Protein 1Q5X (pdb70)

Nearest PDB structures (foldseek):
  2yjv-assembly1_A  TM=1.003E+00  e=2.746E-31  Escherichia coli K-12
  3c8o-assembly1_B  TM=9.910E-01  e=4.563E-24  Pseudomonas aeruginosa
  1j3l-assembly1_A  TM=9.646E-01  e=7.387E-21  Thermus thermophilus
  1vi4-assembly1_A  TM=9.629E-01  e=2.631E-20  Vibrio cholerae
  2pcn-assembly1_A  TM=9.795E-01  e=4.202E-19  Geobacillus kaustophilus HTA426

Secondary structure (DSSP, 8-state):
---HHHHHHHHGGGSEE--S--EE-SS-SSEEEEEEEEE-SSB-HHHHHHHTS--TTEEEEEE-TT-SSSEEE-HHHHHHHHHTT--EEEEEEEE--HHHHTTSSSEEEEEEE-SSBPB-S--SEES--EEETTEEE-TT-EEEE-SS-EEEESS-SS--/---HHHHHHHHGGGSEE--S--EE-SS-S-EEEEEEEEE-SSB-HHHHHHHTS--TTEEEEEE-TT-SSSEEE-HHHHHHHHHTT--EEEEEEEE--HHHHTTSSSEEEEEEE-SSBPB-S--SEES--EEETTEEE-TT-EEEE-SS-EEEESS---/---HHHHHHHHGGGSEE--S--EE-SS-S-EEEEEEEEE-SSB-HHHHHHHTS--TTEEEEEEEEEEEEEEEE-HHHHHHHHHTT--EEEEEEEE--HHHHTTSSSEEEEEEE-SSBPB-S--SEES--EEETTEEE-TT-EEEE-SS-EEEE--

Radius of gyration: 23.24 Å; Cα contacts (8 Å, |Δi|>4): 1425; chains: 3; bounding box: 42×63×58 Å

Structure (mmCIF, N/CA/C/O backbone):
data_1Q5X
#
_entry.id   1Q5X
#
_cell.length_a   94.454
_cell.length_b   93.945
_cell.length_c   67.949
_cell.angle_alpha   90.00
_cell.angle_beta   132.72
_cell.angle_gamma   90.00
#
_symmetry.space_group_name_H-M   'C 1 2 1'
#
loop_
_entity.id
_entity.type
_entity.pdbx_description
1 polymer 'REGULATOR OF RNASE E ACTIVITY A'
2 water water
#
loop_
_atom_site.group_PDB
_atom_site.id
_atom_site.type_symbol
_atom_site.label_atom_id
_atom_site.label_alt_id
_atom_site.label_comp_id
_atom_site.label_asym_id
_atom_site.label_entity_id
_atom_site.label_seq_id
_atom_site.pdbx_PDB_ins_code
_atom_site.Cartn_x
_atom_site.Cartn_y
_atom_site.Cartn_z
_atom_site.occupancy
_atom_site.B_iso_or_equiv
_atom_site.auth_seq_id
_atom_site.auth_comp_id
_atom_site.auth_asym_id
_atom_site.auth_atom_id
_atom_site.pdbx_PDB_model_num
ATOM 1 N N . LYS A 1 2 ? 24.280 42.073 -10.750 1.00 35.81 2 LYS A N 1
ATOM 2 C CA . LYS A 1 2 ? 24.034 43.530 -10.588 1.00 32.94 2 LYS A CA 1
ATOM 3 C C . LYS A 1 2 ? 23.134 43.849 -9.402 1.00 30.71 2 LYS A C 1
ATOM 4 O O . LYS A 1 2 ? 23.456 44.737 -8.612 1.00 32.28 2 LYS A O 1
ATOM 10 N N . TYR A 1 3 ? 22.014 43.136 -9.268 1.00 26.55 3 TYR A N 1
ATOM 11 C CA . TYR A 1 3 ? 21.087 43.393 -8.165 1.00 23.78 3 TYR A CA 1
ATOM 12 C C . TYR A 1 3 ? 21.103 42.351 -7.048 1.00 23.65 3 TYR A C 1
ATOM 13 O O . TYR A 1 3 ? 21.087 41.138 -7.292 1.00 22.24 3 TYR A O 1
ATOM 22 N N . ASP A 1 4 ? 21.127 42.849 -5.816 1.00 21.35 4 ASP A N 1
ATOM 23 C CA . ASP A 1 4 ? 21.116 42.008 -4.622 1.00 18.24 4 ASP A CA 1
ATOM 24 C C . ASP A 1 4 ? 19.907 42.490 -3.838 1.00 18.39 4 ASP A C 1
ATOM 25 O O . ASP A 1 4 ? 19.991 43.487 -3.113 1.00 18.72 4 ASP A O 1
ATOM 30 N N . THR A 1 5 ? 18.782 41.799 -3.988 1.00 16.69 5 THR A N 1
ATOM 31 C CA . THR A 1 5 ? 17.560 42.207 -3.304 1.00 17.48 5 THR A CA 1
ATOM 32 C C . THR A 1 5 ? 17.688 42.250 -1.784 1.00 17.31 5 THR A C 1
ATOM 33 O O . THR A 1 5 ? 16.969 43.003 -1.125 1.00 18.28 5 THR A O 1
ATOM 37 N N . SER A 1 6 ? 18.582 41.438 -1.228 1.00 15.58 6 SER A N 1
ATOM 38 C CA . SER A 1 6 ? 18.768 41.418 0.221 1.00 17.03 6 SER A CA 1
ATOM 39 C C . SER A 1 6 ? 19.332 42.767 0.654 1.00 18.53 6 SER A C 1
ATOM 40 O O . SER A 1 6 ? 18.830 43.400 1.587 1.00 20.69 6 SER A O 1
ATOM 43 N N . GLU A 1 7 ? 20.376 43.203 -0.043 1.00 19.16 7 GLU A N 1
ATOM 44 C CA . GLU A 1 7 ? 21.015 44.473 0.246 1.00 20.83 7 GLU A CA 1
ATOM 45 C C . GLU A 1 7 ? 19.994 45.591 0.050 1.00 21.01 7 GLU A C 1
ATOM 46 O O . GLU A 1 7 ? 19.838 46.457 0.906 1.00 20.54 7 GLU A O 1
ATOM 52 N N . LEU A 1 8 ? 19.289 45.567 -1.078 1.00 18.55 8 LEU A N 1
ATOM 53 C CA . LEU A 1 8 ? 18.291 46.591 -1.335 1.00 18.46 8 LEU A CA 1
ATOM 54 C C . LEU A 1 8 ? 17.291 46.644 -0.186 1.00 18.68 8 LEU A C 1
ATOM 55 O O . LEU A 1 8 ? 16.864 47.729 0.227 1.00 17.96 8 LEU A O 1
ATOM 60 N N . CYS A 1 9 ? 16.933 45.474 0.340 1.00 16.78 9 CYS A N 1
ATOM 61 C CA . CYS A 1 9 ? 15.996 45.399 1.457 1.00 15.32 9 CYS A CA 1
ATOM 62 C C . CYS A 1 9 ? 16.609 46.009 2.720 1.00 14.96 9 CYS A C 1
ATOM 63 O O . CYS A 1 9 ? 15.918 46.652 3.505 1.00 14.92 9 CYS A O 1
ATOM 66 N N . ASP A 1 10 ? 17.904 45.793 2.914 1.00 14.43 10 ASP A N 1
ATOM 67 C CA . ASP A 1 10 ? 18.591 46.337 4.079 1.00 15.54 10 ASP A CA 1
ATOM 68 C C . ASP A 1 10 ? 18.623 47.857 3.989 1.00 17.75 10 ASP A C 1
ATOM 69 O O . ASP A 1 10 ? 18.382 48.560 4.968 1.00 17.02 10 ASP A O 1
ATOM 74 N N . ILE A 1 11 ? 18.904 48.364 2.797 1.00 18.71 11 ILE A N 1
ATOM 75 C CA . ILE A 1 11 ? 18.966 49.800 2.608 1.00 18.38 11 ILE A CA 1
ATOM 76 C C . ILE A 1 11 ? 17.607 50.486 2.648 1.00 19.36 11 ILE A C 1
ATOM 77 O O . ILE A 1 11 ? 17.426 51.448 3.393 1.00 21.83 11 ILE A O 1
ATOM 82 N N . TYR A 1 12 ? 16.644 49.975 1.885 1.00 19.87 12 TYR A N 1
ATOM 83 C CA . TYR A 1 12 ? 15.334 50.614 1.799 1.00 19.82 12 TYR A CA 1
ATOM 84 C C . TYR A 1 12 ? 14.244 50.230 2.778 1.00 20.88 12 TYR A C 1
ATOM 85 O O . TYR A 1 12 ? 13.254 50.954 2.912 1.00 19.35 12 TYR A O 1
ATOM 94 N N . GLN A 1 13 ? 14.411 49.104 3.461 1.00 22.25 13 GLN A N 1
ATOM 95 C CA . GLN A 1 13 ? 13.439 48.691 4.463 1.00 23.72 13 GLN A CA 1
ATOM 96 C C . GLN A 1 13 ? 11.999 48.687 3.976 1.00 24.24 13 GLN A C 1
ATOM 97 O O . GLN A 1 13 ? 11.676 48.074 2.965 1.00 25.54 13 GLN A O 1
ATOM 103 N N . GLU A 1 14 ? 11.136 49.383 4.708 1.00 25.74 14 GLU A N 1
ATOM 104 C CA . GLU A 1 14 ? 9.719 49.457 4.379 1.00 26.91 14 GLU A CA 1
ATOM 105 C C . GLU A 1 14 ? 9.400 50.304 3.148 1.00 25.53 14 GLU A C 1
ATOM 106 O O . GLU A 1 14 ? 8.230 50.500 2.828 1.00 24.94 14 GLU A O 1
ATOM 112 N N . ASP A 1 15 ? 10.418 50.814 2.462 1.00 24.76 15 ASP A N 1
ATOM 113 C CA . ASP A 1 15 ? 10.164 51.625 1.276 1.00 26.53 15 ASP A CA 1
ATOM 114 C C . ASP A 1 15 ? 10.066 50.764 0.020 1.00 27.13 15 ASP A C 1
ATOM 115 O O . ASP A 1 15 ? 9.802 51.261 -1.075 1.00 25.65 15 ASP A O 1
ATOM 120 N N . VAL A 1 16 ? 10.290 49.465 0.191 1.00 27.53 16 VAL A N 1
ATOM 121 C CA . VAL A 1 16 ? 10.183 48.514 -0.909 1.00 26.25 16 VAL A CA 1
ATOM 122 C C . VAL A 1 16 ? 9.194 47.450 -0.456 1.00 25.72 16 VAL A C 1
ATOM 123 O O . VAL A 1 16 ? 8.997 47.253 0.748 1.00 24.88 16 VAL A O 1
ATOM 127 N N . ASN A 1 17 ? 8.546 46.792 -1.407 1.00 22.93 17 ASN A N 1
ATOM 128 C CA . ASN A 1 17 ? 7.610 45.736 -1.067 1.00 22.54 17 ASN A CA 1
ATOM 129 C C . ASN A 1 17 ? 8.277 44.435 -1.467 1.00 21.29 17 ASN A C 1
ATOM 130 O O . ASN A 1 17 ? 9.131 44.416 -2.348 1.00 22.74 17 ASN A O 1
ATOM 135 N N . VAL A 1 18 ? 7.903 43.350 -0.805 1.00 19.98 18 VAL A N 1
ATOM 136 C CA . VAL A 1 18 ? 8.502 42.063 -1.098 1.00 17.42 18 VAL A CA 1
ATOM 137 C C . VAL A 1 18 ? 7.428 41.076 -1.507 1.00 16.96 18 VAL A C 1
ATOM 138 O O . VAL A 1 18 ? 6.418 40.912 -0.823 1.00 16.19 18 VAL A O 1
ATOM 142 N N . VAL A 1 19 ? 7.647 40.431 -2.645 1.00 16.40 19 VAL A N 1
ATOM 143 C CA . VAL A 1 19 ? 6.694 39.466 -3.157 1.00 15.00 19 VAL A CA 1
ATOM 144 C C . VAL A 1 19 ? 6.816 38.150 -2.402 1.00 14.33 19 VAL A C 1
ATOM 145 O O . VAL A 1 19 ? 7.924 37.724 -2.066 1.00 13.09 19 VAL A O 1
ATOM 149 N N . GLU A 1 20 ? 5.680 37.516 -2.126 1.00 15.42 20 GLU A N 1
ATOM 150 C CA . GLU A 1 20 ? 5.693 36.231 -1.448 1.00 16.99 20 GLU A CA 1
ATOM 151 C C . GLU A 1 20 ? 6.615 35.336 -2.264 1.00 18.53 20 GLU A C 1
ATOM 152 O O . GLU A 1 20 ? 6.645 35.422 -3.495 1.00 18.71 20 GLU A O 1
ATOM 158 N N . PRO A 1 21 ? 7.403 34.485 -1.587 1.00 19.01 21 PRO A N 1
ATOM 159 C CA . PRO A 1 21 ? 8.360 33.560 -2.203 1.00 19.12 21 PRO A CA 1
ATOM 160 C C . PRO A 1 21 ? 7.716 32.394 -2.950 1.00 20.38 21 PRO A C 1
ATOM 161 O O . PRO A 1 21 ? 7.878 31.235 -2.555 1.00 20.48 21 PRO A O 1
ATOM 165 N N . LEU A 1 22 ? 7.015 32.702 -4.038 1.00 19.30 22 LEU A N 1
ATOM 166 C CA . LEU A 1 22 ? 6.327 31.683 -4.819 1.00 21.09 22 LEU A CA 1
ATOM 167 C C . LEU A 1 22 ? 6.925 31.495 -6.203 1.00 22.15 22 LEU A C 1
ATOM 168 O O . LEU A 1 22 ? 6.384 30.749 -7.018 1.00 24.38 22 LEU A O 1
ATOM 173 N N . PHE A 1 23 ? 8.043 32.157 -6.470 1.00 22.70 23 PHE A N 1
ATOM 174 C CA . PHE A 1 23 ? 8.654 32.076 -7.785 1.00 24.34 23 PHE A CA 1
ATOM 175 C C . PHE A 1 23 ? 10.018 31.424 -7.836 1.00 27.04 23 PHE A C 1
ATOM 176 O O . PHE A 1 23 ? 10.745 31.391 -6.844 1.00 28.53 23 PHE A O 1
ATOM 184 N N . SER A 1 24 ? 10.355 30.904 -9.013 1.00 28.08 24 SER A N 1
ATOM 185 C CA . SER A 1 24 ? 11.650 30.281 -9.246 1.00 29.55 24 SER A CA 1
ATOM 186 C C . SER A 1 24 ? 12.249 30.844 -10.531 1.00 30.29 24 SER A C 1
ATOM 187 O O . SER A 1 24 ? 11.526 31.304 -11.421 1.00 30.75 24 SER A O 1
ATOM 190 N N . ASN A 1 25 ? 13.576 30.810 -10.606 1.00 29.53 25 ASN A N 1
ATOM 191 C CA . ASN A 1 25 ? 14.335 31.331 -11.735 1.00 29.31 25 ASN A CA 1
ATOM 192 C C . ASN A 1 25 ? 14.328 30.380 -12.938 1.00 28.34 25 ASN A C 1
ATOM 193 O O . ASN A 1 25 ? 14.760 29.233 -12.827 1.00 27.45 25 ASN A O 1
ATOM 198 N N . PHE A 1 26 ? 13.840 30.851 -14.083 1.00 25.99 26 PHE A N 1
ATOM 199 C CA . PHE A 1 26 ? 13.822 30.025 -15.292 1.00 24.25 26 PHE A CA 1
ATOM 200 C C . PHE A 1 26 ? 14.632 30.668 -16.413 1.00 24.25 26 PHE A C 1
ATOM 201 O O . PHE A 1 26 ? 14.797 30.086 -17.480 1.00 23.89 26 PHE A O 1
ATOM 209 N N . GLY A 1 27 ? 15.128 31.875 -16.176 1.00 23.67 27 GLY A N 1
ATOM 210 C CA . GLY A 1 27 ? 15.902 32.555 -17.194 1.00 22.09 27 GLY A CA 1
ATOM 211 C C . GLY A 1 27 ? 17.387 32.360 -17.000 1.00 22.75 27 GLY A C 1
ATOM 212 O O . GLY A 1 27 ? 17.824 31.807 -15.993 1.00 23.72 27 GLY A O 1
ATOM 213 N N . GLY A 1 28 ? 18.167 32.816 -17.972 1.00 22.35 28 GLY A N 1
ATOM 214 C CA . GLY A 1 28 ? 19.607 32.685 -17.881 1.00 22.17 28 GLY A CA 1
ATOM 215 C C . GLY A 1 28 ? 20.227 33.830 -17.108 1.00 23.02 28 GLY A C 1
ATOM 216 O O . GLY A 1 28 ? 21.445 33.898 -16.961 1.00 24.36 28 GLY A O 1
ATOM 217 N N . ARG A 1 29 ? 19.398 34.738 -16.611 1.00 22.97 29 ARG A N 1
ATOM 218 C CA . ARG A 1 29 ? 19.915 35.867 -15.854 1.00 24.36 29 ARG A CA 1
ATOM 219 C C . ARG A 1 29 ? 19.555 35.728 -14.369 1.00 23.22 29 ARG A C 1
ATOM 220 O O . ARG A 1 29 ? 18.386 35.626 -14.010 1.00 23.55 29 ARG A O 1
ATOM 228 N N . ALA A 1 30 ? 20.574 35.709 -13.518 1.00 22.27 30 ALA A N 1
ATOM 229 C CA . ALA A 1 30 ? 20.383 35.579 -12.074 1.00 21.93 30 ALA A CA 1
ATOM 230 C C . ALA A 1 30 ? 19.534 36.716 -11.507 1.00 20.98 30 ALA A C 1
ATOM 231 O O . ALA A 1 30 ? 18.474 36.483 -10.922 1.00 20.44 30 ALA A O 1
ATOM 233 N N . SER A 1 31 ? 20.001 37.949 -11.672 1.00 20.20 31 SER A N 1
ATOM 234 C CA . SER A 1 31 ? 19.250 39.097 -11.176 1.00 20.21 31 SER A CA 1
ATOM 235 C C . SER A 1 31 ? 18.962 40.067 -12.315 1.00 20.86 31 SER A C 1
ATOM 236 O O . SER A 1 31 ? 19.712 40.153 -13.289 1.00 20.23 31 SER A O 1
ATOM 239 N N . PHE A 1 32 ? 17.871 40.805 -12.179 1.00 20.24 32 PHE A N 1
ATOM 240 C CA . PHE A 1 32 ? 17.488 41.762 -13.197 1.00 19.56 32 PHE A CA 1
ATOM 241 C C . PHE A 1 32 ? 16.557 42.772 -12.545 1.00 20.38 32 PHE A C 1
ATOM 242 O O . PHE A 1 32 ? 16.132 42.589 -11.399 1.00 21.99 32 PHE A O 1
ATOM 250 N N . GLY A 1 33 ? 16.245 43.839 -13.270 1.00 19.07 33 GLY A N 1
ATOM 251 C CA . GLY A 1 33 ? 15.354 44.844 -12.733 1.00 17.10 33 GLY A CA 1
ATOM 252 C C . GLY A 1 33 ? 15.123 45.972 -13.715 1.00 15.91 33 GLY A C 1
ATOM 253 O O . GLY A 1 33 ? 15.813 46.082 -14.730 1.00 14.77 33 GLY A O 1
ATOM 254 N N . GLY A 1 34 ? 14.141 46.810 -13.413 1.00 14.63 34 GLY A N 1
ATOM 255 C CA . GLY A 1 34 ? 13.854 47.930 -14.277 1.00 14.00 34 GLY A CA 1
ATOM 256 C C . GLY A 1 34 ? 12.444 48.399 -14.056 1.00 15.21 34 GLY A C 1
ATOM 257 O O . GLY A 1 34 ? 11.757 47.913 -13.155 1.00 15.65 34 GLY A O 1
ATOM 258 N N . GLN A 1 35 ? 12.009 49.346 -14.878 1.00 15.26 35 GLN A N 1
ATOM 259 C CA . GLN A 1 35 ? 10.666 49.878 -14.759 1.00 16.92 35 GLN A CA 1
ATOM 260 C C . GLN A 1 35 ? 9.730 48.826 -15.316 1.00 17.24 35 GLN A C 1
ATOM 261 O O . GLN A 1 35 ? 10.042 48.179 -16.318 1.00 18.04 35 GLN A O 1
ATOM 267 N N . ILE A 1 36 ? 8.573 48.665 -14.690 1.00 16.81 36 ILE A N 1
ATOM 268 C CA . ILE A 1 36 ? 7.660 47.629 -15.133 1.00 19.79 36 ILE A CA 1
ATOM 269 C C . ILE A 1 36 ? 6.462 48.024 -15.983 1.00 21.08 36 ILE A C 1
ATOM 270 O O . ILE A 1 36 ? 5.863 49.096 -15.820 1.00 20.17 36 ILE A O 1
ATOM 275 N N . ILE A 1 37 ? 6.136 47.115 -16.894 1.00 20.69 37 ILE A N 1
ATOM 276 C CA . ILE A 1 37 ? 4.991 47.228 -17.779 1.00 20.32 37 ILE A CA 1
ATOM 277 C C . ILE A 1 37 ? 4.183 46.012 -17.366 1.00 19.73 37 ILE A C 1
ATOM 278 O O . ILE A 1 37 ? 4.701 44.892 -17.360 1.00 19.44 37 ILE A O 1
ATOM 283 N N . THR A 1 38 ? 2.924 46.227 -17.010 1.00 19.53 38 THR A N 1
ATOM 284 C CA . THR A 1 38 ? 2.070 45.138 -16.565 1.00 19.29 38 THR A CA 1
ATOM 285 C C . THR A 1 38 ? 1.131 44.571 -17.629 1.00 20.06 38 THR A C 1
ATOM 286 O O . THR A 1 38 ? 0.876 45.198 -18.658 1.00 20.65 38 THR A O 1
ATOM 290 N N . VAL A 1 39 ? 0.627 43.369 -17.370 1.00 19.22 39 VAL A N 1
ATOM 291 C CA . VAL A 1 39 ? -0.298 42.707 -18.281 1.00 17.93 39 VAL A CA 1
ATOM 292 C C . VAL A 1 39 ? -1.172 41.760 -17.485 1.00 17.11 39 VAL A C 1
ATOM 293 O O . VAL A 1 39 ? -0.665 40.940 -16.717 1.00 17.65 39 VAL A O 1
ATOM 297 N N . LYS A 1 40 ? -2.479 41.874 -17.657 1.00 14.81 40 LYS A N 1
ATOM 298 C CA . LYS A 1 40 ? -3.394 40.969 -16.986 1.00 15.95 40 LYS A CA 1
ATOM 299 C C . LYS A 1 40 ? -3.970 40.060 -18.084 1.00 17.35 40 LYS A C 1
ATOM 300 O O . LYS A 1 40 ? -4.516 40.546 -19.083 1.00 14.48 40 LYS A O 1
ATOM 306 N N . CYS A 1 41 ? -3.820 38.751 -17.905 1.00 17.07 41 CYS A N 1
ATOM 307 C CA . CYS A 1 41 ? -4.316 37.770 -18.867 1.00 15.47 41 CYS A CA 1
ATOM 308 C C . CYS A 1 41 ? -4.484 36.410 -18.194 1.00 17.93 41 CYS A C 1
ATOM 309 O O . CYS A 1 41 ? -4.206 36.259 -17.004 1.00 16.34 41 CYS A O 1
ATOM 312 N N . PHE A 1 42 ? -4.935 35.418 -18.953 1.00 15.53 42 PHE A N 1
ATOM 313 C CA . PHE A 1 42 ? -5.127 34.093 -18.392 1.00 17.44 42 PHE A CA 1
ATOM 314 C C . PHE A 1 42 ? -5.087 33.030 -19.468 1.00 18.64 42 PHE A C 1
ATOM 315 O O . PHE A 1 42 ? -6.027 32.899 -20.255 1.00 20.48 42 PHE A O 1
ATOM 323 N N . GLU A 1 43 ? -3.992 32.283 -19.500 1.00 16.50 43 GLU A N 1
ATOM 324 C CA . GLU A 1 43 ? -3.829 31.204 -20.456 1.00 18.47 43 GLU A CA 1
ATOM 325 C C . GLU A 1 43 ? -3.992 31.692 -21.895 1.00 18.46 43 GLU A C 1
ATOM 326 O O . GLU A 1 43 ? -4.568 31.011 -22.743 1.00 19.18 43 GLU A O 1
ATOM 332 N N . ASP A 1 44 ? -3.454 32.880 -22.147 1.00 17.98 44 ASP A N 1
ATOM 333 C CA . ASP A 1 44 ? -3.496 33.527 -23.457 1.00 16.98 44 ASP A CA 1
ATOM 334 C C . ASP A 1 44 ? -2.344 34.531 -23.465 1.00 16.41 44 ASP A C 1
ATOM 335 O O . ASP A 1 44 ? -2.364 35.499 -22.706 1.00 18.91 44 ASP A O 1
ATOM 340 N N . ASN A 1 45 ? -1.337 34.302 -24.301 1.00 14.82 45 ASN A N 1
ATOM 341 C CA . ASN A 1 45 ? -0.190 35.204 -24.359 1.00 15.28 45 ASN A CA 1
ATOM 342 C C . ASN A 1 45 ? -0.187 36.178 -25.549 1.00 14.33 45 ASN A C 1
ATOM 343 O O . ASN A 1 45 ? 0.854 36.739 -25.886 1.00 11.84 45 ASN A O 1
ATOM 348 N N . GLY A 1 46 ? -1.340 36.376 -26.179 1.00 14.72 46 GLY A N 1
ATOM 349 C CA . GLY A 1 46 ? -1.403 37.286 -27.315 1.00 17.35 46 GLY A CA 1
ATOM 350 C C . GLY A 1 46 ? -0.863 38.666 -26.973 1.00 17.45 46 GLY A C 1
ATOM 351 O O . GLY A 1 46 ? -0.023 39.215 -27.697 1.00 17.73 46 GLY A O 1
ATOM 352 N N . LEU A 1 47 ? -1.347 39.229 -25.867 1.00 19.87 47 LEU A N 1
ATOM 353 C CA . LEU A 1 47 ? -0.900 40.550 -25.409 1.00 19.70 47 LEU A CA 1
ATOM 354 C C . LEU A 1 47 ? 0.589 40.554 -25.095 1.00 20.93 47 LEU A C 1
ATOM 355 O O . LEU A 1 47 ? 1.278 41.552 -25.346 1.00 20.03 47 LEU A O 1
ATOM 360 N N . LEU A 1 48 ? 1.090 39.446 -24.542 1.00 18.12 48 LEU A N 1
ATOM 361 C CA . LEU A 1 48 ? 2.506 39.366 -24.222 1.00 18.90 48 LEU A CA 1
ATOM 362 C C . LEU A 1 48 ? 3.336 39.519 -25.486 1.00 19.08 48 LEU A C 1
ATOM 363 O O . LEU A 1 48 ? 4.347 40.228 -25.490 1.00 19.76 48 LEU A O 1
ATOM 368 N N . TYR A 1 49 ? 2.931 38.842 -26.559 1.00 19.04 49 TYR A N 1
ATOM 369 C CA . TYR A 1 49 ? 3.661 38.980 -27.812 1.00 18.49 49 TYR A CA 1
ATOM 370 C C . TYR A 1 49 ? 3.548 40.443 -28.236 1.00 17.30 49 TYR A C 1
ATOM 371 O O . TYR A 1 49 ? 4.535 41.055 -28.627 1.00 16.48 49 TYR A O 1
ATOM 380 N N . ASP A 1 50 ? 2.344 41.001 -28.142 1.00 16.38 50 ASP A N 1
ATOM 381 C CA . ASP A 1 50 ? 2.137 42.391 -28.535 1.00 16.98 50 ASP A CA 1
ATOM 382 C C . ASP A 1 50 ? 3.111 43.314 -27.811 1.00 19.96 50 ASP A C 1
ATOM 383 O O . ASP A 1 50 ? 3.859 44.054 -28.448 1.00 21.31 50 ASP A O 1
ATOM 388 N N . LEU A 1 51 ? 3.122 43.248 -26.480 1.00 21.16 51 LEU A N 1
ATOM 389 C CA . LEU A 1 51 ? 3.996 44.109 -25.681 1.00 21.51 51 LEU A CA 1
ATOM 390 C C . LEU A 1 51 ? 5.478 43.861 -25.907 1.00 22.49 51 LEU A C 1
ATOM 391 O O . LEU A 1 51 ? 6.265 44.805 -25.997 1.00 21.58 51 LEU A O 1
ATOM 396 N N . LEU A 1 52 ? 5.865 42.594 -26.008 1.00 23.45 52 LEU A N 1
ATOM 397 C CA . LEU A 1 52 ? 7.265 42.265 -26.219 1.00 23.48 52 LEU A CA 1
ATOM 398 C C . LEU A 1 52 ? 7.788 42.723 -27.576 1.00 25.08 52 LEU A C 1
ATOM 399 O O . LEU A 1 52 ? 8.991 42.698 -27.812 1.00 25.40 52 LEU A O 1
ATOM 404 N N . GLU A 1 53 ? 6.892 43.145 -28.466 1.00 26.62 53 GLU A N 1
ATOM 405 C CA . GLU A 1 53 ? 7.316 43.626 -29.781 1.00 29.28 53 GLU A CA 1
ATOM 406 C C . GLU A 1 53 ? 8.029 44.963 -29.600 1.00 29.60 53 GLU A C 1
ATOM 407 O O . GLU A 1 53 ? 8.927 45.304 -30.366 1.00 31.45 53 GLU A O 1
ATOM 413 N N . GLN A 1 54 ? 7.605 45.719 -28.588 1.00 29.14 54 GLN A N 1
ATOM 414 C CA . GLN A 1 54 ? 8.186 47.027 -28.291 1.00 28.53 54 GLN A CA 1
ATOM 415 C C . GLN A 1 54 ? 9.524 46.862 -27.579 1.00 28.09 54 GLN A C 1
ATOM 416 O O . GLN A 1 54 ? 9.762 45.852 -26.915 1.00 26.86 54 GLN A O 1
ATOM 422 N N . ASN A 1 55 ? 10.402 47.850 -27.710 1.00 26.31 55 ASN A N 1
ATOM 423 C CA . ASN A 1 55 ? 11.697 47.751 -27.059 1.00 26.55 55 ASN A CA 1
ATOM 424 C C . ASN A 1 55 ? 11.501 47.749 -25.547 1.00 25.69 55 ASN A C 1
ATOM 425 O O . ASN A 1 55 ? 10.684 48.502 -25.021 1.00 26.33 55 ASN A O 1
ATOM 430 N N . GLY A 1 56 ? 12.240 46.895 -24.852 1.00 24.50 56 GLY A N 1
ATOM 431 C CA . GLY A 1 56 ? 12.080 46.821 -23.413 1.00 25.44 56 GLY A CA 1
ATOM 432 C C . GLY A 1 56 ? 13.352 46.987 -22.614 1.00 25.21 56 GLY A C 1
ATOM 433 O O . GLY A 1 56 ? 13.526 46.335 -21.585 1.00 25.33 56 GLY A O 1
ATOM 434 N N . ARG A 1 57 ? 14.245 47.849 -23.085 1.00 24.29 57 ARG A N 1
ATOM 435 C CA . ARG A 1 57 ? 15.501 48.093 -22.391 1.00 24.78 57 ARG A CA 1
ATOM 436 C C . ARG A 1 57 ? 15.158 48.793 -21.086 1.00 22.62 57 ARG A C 1
ATOM 437 O O . ARG A 1 57 ? 14.354 49.723 -21.072 1.00 21.42 57 ARG A O 1
ATOM 445 N N . GLY A 1 58 ? 15.753 48.336 -19.989 1.00 21.08 58 GLY A N 1
ATOM 446 C CA . GLY A 1 58 ? 15.477 48.941 -18.699 1.00 17.85 58 GLY A CA 1
ATOM 447 C C . GLY A 1 58 ? 14.052 48.686 -18.253 1.00 18.35 58 GLY A C 1
ATOM 448 O O . GLY A 1 58 ? 13.548 49.356 -17.350 1.00 18.63 58 GLY A O 1
ATOM 449 N N . ARG A 1 59 ? 13.398 47.713 -18.881 1.00 16.19 59 ARG A N 1
ATOM 450 C CA . ARG A 1 59 ? 12.015 47.386 -18.545 1.00 18.90 59 ARG A CA 1
ATOM 451 C C . ARG A 1 59 ? 11.846 45.924 -18.148 1.00 17.82 59 ARG A C 1
ATOM 452 O O . ARG A 1 59 ? 12.612 45.062 -18.559 1.00 18.64 59 ARG A O 1
ATOM 460 N N . VAL A 1 60 ? 10.828 45.659 -17.343 1.00 17.27 60 VAL A N 1
ATOM 461 C CA . VAL A 1 60 ? 10.531 44.305 -16.905 1.00 17.26 60 VAL A CA 1
ATOM 462 C C . VAL A 1 60 ? 9.051 44.096 -17.129 1.00 16.04 60 VAL A C 1
ATOM 463 O O . VAL A 1 60 ? 8.235 44.929 -16.740 1.00 15.26 60 VAL A O 1
ATOM 467 N N . LEU A 1 61 ? 8.705 42.985 -17.763 1.00 15.99 61 LEU A N 1
ATOM 468 C CA . LEU A 1 61 ? 7.310 42.695 -18.031 1.00 15.72 61 LEU A CA 1
ATOM 469 C C . LEU A 1 61 ? 6.704 41.894 -16.892 1.00 16.29 61 LEU A C 1
ATOM 470 O O . LEU A 1 61 ? 7.090 40.748 -16.657 1.00 17.13 61 LEU A O 1
ATOM 475 N N . VAL A 1 62 ? 5.760 42.501 -16.182 1.00 15.74 62 VAL A N 1
ATOM 476 C CA . VAL A 1 62 ? 5.094 41.830 -15.080 1.00 15.61 62 VAL A CA 1
ATOM 477 C C . VAL A 1 62 ? 3.784 41.287 -15.618 1.00 16.47 62 VAL A C 1
ATOM 478 O O . VAL A 1 62 ? 2.882 42.046 -15.979 1.00 17.51 62 VAL A O 1
ATOM 482 N N . VAL A 1 63 ? 3.692 39.963 -15.673 1.00 14.86 63 VAL A N 1
ATOM 483 C CA . VAL A 1 63 ? 2.520 39.295 -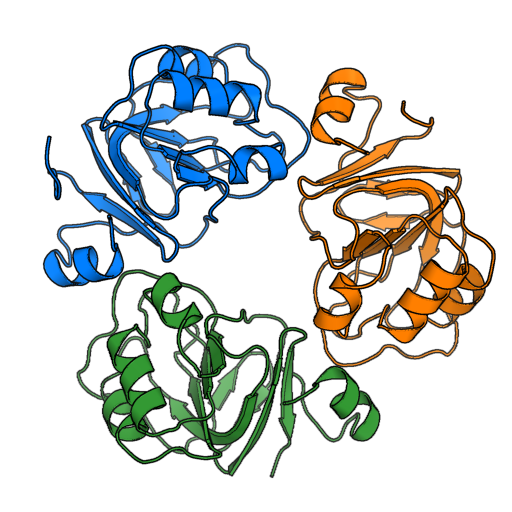16.206 1.00 11.88 63 VAL A CA 1
ATOM 484 C C . VAL A 1 63 ? 1.627 38.638 -15.171 1.00 13.22 63 VAL A C 1
ATOM 485 O O . VAL A 1 63 ? 2.037 37.687 -14.509 1.00 14.11 63 VAL A O 1
ATOM 489 N N . ASP A 1 64 ? 0.404 39.134 -15.034 1.00 12.87 64 ASP A N 1
ATOM 490 C CA . ASP A 1 64 ? -0.539 38.518 -14.123 1.00 13.56 64 ASP A CA 1
ATOM 491 C C . ASP A 1 64 ? -1.276 37.439 -14.917 1.00 14.74 64 ASP A C 1
ATOM 492 O O . ASP A 1 64 ? -2.333 37.698 -15.502 1.00 15.17 64 ASP A O 1
ATOM 497 N N . GLY A 1 65 ? -0.703 36.236 -14.938 1.00 15.96 65 GLY A N 1
ATOM 498 C CA . GLY A 1 65 ? -1.300 35.121 -15.658 1.00 13.66 65 GLY A CA 1
ATOM 499 C C . GLY A 1 65 ? -2.343 34.418 -14.818 1.00 14.16 65 GLY A C 1
ATOM 500 O O . GLY A 1 65 ? -2.773 33.306 -15.131 1.00 12.20 65 GLY A O 1
ATOM 501 N N . GLY A 1 66 ? -2.741 35.067 -13.728 1.00 13.59 66 GLY A N 1
ATOM 502 C CA . GLY A 1 66 ? -3.743 34.490 -12.853 1.00 12.87 66 GLY A CA 1
ATOM 503 C C . GLY A 1 66 ? -3.276 33.268 -12.077 1.00 11.83 66 GLY A C 1
ATOM 504 O O . GLY A 1 66 ? -4.096 32.547 -11.518 1.00 12.51 66 GLY A O 1
ATOM 505 N N . GLY A 1 67 ? -1.968 33.029 -12.056 1.00 11.68 67 GLY A N 1
ATOM 506 C CA . GLY A 1 67 ? -1.426 31.897 -11.322 1.00 14.18 67 GLY A CA 1
ATOM 507 C C . GLY A 1 67 ? -1.664 30.515 -11.915 1.00 16.41 67 GLY A C 1
ATOM 508 O O . GLY A 1 67 ? -1.412 29.504 -11.261 1.00 16.07 67 GLY A O 1
ATOM 509 N N . SER A 1 68 ? -2.141 30.452 -13.154 1.00 17.09 68 SER A N 1
ATOM 510 C CA . SER A 1 68 ? -2.395 29.164 -13.785 1.00 13.57 68 SER A CA 1
ATOM 511 C C . SER A 1 68 ? -1.106 28.409 -14.070 1.00 14.81 68 SER A C 1
ATOM 512 O O . SER A 1 68 ? -0.113 29.001 -14.482 1.00 12.09 68 SER A O 1
ATOM 515 N N . VAL A 1 69 ? -1.119 27.100 -13.824 1.00 16.00 69 VAL A N 1
ATOM 516 C CA . VAL A 1 69 ? 0.034 26.264 -14.128 1.00 17.89 69 VAL A CA 1
ATOM 517 C C . VAL A 1 69 ? -0.437 25.179 -15.108 1.00 20.51 69 VAL A C 1
ATOM 518 O O . VAL A 1 69 ? 0.249 24.176 -15.319 1.00 21.07 69 VAL A O 1
ATOM 522 N N . ARG A 1 70 ? -1.614 25.401 -15.703 1.00 21.05 70 ARG A N 1
ATOM 523 C CA . ARG A 1 70 ? -2.196 24.477 -16.680 1.00 21.19 70 ARG A CA 1
ATOM 524 C C . ARG A 1 70 ? -1.751 24.858 -18.095 1.00 22.18 70 ARG A C 1
ATOM 525 O O . ARG A 1 70 ? -1.696 24.017 -18.994 1.00 20.60 70 ARG A O 1
ATOM 533 N N . ARG A 1 71 ? -1.442 26.137 -18.284 1.00 21.19 71 ARG A N 1
ATOM 534 C CA . ARG A 1 71 ? -1.002 26.639 -19.579 1.00 21.75 71 ARG A CA 1
ATOM 535 C C . ARG A 1 71 ? 0.197 27.563 -19.416 1.00 20.16 71 ARG A C 1
ATOM 536 O O . ARG A 1 71 ? 0.184 28.468 -18.583 1.00 21.27 71 ARG A O 1
ATOM 544 N N . ALA A 1 72 ? 1.229 27.337 -20.220 1.00 17.17 72 ALA A N 1
ATOM 545 C CA . ALA A 1 72 ? 2.431 28.152 -20.167 1.00 16.06 72 ALA A CA 1
ATOM 546 C C . ALA A 1 72 ? 2.272 29.415 -21.008 1.00 17.73 72 ALA A C 1
ATOM 547 O O . ALA A 1 72 ? 1.924 29.340 -22.191 1.00 18.02 72 ALA A O 1
ATOM 549 N N . LEU A 1 73 ? 2.539 30.571 -20.397 1.00 16.92 73 LEU A N 1
ATOM 550 C CA . LEU A 1 73 ? 2.428 31.857 -21.086 1.00 13.95 73 LEU A CA 1
ATOM 551 C C . LEU A 1 73 ? 3.696 32.227 -21.830 1.00 13.35 73 LEU A C 1
ATOM 552 O O . LEU A 1 73 ? 3.662 33.023 -22.765 1.00 15.47 73 LEU A O 1
ATOM 557 N N . VAL A 1 74 ? 4.824 31.668 -21.408 1.00 13.30 74 VAL A N 1
ATOM 558 C CA . VAL A 1 74 ? 6.092 31.968 -22.054 1.00 12.28 74 VAL A CA 1
ATOM 559 C C . VAL A 1 74 ? 6.857 30.710 -22.461 1.00 15.55 74 VAL A C 1
ATOM 560 O O . VAL A 1 74 ? 7.023 29.790 -21.656 1.00 16.88 74 VAL A O 1
ATOM 564 N N . ASP A 1 75 ? 7.323 30.682 -23.708 1.00 15.00 75 ASP A N 1
ATOM 565 C CA . ASP A 1 75 ? 8.088 29.558 -24.228 1.00 15.83 75 ASP A CA 1
ATOM 566 C C . ASP A 1 75 ? 9.344 30.099 -24.899 1.00 16.51 75 ASP A C 1
ATOM 567 O O . ASP A 1 75 ? 9.603 31.302 -24.845 1.00 16.17 75 ASP A O 1
ATOM 572 N N . ALA A 1 76 ? 10.126 29.220 -25.518 1.00 13.62 76 ALA A N 1
ATOM 573 C CA . ALA A 1 76 ? 11.360 29.636 -26.170 1.00 15.48 76 ALA A CA 1
ATOM 574 C C . ALA A 1 76 ? 11.137 30.758 -27.180 1.00 17.58 76 ALA A C 1
ATOM 575 O O . ALA A 1 76 ? 11.842 31.764 -27.163 1.00 17.52 76 ALA A O 1
ATOM 577 N N . GLU A 1 77 ? 10.153 30.585 -28.055 1.00 19.25 77 GLU A N 1
ATOM 578 C CA . GLU A 1 77 ? 9.864 31.590 -29.071 1.00 20.85 77 GLU A CA 1
ATOM 579 C C . GLU A 1 77 ? 9.693 32.981 -28.464 1.00 20.97 77 GLU A C 1
ATOM 580 O O . GLU A 1 77 ? 10.448 33.904 -28.772 1.00 20.31 77 GLU A O 1
ATOM 586 N N . LEU A 1 78 ? 8.700 33.108 -27.588 1.00 19.59 78 LEU A N 1
ATOM 587 C CA . LEU A 1 78 ? 8.384 34.373 -26.941 1.00 21.01 78 LEU A CA 1
ATOM 588 C C . LEU A 1 78 ? 9.523 34.954 -26.103 1.00 21.37 78 LEU A C 1
ATOM 589 O O . LEU A 1 78 ? 9.729 36.163 -26.082 1.00 20.49 78 LEU A O 1
ATOM 594 N N . ALA A 1 79 ? 10.269 34.102 -25.413 1.00 21.44 79 ALA A N 1
ATOM 595 C CA . ALA A 1 79 ? 11.373 34.594 -24.607 1.00 20.96 79 ALA A CA 1
ATOM 596 C C . ALA A 1 79 ? 12.466 35.163 -25.516 1.00 21.80 79 ALA A C 1
ATOM 597 O O . ALA A 1 79 ? 13.130 36.139 -25.157 1.00 22.12 79 ALA A O 1
ATOM 599 N N . ARG A 1 80 ? 12.646 34.562 -26.694 1.00 21.35 80 ARG A N 1
ATOM 600 C CA . ARG A 1 80 ? 13.661 35.027 -27.642 1.00 21.78 80 ARG A CA 1
ATOM 601 C C . ARG A 1 80 ? 13.317 36.410 -28.167 1.00 20.69 80 ARG A C 1
ATOM 602 O O . ARG A 1 80 ? 14.204 37.208 -28.461 1.00 20.08 80 ARG A O 1
ATOM 610 N N . LEU A 1 81 ? 12.022 36.669 -28.309 1.00 20.73 81 LEU A N 1
ATOM 611 C CA . LEU A 1 81 ? 11.542 37.957 -28.781 1.00 20.02 81 LEU A CA 1
ATOM 612 C C . LEU A 1 81 ? 11.868 38.989 -27.704 1.00 21.03 81 LEU A C 1
ATOM 613 O O . LEU A 1 81 ? 12.331 40.092 -27.997 1.00 19.69 81 LEU A O 1
ATOM 618 N N . ALA A 1 82 ? 11.619 38.604 -26.454 1.00 19.84 82 ALA A N 1
ATOM 619 C CA . ALA A 1 82 ? 11.880 39.459 -25.305 1.00 20.44 82 ALA A CA 1
ATOM 620 C C . ALA A 1 82 ? 13.361 39.816 -25.289 1.00 20.49 82 ALA A C 1
ATOM 621 O O . ALA A 1 82 ? 13.734 40.951 -25.007 1.00 21.88 82 ALA A O 1
ATOM 623 N N . VAL A 1 83 ? 14.203 38.839 -25.600 1.00 21.09 83 VAL A N 1
ATOM 624 C CA . VAL A 1 83 ? 15.646 39.051 -25.631 1.00 21.87 83 VAL A CA 1
ATOM 625 C C . VAL A 1 83 ? 16.031 39.966 -26.790 1.00 24.16 83 VAL A C 1
ATOM 626 O O . VAL A 1 83 ? 16.760 40.947 -26.604 1.00 21.87 83 VAL A O 1
ATOM 630 N N . GLN A 1 84 ? 15.538 39.646 -27.988 1.00 25.03 84 GLN A N 1
ATOM 631 C CA . GLN A 1 84 ? 15.856 40.454 -29.160 1.00 26.46 84 GLN A CA 1
ATOM 632 C C . GLN A 1 84 ? 15.469 41.921 -28.952 1.00 24.76 84 GLN A C 1
ATOM 633 O O . GLN A 1 84 ? 16.176 42.812 -29.404 1.00 24.06 84 GLN A O 1
ATOM 639 N N . ASN A 1 85 ? 14.354 42.169 -28.269 1.00 24.43 85 ASN A N 1
ATOM 640 C CA . ASN A 1 85 ? 13.926 43.536 -28.009 1.00 25.79 85 ASN A CA 1
ATOM 641 C C . ASN A 1 85 ? 14.467 44.097 -26.684 1.00 26.79 85 ASN A C 1
ATOM 642 O O . ASN A 1 85 ? 13.929 45.057 -26.129 1.00 26.39 85 ASN A O 1
ATOM 647 N N . GLU A 1 86 ? 15.531 43.470 -26.188 1.00 26.65 86 GLU A N 1
ATOM 648 C CA . GLU A 1 86 ? 16.237 43.899 -24.979 1.00 27.72 86 GLU A CA 1
ATOM 649 C C . GLU A 1 86 ? 15.513 43.998 -23.632 1.00 25.33 86 GLU A C 1
ATOM 650 O O . GLU A 1 86 ? 15.912 44.799 -22.786 1.00 26.80 86 GLU A O 1
ATOM 656 N N . TRP A 1 87 ? 14.472 43.210 -23.407 1.00 22.57 87 TRP A N 1
ATOM 657 C CA . TRP A 1 87 ? 13.790 43.291 -22.124 1.00 21.17 87 TRP A CA 1
ATOM 658 C C . TRP A 1 87 ? 14.692 42.788 -20.995 1.00 19.89 87 TRP A C 1
ATOM 659 O O . TRP A 1 87 ? 15.430 41.818 -21.165 1.00 19.15 87 TRP A O 1
ATOM 670 N N . GLU A 1 88 ? 14.637 43.460 -19.848 1.00 17.69 88 GLU A N 1
ATOM 671 C CA . GLU A 1 88 ? 15.457 43.079 -18.697 1.00 18.55 88 GLU A CA 1
ATOM 672 C C . GLU A 1 88 ? 15.048 41.728 -18.118 1.00 18.29 88 GLU A C 1
ATOM 673 O O . GLU A 1 88 ? 15.894 40.892 -17.790 1.00 20.20 88 GLU A O 1
ATOM 679 N N . GLY A 1 89 ? 13.746 41.520 -17.984 1.00 17.86 89 GLY A N 1
ATOM 680 C CA . GLY A 1 89 ? 13.271 40.264 -17.453 1.00 18.67 89 GLY A CA 1
ATOM 681 C C . GLY A 1 89 ? 11.765 40.162 -17.463 1.00 18.55 89 GLY A C 1
ATOM 682 O O . GLY A 1 89 ? 11.064 41.130 -17.760 1.00 19.26 89 GLY A O 1
ATOM 683 N N . LEU A 1 90 ? 11.271 38.978 -17.124 1.00 16.84 90 LEU A N 1
ATOM 684 C CA . LEU A 1 90 ? 9.846 38.718 -17.087 1.00 16.12 90 LEU A CA 1
ATOM 685 C C . LEU A 1 90 ? 9.469 38.109 -15.739 1.00 15.84 90 LEU A C 1
ATOM 686 O O . LEU A 1 90 ? 10.192 37.273 -15.192 1.00 17.89 90 LEU A O 1
ATOM 691 N N . VAL A 1 91 ? 8.338 38.535 -15.199 1.00 14.57 91 VAL A N 1
ATOM 692 C CA . VAL A 1 91 ? 7.858 38.003 -13.936 1.00 14.14 91 VAL A CA 1
ATOM 693 C C . VAL A 1 91 ? 6.476 37.468 -14.236 1.00 13.95 91 VAL A C 1
ATOM 694 O O . VAL A 1 91 ? 5.527 38.234 -14.381 1.00 12.71 91 VAL A O 1
ATOM 698 N N . ILE A 1 92 ? 6.371 36.144 -14.325 1.00 13.74 92 ILE A N 1
ATOM 699 C CA . ILE A 1 92 ? 5.111 35.506 -14.667 1.00 13.55 92 ILE A CA 1
ATOM 700 C C . ILE A 1 92 ? 4.340 34.854 -13.535 1.00 14.33 92 ILE A C 1
ATOM 701 O O . ILE A 1 92 ? 4.741 33.817 -13.000 1.00 15.75 92 ILE A O 1
ATOM 706 N N . TYR A 1 93 ? 3.226 35.466 -13.173 1.00 12.74 93 TYR A N 1
ATOM 707 C CA . TYR A 1 93 ? 2.371 34.895 -12.157 1.00 12.91 93 TYR A CA 1
ATOM 708 C C . TYR A 1 93 ? 1.586 33.858 -12.967 1.00 12.92 93 TYR A C 1
ATOM 709 O O . TYR A 1 93 ? 0.391 34.010 -13.238 1.00 11.97 93 TYR A O 1
ATOM 718 N N . GLY A 1 94 ? 2.303 32.821 -13.382 1.00 12.81 94 GLY A N 1
ATOM 719 C CA . GLY A 1 94 ? 1.713 31.758 -14.173 1.00 14.82 94 GLY A CA 1
ATOM 720 C C . GLY A 1 94 ? 2.794 30.759 -14.535 1.00 15.73 94 GLY A C 1
ATOM 721 O O . GLY A 1 94 ? 3.835 30.705 -13.878 1.00 12.88 94 GLY A O 1
ATOM 722 N N . ALA A 1 95 ? 2.569 29.989 -15.596 1.00 16.01 95 ALA A N 1
ATOM 723 C CA . ALA A 1 95 ? 3.534 28.980 -15.997 1.00 15.80 95 ALA A CA 1
ATOM 724 C C . ALA A 1 95 ? 4.377 29.348 -17.196 1.00 16.99 95 ALA A C 1
ATOM 725 O O . ALA A 1 95 ? 3.994 30.170 -18.028 1.00 19.41 95 ALA A O 1
ATOM 727 N N . VAL A 1 96 ? 5.537 28.715 -17.269 1.00 17.43 96 VAL A N 1
ATOM 728 C CA . VAL A 1 96 ? 6.476 28.917 -18.353 1.00 17.67 96 VAL A CA 1
ATOM 729 C C . VAL A 1 96 ? 6.610 27.569 -19.079 1.00 19.70 96 VAL A C 1
ATOM 730 O O . VAL A 1 96 ? 6.037 26.563 -18.641 1.00 17.39 96 VAL A O 1
ATOM 734 N N . ARG A 1 97 ? 7.371 27.542 -20.169 1.00 20.56 97 ARG A N 1
ATOM 735 C CA . ARG A 1 97 ? 7.509 26.324 -20.960 1.00 22.58 97 ARG A CA 1
ATOM 736 C C . ARG A 1 97 ? 8.890 26.209 -21.602 1.00 21.94 97 ARG A C 1
ATOM 737 O O . ARG A 1 97 ? 9.595 27.205 -21.747 1.00 21.41 97 ARG A O 1
ATOM 745 N N . GLN A 1 98 ? 9.267 24.991 -21.991 1.00 21.46 98 GLN A N 1
ATOM 746 C CA . GLN A 1 98 ? 10.567 24.730 -22.610 1.00 20.54 98 GLN A CA 1
ATOM 747 C C . GLN A 1 98 ? 11.687 25.302 -21.744 1.00 21.71 98 GLN A C 1
ATOM 748 O O . GLN A 1 98 ? 12.548 26.057 -22.222 1.00 20.72 98 GLN A O 1
ATOM 754 N N . VAL A 1 99 ? 11.680 24.911 -20.470 1.00 21.65 99 VAL A N 1
ATOM 755 C CA . VAL A 1 99 ? 12.666 25.390 -19.505 1.00 21.10 99 VAL A CA 1
ATOM 756 C C . VAL A 1 99 ? 14.128 25.264 -19.909 1.00 20.74 99 VAL A C 1
ATOM 757 O O . VAL A 1 99 ? 14.901 26.185 -19.676 1.00 21.86 99 VAL A O 1
ATOM 761 N N . ASP A 1 100 ? 14.521 24.155 -20.524 1.00 21.08 100 ASP A N 1
ATOM 762 C CA . ASP A 1 100 ? 15.918 24.012 -20.924 1.00 22.83 100 ASP A CA 1
ATOM 763 C C . ASP A 1 100 ? 16.351 25.118 -21.891 1.00 23.47 100 ASP A C 1
ATOM 764 O O . ASP A 1 100 ? 17.522 25.497 -21.933 1.00 23.73 100 ASP A O 1
ATOM 769 N N . ASP A 1 101 ? 15.410 25.637 -22.670 1.00 24.50 101 ASP A N 1
ATOM 770 C CA . ASP A 1 101 ? 15.733 26.707 -23.608 1.00 26.43 101 ASP A CA 1
ATOM 771 C C . ASP A 1 101 ? 15.843 28.044 -22.868 1.00 26.19 101 ASP A C 1
ATOM 772 O O . ASP A 1 101 ? 16.777 28.819 -23.087 1.00 25.23 101 ASP A O 1
ATOM 777 N N . LEU A 1 102 ? 14.891 28.298 -21.979 1.00 24.35 102 LEU A N 1
ATOM 778 C CA . LEU A 1 102 ? 14.873 29.543 -21.229 1.00 25.82 102 LEU A CA 1
ATOM 779 C C . LEU A 1 102 ? 16.092 29.771 -20.333 1.00 26.46 102 LEU A C 1
ATOM 780 O O . LEU A 1 102 ? 16.549 30.910 -20.186 1.00 24.17 102 LEU A O 1
ATOM 785 N N . GLU A 1 103 ? 16.617 28.699 -19.739 1.00 26.77 103 GLU A N 1
ATOM 786 C CA . GLU A 1 103 ? 17.775 28.812 -18.853 1.00 28.59 103 GLU A CA 1
ATOM 787 C C . GLU A 1 103 ? 18.992 29.309 -19.623 1.00 28.05 103 GLU A C 1
ATOM 788 O O . GLU A 1 103 ? 19.975 29.747 -19.030 1.00 27.33 103 GLU A O 1
ATOM 794 N N . GLU A 1 104 ? 18.924 29.238 -20.947 1.00 28.93 104 GLU A N 1
ATOM 795 C CA . GLU A 1 104 ? 20.039 29.657 -21.790 1.00 30.46 104 GLU A CA 1
ATOM 796 C C . GLU A 1 104 ? 19.947 31.088 -22.309 1.00 29.24 104 GLU A C 1
ATOM 797 O O . GLU A 1 104 ? 20.943 31.658 -22.751 1.00 28.03 104 GLU A O 1
ATOM 803 N N . LEU A 1 105 ? 18.751 31.661 -22.260 1.00 27.81 105 LEU A N 1
ATOM 804 C CA . LEU A 1 105 ? 18.528 33.016 -22.747 1.00 26.29 105 LEU A CA 1
ATOM 805 C C . LEU A 1 105 ? 18.994 34.082 -21.765 1.00 24.87 105 LEU A C 1
ATOM 806 O O . LEU A 1 105 ? 18.754 33.972 -20.563 1.00 23.62 105 LEU A O 1
ATOM 811 N N . ASP A 1 106 ? 19.652 35.115 -22.286 1.00 23.73 106 ASP A N 1
ATOM 812 C CA . ASP A 1 106 ? 20.141 36.208 -21.455 1.00 23.65 106 ASP A CA 1
ATOM 813 C C . ASP A 1 106 ? 19.013 37.151 -21.069 1.00 23.97 106 ASP A C 1
ATOM 814 O O . ASP A 1 106 ? 18.921 38.280 -21.557 1.00 25.48 106 ASP A O 1
ATOM 819 N N . ILE A 1 107 ? 18.150 36.671 -20.187 1.00 22.63 107 ILE A N 1
ATOM 820 C CA . ILE A 1 107 ? 17.026 37.453 -19.714 1.00 21.90 107 ILE A CA 1
ATOM 821 C C . ILE A 1 107 ? 16.570 36.857 -18.391 1.00 22.21 107 ILE A C 1
ATOM 822 O O . ILE A 1 107 ? 16.777 35.669 -18.129 1.00 21.55 107 ILE A O 1
ATOM 827 N N . GLY A 1 108 ? 15.974 37.687 -17.546 1.00 20.10 108 GLY A N 1
ATOM 828 C CA . GLY A 1 108 ? 15.501 37.194 -16.275 1.00 19.05 108 GLY A CA 1
ATOM 829 C C . GLY A 1 108 ? 14.109 36.627 -16.434 1.00 19.40 108 GLY A C 1
ATOM 830 O O . GLY A 1 108 ? 13.266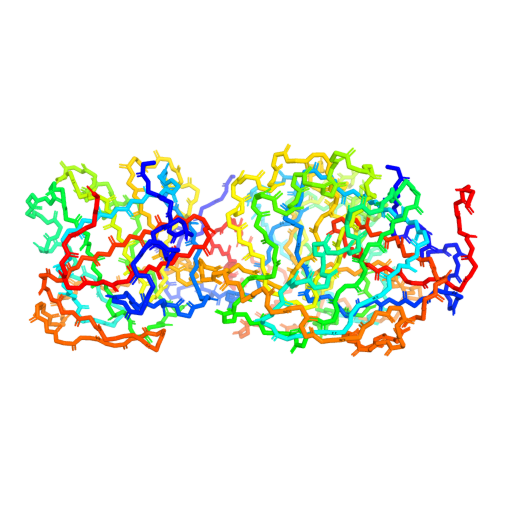 37.204 -17.118 1.00 17.61 108 GLY A O 1
ATOM 831 N N . ILE A 1 109 ? 13.865 35.471 -15.829 1.00 17.99 109 ILE A N 1
ATOM 832 C CA . ILE A 1 109 ? 12.547 34.873 -15.905 1.00 17.10 109 ILE A CA 1
ATOM 833 C C . ILE A 1 109 ? 12.158 34.287 -14.566 1.00 18.62 109 ILE A C 1
ATOM 834 O O . ILE A 1 109 ? 12.813 33.377 -14.061 1.00 20.44 109 ILE A O 1
ATOM 839 N N . GLN A 1 110 ? 11.095 34.832 -13.994 1.00 18.48 110 GLN A N 1
ATOM 840 C CA . GLN A 1 110 ? 10.577 34.368 -12.719 1.00 19.92 110 GLN A CA 1
ATOM 841 C C . GLN A 1 110 ? 9.174 33.883 -13.017 1.00 18.58 110 GLN A C 1
ATOM 842 O O . GLN A 1 110 ? 8.360 34.639 -13.541 1.00 19.95 110 GLN A O 1
ATOM 848 N N . ALA A 1 111 ? 8.901 32.626 -12.686 1.00 17.80 111 ALA A N 1
ATOM 849 C CA . ALA A 1 111 ? 7.595 32.037 -12.933 1.00 17.26 111 ALA A CA 1
ATOM 850 C C . ALA A 1 111 ? 7.187 31.071 -11.825 1.00 17.89 111 ALA A C 1
ATOM 851 O O . ALA A 1 111 ? 8.022 30.629 -11.032 1.00 16.79 111 ALA A O 1
ATOM 853 N N . MET A 1 112 ? 5.896 30.754 -11.782 1.00 18.36 112 MET A N 1
ATOM 854 C CA . MET A 1 112 ? 5.337 29.851 -10.784 1.00 19.86 112 MET A CA 1
ATOM 855 C C . MET A 1 112 ? 5.804 28.413 -10.986 1.00 21.74 112 MET A C 1
ATOM 856 O O . MET A 1 112 ? 6.230 27.751 -10.033 1.00 21.39 112 MET A O 1
ATOM 861 N N . ALA A 1 113 ? 5.719 27.932 -12.227 1.00 19.36 113 ALA A N 1
ATOM 862 C CA . ALA A 1 113 ? 6.099 26.557 -12.544 1.00 19.63 113 ALA A CA 1
ATOM 863 C C . ALA A 1 113 ? 6.204 26.323 -14.051 1.00 21.39 113 ALA A C 1
ATOM 864 O O . ALA A 1 113 ? 6.133 27.269 -14.841 1.00 20.91 113 ALA A O 1
ATOM 866 N N . ALA A 1 114 ? 6.368 25.057 -14.440 1.00 20.03 114 ALA A N 1
ATOM 867 C CA . ALA A 1 114 ? 6.476 24.679 -15.847 1.00 18.98 114 ALA A CA 1
ATOM 868 C C . ALA A 1 114 ? 5.338 23.738 -16.239 1.00 19.67 114 ALA A C 1
ATOM 869 O O . ALA A 1 114 ? 4.835 22.975 -15.407 1.00 17.86 114 ALA A O 1
ATOM 871 N N . ILE A 1 115 ? 4.938 23.806 -17.508 1.00 19.52 115 ILE A N 1
ATOM 872 C CA . ILE A 1 115 ? 3.865 22.974 -18.050 1.00 20.03 115 ILE A CA 1
ATOM 873 C C . ILE A 1 115 ? 4.033 22.986 -19.577 1.00 21.99 115 ILE A C 1
ATOM 874 O O . ILE A 1 115 ? 4.115 24.052 -20.205 1.00 21.05 115 ILE A O 1
ATOM 879 N N . PRO A 1 116 ? 4.090 21.797 -20.194 1.00 21.75 116 PRO A N 1
ATOM 880 C CA . PRO A 1 116 ? 4.265 21.662 -21.646 1.00 20.80 116 PRO A CA 1
ATOM 881 C C . PRO A 1 116 ? 3.175 22.225 -22.555 1.00 18.61 116 PRO A C 1
ATOM 882 O O . PRO A 1 116 ? 3.422 22.454 -23.734 1.00 20.79 116 PRO A O 1
ATOM 886 N N . VAL A 1 117 ? 1.979 22.446 -22.029 1.00 17.06 117 VAL A N 1
ATOM 887 C CA . VAL A 1 117 ? 0.897 22.975 -22.853 1.00 18.11 117 VAL A CA 1
ATOM 888 C C . VAL A 1 117 ? 0.977 24.496 -23.009 1.00 18.19 117 VAL A C 1
ATOM 889 O O . VAL A 1 117 ? 0.846 25.226 -22.030 1.00 17.51 117 VAL A O 1
ATOM 893 N N . GLY A 1 118 ? 1.182 24.962 -24.240 1.00 17.21 118 GLY A N 1
ATOM 894 C CA . GLY A 1 118 ? 1.265 26.394 -24.495 1.00 15.46 118 GLY A CA 1
ATOM 895 C C . GLY A 1 118 ? -0.077 27.086 -24.346 1.00 13.36 118 GLY A C 1
ATOM 896 O O . GLY A 1 118 ? -1.123 26.459 -24.461 1.00 14.69 118 GLY A O 1
ATOM 897 N N . ALA A 1 119 ? -0.066 28.382 -24.066 1.00 14.74 119 ALA A N 1
ATOM 898 C CA . ALA A 1 119 ? -1.320 29.116 -23.929 1.00 14.53 119 ALA A CA 1
ATOM 899 C C . ALA A 1 119 ? -1.806 29.546 -25.316 1.00 13.57 119 ALA A C 1
ATOM 900 O O . ALA A 1 119 ? -1.056 29.483 -26.284 1.00 14.52 119 ALA A O 1
ATOM 902 N N . ALA A 1 120 ? -3.061 29.975 -25.402 1.00 14.08 120 ALA A N 1
ATOM 903 C CA . ALA A 1 120 ? -3.630 30.434 -26.667 1.00 15.33 120 ALA A CA 1
ATOM 904 C C . ALA A 1 120 ? -3.023 31.788 -27.028 1.00 17.74 120 ALA A C 1
ATOM 905 O O . ALA A 1 120 ? -2.250 32.358 -26.254 1.00 17.95 120 ALA A O 1
ATOM 907 N N . GLY A 1 121 ? -3.377 32.304 -28.202 1.00 19.74 121 GLY A N 1
ATOM 908 C CA . GLY A 1 121 ? -2.838 33.582 -28.629 1.00 20.40 121 GLY A CA 1
ATOM 909 C C . GLY A 1 121 ? -3.882 34.572 -29.105 1.00 22.21 121 GLY A C 1
ATOM 910 O O . GLY A 1 121 ? -3.575 35.463 -29.889 1.00 22.59 121 GLY A O 1
ATOM 911 N N . GLU A 1 122 ? -5.115 34.433 -28.638 1.00 23.46 122 GLU A N 1
ATOM 912 C CA . GLU A 1 122 ? -6.164 35.348 -29.054 1.00 24.90 122 GLU A CA 1
ATOM 913 C C . GLU A 1 122 ? -5.808 36.795 -28.738 1.00 25.66 122 GLU A C 1
ATOM 914 O O . GLU A 1 122 ? -6.249 37.707 -29.433 1.00 24.93 122 GLU A O 1
ATOM 920 N N . GLY A 1 123 ? -5.017 37.001 -27.687 1.00 23.56 123 GLY A N 1
ATOM 921 C CA . GLY A 1 123 ? -4.628 38.349 -27.313 1.00 22.90 123 GLY A CA 1
ATOM 922 C C . GLY A 1 123 ? -5.601 38.983 -26.340 1.00 22.40 123 GLY A C 1
ATOM 923 O O . GLY A 1 123 ? -5.633 40.201 -26.180 1.00 24.97 123 GLY A O 1
ATOM 924 N N . ILE A 1 124 ? -6.411 38.156 -25.695 1.00 21.92 124 ILE A N 1
ATOM 925 C CA . ILE A 1 124 ? -7.378 38.635 -24.719 1.00 20.99 124 ILE A CA 1
ATOM 926 C C . ILE A 1 124 ? -6.619 39.114 -23.477 1.00 21.44 124 ILE A C 1
ATOM 927 O O . ILE A 1 124 ? -5.543 38.594 -23.163 1.00 18.52 124 ILE A O 1
ATOM 932 N N . GLY A 1 125 ? -7.171 40.111 -22.789 1.00 19.84 125 GLY A N 1
ATOM 933 C CA . GLY A 1 125 ? -6.521 40.639 -21.600 1.00 20.54 125 GLY A CA 1
ATOM 934 C C . GLY A 1 125 ? -6.353 42.154 -21.566 1.00 20.18 125 GLY A C 1
ATOM 935 O O . GLY A 1 125 ? -6.780 42.872 -22.483 1.00 19.30 125 GLY A O 1
ATOM 936 N N . GLU A 1 126 ? -5.707 42.639 -20.510 1.00 19.01 126 GLU A N 1
ATOM 937 C CA . GLU A 1 126 ? -5.492 44.069 -20.332 1.00 19.80 126 GLU A CA 1
ATOM 938 C C . GLU A 1 126 ? -4.017 44.426 -20.161 1.00 19.40 126 GLU A C 1
ATOM 939 O O . GLU A 1 126 ? -3.266 43.730 -19.475 1.00 18.54 126 GLU A O 1
ATOM 945 N N . SER A 1 127 ? -3.606 45.520 -20.789 1.00 16.10 127 SER A N 1
ATOM 946 C CA . SER A 1 127 ? -2.224 45.953 -20.713 1.00 17.04 127 SER A CA 1
ATOM 947 C C . SER A 1 127 ? -2.052 47.168 -19.809 1.00 17.18 127 SER A C 1
ATOM 948 O O . SER A 1 127 ? -2.960 47.984 -19.668 1.00 16.67 127 SER A O 1
ATOM 951 N N . ASP A 1 128 ? -0.875 47.257 -19.197 1.00 19.50 128 ASP A N 1
ATOM 952 C CA . ASP A 1 128 ? -0.500 48.355 -18.306 1.00 20.78 128 ASP A CA 1
ATOM 953 C C . ASP A 1 128 ? -1.529 48.716 -17.244 1.00 20.85 128 ASP A C 1
ATOM 954 O O . ASP A 1 128 ? -1.741 49.898 -16.955 1.00 20.19 128 ASP A O 1
ATOM 959 N N . VAL A 1 129 ? -2.169 47.707 -16.662 1.00 20.01 129 VAL A N 1
ATOM 960 C CA . VAL A 1 129 ? -3.150 47.953 -15.616 1.00 18.97 129 VAL A CA 1
ATOM 961 C C . VAL A 1 129 ? -2.621 47.477 -14.256 1.00 20.25 129 VAL A C 1
ATOM 962 O O . VAL A 1 129 ? -1.616 46.768 -14.177 1.00 18.72 129 VAL A O 1
ATOM 966 N N . ARG A 1 130 ? -3.303 47.894 -13.195 1.00 20.19 130 ARG A N 1
ATOM 967 C CA . ARG A 1 130 ? -2.953 47.529 -11.830 1.00 21.28 130 ARG A CA 1
ATOM 968 C C . ARG A 1 130 ? -3.180 46.025 -11.642 1.00 20.24 130 ARG A C 1
ATOM 969 O O . ARG A 1 130 ? -4.266 45.521 -11.922 1.00 19.89 130 ARG A O 1
ATOM 977 N N . VAL A 1 131 ? -2.152 45.311 -11.193 1.00 19.07 131 VAL A N 1
ATOM 978 C CA . VAL A 1 131 ? -2.276 43.870 -10.945 1.00 18.85 131 VAL A CA 1
ATOM 979 C C . VAL A 1 131 ? -1.751 43.526 -9.555 1.00 19.36 131 VAL A C 1
ATOM 980 O O . VAL A 1 131 ? -0.861 44.200 -9.037 1.00 18.99 131 VAL A O 1
ATOM 984 N N . ASN A 1 132 ? -2.303 42.479 -8.951 1.00 18.76 132 ASN A N 1
ATOM 985 C CA . ASN A 1 132 ? -1.873 42.077 -7.617 1.00 18.17 132 ASN A CA 1
ATOM 986 C C . ASN A 1 132 ? -1.740 40.568 -7.435 1.00 18.85 132 ASN A C 1
ATOM 987 O O . ASN A 1 132 ? -2.699 39.818 -7.626 1.00 18.31 132 ASN A O 1
ATOM 992 N N . PHE A 1 133 ? -0.544 40.129 -7.064 1.00 17.50 133 PHE A N 1
ATOM 993 C CA . PHE A 1 133 ? -0.297 38.718 -6.801 1.00 17.01 133 PHE A CA 1
ATOM 994 C C . PHE A 1 133 ? 0.901 38.585 -5.874 1.00 16.49 133 PHE A C 1
ATOM 995 O O . PHE A 1 133 ? 1.719 39.501 -5.769 1.00 15.56 133 PHE A O 1
ATOM 1003 N N . GLY A 1 134 ? 0.996 37.444 -5.195 1.00 16.52 134 GLY A N 1
ATOM 1004 C CA . GLY A 1 134 ? 2.094 37.240 -4.271 1.00 16.30 134 GLY A CA 1
ATOM 1005 C C . GLY A 1 134 ? 2.068 38.286 -3.164 1.00 15.73 134 GLY A C 1
ATOM 1006 O O . GLY A 1 134 ? 3.109 38.690 -2.666 1.00 17.18 134 GLY A O 1
ATOM 1007 N N . GLY A 1 135 ? 0.874 38.731 -2.794 1.00 15.71 135 GLY A N 1
ATOM 1008 C CA . GLY A 1 135 ? 0.730 39.715 -1.736 1.00 17.88 135 GLY A CA 1
ATOM 1009 C C . GLY A 1 135 ? 1.207 41.120 -2.059 1.00 18.81 135 GLY A C 1
ATOM 1010 O O . GLY A 1 135 ? 1.354 41.949 -1.156 1.00 17.19 135 GLY A O 1
ATOM 1011 N N . VAL A 1 136 ? 1.434 41.406 -3.338 1.00 19.10 136 VAL A N 1
ATOM 1012 C CA . VAL A 1 136 ? 1.916 42.726 -3.746 1.00 20.13 136 VAL A CA 1
ATOM 1013 C C . VAL A 1 136 ? 1.126 43.282 -4.928 1.00 21.71 136 VAL A C 1
ATOM 1014 O O . VAL A 1 136 ? 0.763 42.540 -5.841 1.00 20.32 136 VAL A O 1
ATOM 1018 N N . THR A 1 137 ? 0.847 44.583 -4.909 1.00 20.30 137 THR A N 1
ATOM 1019 C CA . THR A 1 137 ? 0.120 45.187 -6.019 1.00 20.76 137 THR A CA 1
ATOM 1020 C C . THR A 1 137 ? 1.132 45.921 -6.893 1.00 20.67 137 THR A C 1
ATOM 1021 O O . THR A 1 137 ? 1.906 46.756 -6.403 1.00 16.82 137 THR A O 1
ATOM 1025 N N . PHE A 1 138 ? 1.123 45.597 -8.185 1.00 18.72 138 PHE A N 1
ATOM 1026 C CA . PHE A 1 138 ? 2.044 46.187 -9.143 1.00 16.53 138 PHE A CA 1
ATOM 1027 C C . PHE A 1 138 ? 1.369 47.259 -9.990 1.00 19.19 138 PHE A C 1
ATOM 1028 O O . PHE A 1 138 ? 0.317 47.023 -10.593 1.00 18.76 138 PHE A O 1
ATOM 1036 N N . PHE A 1 139 ? 1.976 48.441 -10.025 1.00 18.95 139 PHE A N 1
ATOM 1037 C CA . PHE A 1 139 ? 1.453 49.547 -10.821 1.00 18.67 139 PHE A CA 1
ATOM 1038 C C . PHE A 1 139 ? 2.386 49.795 -11.988 1.00 16.72 139 PHE A C 1
ATOM 1039 O O . PHE A 1 139 ? 3.607 49.755 -11.837 1.00 15.97 139 PHE A O 1
ATOM 1047 N N . SER A 1 140 ? 1.813 50.031 -13.161 1.00 17.44 140 SER A N 1
ATOM 1048 C CA . SER A 1 140 ? 2.628 50.327 -14.324 1.00 16.96 140 SER A CA 1
ATOM 1049 C C . SER A 1 140 ? 3.486 51.517 -13.920 1.00 16.02 140 SER A C 1
ATOM 1050 O O . SER A 1 140 ? 2.970 52.478 -13.361 1.00 15.01 140 SER A O 1
ATOM 1053 N N . GLY A 1 141 ? 4.783 51.463 -14.189 1.00 15.74 141 GLY A N 1
ATOM 1054 C CA . GLY A 1 141 ? 5.632 52.577 -13.808 1.00 18.05 141 GLY A CA 1
ATOM 1055 C C . GLY A 1 141 ? 6.530 52.267 -12.619 1.00 18.78 141 GLY A C 1
ATOM 1056 O O . GLY A 1 141 ? 7.608 52.856 -12.485 1.00 17.01 141 GLY A O 1
ATOM 1057 N N . ASP A 1 142 ? 6.094 51.346 -11.759 1.00 20.04 142 ASP A N 1
ATOM 1058 C CA . ASP A 1 142 ? 6.889 50.949 -10.591 1.00 20.76 142 ASP A CA 1
ATOM 1059 C C . ASP A 1 142 ? 8.200 50.307 -11.028 1.00 20.14 142 ASP A C 1
ATOM 1060 O O . ASP A 1 142 ? 8.419 50.057 -12.217 1.00 19.83 142 ASP A O 1
ATOM 1065 N N . HIS A 1 143 ? 9.073 50.045 -10.061 1.00 17.15 143 HIS A N 1
ATOM 1066 C CA . HIS A 1 143 ? 10.357 49.427 -10.353 1.00 17.63 143 HIS A CA 1
ATOM 1067 C C . HIS A 1 143 ? 10.495 48.100 -9.616 1.00 18.95 143 HIS A C 1
ATOM 1068 O O . HIS A 1 143 ? 10.225 48.006 -8.415 1.00 18.24 143 HIS A O 1
ATOM 1075 N N . LEU A 1 144 ? 10.909 47.077 -10.352 1.00 17.16 144 LEU A N 1
ATOM 1076 C CA . LEU A 1 144 ? 11.056 45.751 -9.784 1.00 17.76 144 LEU A CA 1
ATOM 1077 C C . LEU A 1 144 ? 12.481 45.262 -9.910 1.00 18.03 144 LEU A C 1
ATOM 1078 O O . LEU A 1 144 ? 13.139 45.461 -10.933 1.00 20.28 144 LEU A O 1
ATOM 1083 N N . TYR A 1 145 ? 12.960 44.633 -8.845 1.00 17.37 145 TYR A N 1
ATOM 1084 C CA . TYR A 1 145 ? 14.306 44.091 -8.821 1.00 17.62 145 TYR A CA 1
ATOM 1085 C C . TYR A 1 145 ? 14.172 42.679 -8.276 1.00 16.53 145 TYR A C 1
ATOM 1086 O O . TYR A 1 145 ? 13.409 42.434 -7.342 1.00 16.73 145 TYR A O 1
ATOM 1095 N N . ALA A 1 146 ? 14.890 41.747 -8.881 1.00 16.32 146 ALA A N 1
ATOM 1096 C CA . ALA A 1 146 ? 14.804 40.367 -8.448 1.00 16.35 146 ALA A CA 1
ATOM 1097 C C . ALA A 1 146 ? 16.091 39.619 -8.684 1.00 17.13 146 ALA A C 1
ATOM 1098 O O . ALA A 1 146 ? 16.894 39.974 -9.551 1.00 17.34 146 ALA A O 1
ATOM 1100 N N . ASP A 1 147 ? 16.285 38.582 -7.883 1.00 16.43 147 ASP A N 1
ATOM 1101 C CA . ASP A 1 147 ? 17.455 37.742 -8.002 1.00 14.71 147 ASP A CA 1
ATOM 1102 C C . ASP A 1 147 ? 17.055 36.380 -7.461 1.00 14.47 147 ASP A C 1
ATOM 1103 O O . ASP A 1 147 ? 15.870 36.142 -7.202 1.00 13.74 147 ASP A O 1
ATOM 1108 N N . ASN A 1 148 ? 18.021 35.489 -7.282 1.00 14.32 148 ASN A N 1
ATOM 1109 C CA . ASN A 1 148 ? 17.688 34.160 -6.795 1.00 16.57 148 ASN A CA 1
ATOM 1110 C C . ASN A 1 148 ? 17.114 34.060 -5.386 1.00 17.23 148 ASN A C 1
ATOM 1111 O O . ASN A 1 148 ? 16.568 33.017 -5.028 1.00 18.11 148 ASN A O 1
ATOM 1116 N N . THR A 1 149 ? 17.207 35.123 -4.587 1.00 15.17 149 THR A N 1
ATOM 1117 C CA . THR A 1 149 ? 16.645 35.045 -3.244 1.00 14.61 149 THR A CA 1
ATOM 1118 C C . THR A 1 149 ? 15.210 35.563 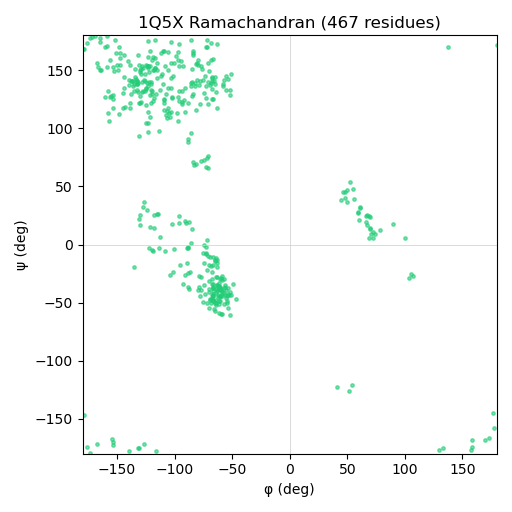-3.202 1.00 14.10 149 THR A C 1
ATOM 1119 O O . THR A 1 149 ? 14.383 35.036 -2.455 1.00 14.58 149 THR A O 1
ATOM 1123 N N . GLY A 1 150 ? 14.894 36.573 -4.014 1.00 13.09 150 GLY A N 1
ATOM 1124 C CA . GLY A 1 150 ? 13.537 37.099 -4.012 1.00 12.11 150 GLY A CA 1
ATOM 1125 C C . GLY A 1 150 ? 13.227 38.198 -5.029 1.00 12.46 150 GLY A C 1
ATOM 1126 O O . GLY A 1 150 ? 14.058 38.540 -5.868 1.00 11.38 150 GLY A O 1
ATOM 1127 N N . ILE A 1 151 ? 12.016 38.745 -4.939 1.00 13.39 151 ILE A N 1
ATOM 1128 C CA . ILE A 1 151 ? 11.560 39.809 -5.832 1.00 14.45 151 ILE A CA 1
ATOM 1129 C C . ILE A 1 151 ? 10.971 40.963 -5.023 1.00 13.45 151 ILE A C 1
ATOM 1130 O O . ILE A 1 151 ? 10.077 40.766 -4.208 1.00 12.29 151 ILE A O 1
ATOM 1135 N N . ILE A 1 152 ? 11.453 42.171 -5.272 1.00 16.41 152 ILE A N 1
ATOM 1136 C CA . ILE A 1 152 ? 10.952 43.328 -4.548 1.00 17.49 152 ILE A CA 1
ATOM 1137 C C . ILE A 1 152 ? 10.430 44.406 -5.498 1.00 19.19 152 ILE A C 1
ATOM 1138 O O . ILE A 1 152 ? 10.866 44.502 -6.646 1.00 18.45 152 ILE A O 1
ATOM 1143 N N . LEU A 1 153 ? 9.493 45.212 -5.006 1.00 20.40 153 LEU A N 1
ATOM 1144 C CA . LEU A 1 153 ? 8.873 46.262 -5.804 1.00 20.64 153 LEU A CA 1
ATOM 1145 C C . LEU A 1 153 ? 9.113 47.631 -5.172 1.00 22.46 153 LEU A C 1
ATOM 1146 O O . LEU A 1 153 ? 9.057 47.783 -3.950 1.00 21.66 153 LEU A O 1
ATOM 1151 N N . SER A 1 154 ? 9.389 48.626 -6.008 1.00 21.79 154 SER A N 1
ATOM 1152 C CA . SER A 1 154 ? 9.638 49.982 -5.530 1.00 22.18 154 SER A CA 1
ATOM 1153 C C . SER A 1 154 ? 8.901 51.023 -6.369 1.00 23.26 154 SER A C 1
ATOM 1154 O O . SER A 1 154 ? 8.861 50.920 -7.593 1.00 19.26 154 SER A O 1
ATOM 1157 N N . GLU A 1 155 ? 8.322 52.027 -5.714 1.00 25.00 155 GLU A N 1
ATOM 1158 C CA . GLU A 1 155 ? 7.623 53.081 -6.443 1.00 28.04 155 GLU A CA 1
ATOM 1159 C C . GLU A 1 155 ? 8.621 53.834 -7.309 1.00 28.04 155 GLU A C 1
ATOM 1160 O O . GLU A 1 155 ? 8.420 53.991 -8.512 1.00 28.57 155 GLU A O 1
ATOM 1166 N N . ASP A 1 156 ? 9.705 54.286 -6.689 1.00 27.61 156 ASP A N 1
ATOM 1167 C CA . ASP A 1 156 ? 10.737 55.027 -7.394 1.00 28.51 156 ASP A CA 1
ATOM 1168 C C . ASP A 1 156 ? 11.885 54.124 -7.806 1.00 28.24 156 ASP A C 1
ATOM 1169 O O . ASP A 1 156 ? 12.008 52.999 -7.330 1.00 28.65 156 ASP A O 1
ATOM 1174 N N . PRO A 1 157 ? 12.748 54.612 -8.703 1.00 27.91 157 PRO A N 1
ATOM 1175 C CA . PRO A 1 157 ? 13.892 53.829 -9.168 1.00 27.37 157 PRO A CA 1
ATOM 1176 C C . PRO A 1 157 ? 14.950 53.686 -8.076 1.00 27.45 157 PRO A C 1
ATOM 1177 O O . PRO A 1 157 ? 15.235 54.634 -7.344 1.00 25.92 157 PRO A O 1
ATOM 1181 N N . LEU A 1 158 ? 15.528 52.495 -7.974 1.00 25.55 158 LEU A N 1
ATOM 1182 C CA . LEU A 1 158 ? 16.577 52.247 -7.004 1.00 24.50 158 LEU A CA 1
ATOM 1183 C C . LEU A 1 158 ? 17.852 52.114 -7.811 1.00 24.65 158 LEU A C 1
ATOM 1184 O O . LEU A 1 158 ? 18.944 52.010 -7.264 1.00 25.84 158 LEU A O 1
ATOM 1189 N N . ASP A 1 159 ? 17.694 52.127 -9.132 1.00 25.94 159 ASP A N 1
ATOM 1190 C CA . ASP A 1 159 ? 18.820 52.018 -10.048 1.00 26.72 159 ASP A CA 1
ATOM 1191 C C . ASP A 1 159 ? 18.806 53.180 -11.038 1.00 28.19 159 ASP A C 1
ATOM 1192 O O . ASP A 1 159 ? 18.027 54.124 -10.889 1.00 27.21 159 ASP A O 1
ATOM 1197 N N . ILE A 1 160 ? 19.674 53.112 -12.041 1.00 29.04 160 ILE A N 1
ATOM 1198 C CA . ILE A 1 160 ? 19.767 54.167 -13.037 1.00 31.52 160 ILE A CA 1
ATOM 1199 C C . ILE A 1 160 ? 18.720 54.026 -14.136 1.00 34.26 160 ILE A C 1
ATOM 1200 O O . ILE A 1 160 ? 18.442 52.923 -14.610 1.00 33.81 160 ILE A O 1
ATOM 1205 N N . GLU A 1 161 ? 18.152 55.163 -14.531 1.00 37.60 161 GLU A N 1
ATOM 1206 C CA . GLU A 1 161 ? 17.113 55.228 -15.553 1.00 39.62 161 GLU A CA 1
ATOM 1207 C C . GLU A 1 161 ? 15.809 54.692 -14.968 1.00 41.08 161 GLU A C 1
ATOM 1208 O O . GLU A 1 161 ? 14.814 55.449 -14.939 1.00 42.70 161 GLU A O 1
ATOM 1211 N N . LYS B 1 2 ? 16.045 14.748 -27.053 1.00 40.07 2 LYS B N 1
ATOM 1212 C CA . LYS B 1 2 ? 15.384 13.675 -27.852 1.00 40.44 2 LYS B CA 1
ATOM 1213 C C . LYS B 1 2 ? 13.868 13.886 -27.838 1.00 39.93 2 LYS B C 1
ATOM 1214 O O . LYS B 1 2 ? 13.192 13.643 -28.837 1.00 40.67 2 LYS B O 1
ATOM 1220 N N . TYR B 1 3 ? 13.340 14.348 -26.705 1.00 38.56 3 TYR B N 1
ATOM 1221 C CA . TYR B 1 3 ? 11.905 14.584 -26.576 1.00 37.91 3 TYR B CA 1
ATOM 1222 C C . TYR B 1 3 ? 11.576 15.967 -26.016 1.00 37.31 3 TYR B C 1
ATOM 1223 O O . TYR B 1 3 ? 12.007 16.317 -24.913 1.00 37.22 3 TYR B O 1
ATOM 1232 N N . ASP B 1 4 ? 10.810 16.747 -26.780 1.00 34.78 4 ASP B N 1
ATOM 1233 C CA . ASP B 1 4 ? 10.393 18.083 -26.352 1.00 31.31 4 ASP B CA 1
ATOM 1234 C C . ASP B 1 4 ? 8.889 18.025 -26.152 1.00 29.25 4 ASP B C 1
ATOM 1235 O O . ASP B 1 4 ? 8.129 18.133 -27.112 1.00 29.62 4 ASP B O 1
ATOM 1240 N N . THR B 1 5 ? 8.466 17.852 -24.905 1.00 25.63 5 THR B N 1
ATOM 1241 C CA . THR B 1 5 ? 7.050 17.754 -24.587 1.00 22.76 5 THR B CA 1
ATOM 1242 C C . THR B 1 5 ? 6.240 18.976 -25.007 1.00 21.41 5 THR B C 1
ATOM 1243 O O . THR B 1 5 ? 5.055 18.859 -25.314 1.00 21.29 5 THR B O 1
ATOM 1247 N N . SER B 1 6 ? 6.866 20.146 -25.003 1.00 20.12 6 SER B N 1
ATOM 1248 C CA . SER B 1 6 ? 6.161 21.367 -25.386 1.00 22.35 6 SER B CA 1
ATOM 1249 C C . SER B 1 6 ? 5.747 21.305 -26.855 1.00 20.77 6 SER B C 1
ATOM 1250 O O . SER B 1 6 ? 4.587 21.541 -27.189 1.00 21.86 6 SER B O 1
ATOM 1253 N N . GLU B 1 7 ? 6.697 20.977 -27.724 1.00 21.12 7 GLU B N 1
ATOM 1254 C CA . GLU B 1 7 ? 6.423 20.878 -29.156 1.00 23.07 7 GLU B CA 1
ATOM 1255 C C . GLU B 1 7 ? 5.407 19.773 -29.415 1.00 22.53 7 GLU B C 1
ATOM 1256 O O . GLU B 1 7 ? 4.504 19.924 -30.239 1.00 21.63 7 GLU B O 1
ATOM 1262 N N . LEU B 1 8 ? 5.555 18.664 -28.697 1.00 21.07 8 LEU B N 1
ATOM 1263 C CA . LEU B 1 8 ? 4.644 17.543 -28.846 1.00 20.66 8 LEU B CA 1
ATOM 1264 C C . LEU B 1 8 ? 3.242 18.019 -28.526 1.00 19.95 8 LEU B C 1
ATOM 1265 O O . LEU B 1 8 ? 2.279 17.640 -29.189 1.00 20.38 8 LEU B O 1
ATOM 1270 N N . CYS B 1 9 ? 3.124 18.858 -27.502 1.00 19.34 9 CYS B N 1
ATOM 1271 C CA . CYS B 1 9 ? 1.819 19.382 -27.128 1.00 18.84 9 CYS B CA 1
ATOM 1272 C C . CYS B 1 9 ? 1.263 20.292 -28.227 1.00 18.84 9 CYS B C 1
ATOM 1273 O O . CYS B 1 9 ? 0.064 20.282 -28.497 1.00 19.30 9 CYS B O 1
ATOM 1276 N N . ASP B 1 10 ? 2.132 21.072 -28.862 1.00 18.39 10 ASP B N 1
ATOM 1277 C CA . ASP B 1 10 ? 1.686 21.956 -29.935 1.00 20.32 10 ASP B CA 1
ATOM 1278 C C . ASP B 1 10 ? 1.148 21.112 -31.087 1.00 22.58 10 ASP B C 1
ATOM 1279 O O . ASP B 1 10 ? 0.067 21.370 -31.611 1.00 23.79 10 ASP B O 1
ATOM 1284 N N . ILE B 1 11 ? 1.918 20.096 -31.463 1.00 23.37 11 ILE B N 1
ATOM 1285 C CA . ILE B 1 11 ? 1.554 19.202 -32.554 1.00 24.29 11 ILE B CA 1
ATOM 1286 C C . ILE B 1 11 ? 0.315 18.354 -32.303 1.00 24.87 11 ILE B C 1
ATOM 1287 O O . ILE B 1 11 ? -0.635 18.400 -33.076 1.00 26.68 11 ILE B O 1
ATOM 1292 N N . TYR B 1 12 ? 0.306 17.590 -31.218 1.00 25.38 12 TYR B N 1
ATOM 1293 C CA . TYR B 1 12 ? -0.826 16.712 -30.958 1.00 25.47 12 TYR B CA 1
ATOM 1294 C C . TYR B 1 12 ? -2.000 17.271 -30.170 1.00 27.26 12 TYR B C 1
ATOM 1295 O O . TYR B 1 12 ? -3.001 16.587 -29.965 1.00 26.04 12 TYR B O 1
ATOM 1304 N N . GLN B 1 13 ? -1.890 18.519 -29.740 1.00 30.81 13 GLN B N 1
ATOM 1305 C CA . GLN B 1 13 ? -2.977 19.160 -29.014 1.00 33.93 13 GLN B CA 1
ATOM 1306 C C . GLN B 1 13 ? -3.690 18.280 -27.982 1.00 35.14 13 GLN B C 1
ATOM 1307 O O . GLN B 1 13 ? -3.063 17.744 -27.071 1.00 36.28 13 GLN B O 1
ATOM 1313 N N . GLU B 1 14 ? -5.004 18.141 -28.144 1.00 36.11 14 GLU B N 1
ATOM 1314 C CA . GLU B 1 14 ? -5.849 17.374 -27.232 1.00 38.34 14 GLU B CA 1
ATOM 1315 C C . GLU B 1 14 ? -5.693 15.853 -27.275 1.00 38.20 14 GLU B C 1
ATOM 1316 O O . GLU B 1 14 ? -6.239 15.153 -26.422 1.00 37.16 14 GLU B O 1
ATOM 1322 N N . ASP B 1 15 ? -4.969 15.336 -28.262 1.00 37.72 15 ASP B N 1
ATOM 1323 C CA . ASP B 1 15 ? -4.785 13.892 -28.365 1.00 37.93 15 ASP B CA 1
ATOM 1324 C C . ASP B 1 15 ? -3.803 13.375 -27.321 1.00 37.07 15 ASP B C 1
ATOM 1325 O O . ASP B 1 15 ? -3.530 12.177 -27.248 1.00 37.11 15 ASP B O 1
ATOM 1330 N N . VAL B 1 16 ? -3.281 14.287 -26.509 1.00 35.92 16 VAL B N 1
ATOM 1331 C CA . VAL B 1 16 ? -2.329 13.931 -25.469 1.00 34.12 16 VAL B CA 1
ATOM 1332 C C . VAL B 1 16 ? -2.797 14.432 -24.101 1.00 32.69 16 VAL B C 1
ATOM 1333 O O . VAL B 1 16 ? -3.456 15.465 -24.003 1.00 32.48 16 VAL B O 1
ATOM 1337 N N . ASN B 1 17 ? -2.473 13.680 -23.053 1.00 30.85 17 ASN B N 1
ATOM 1338 C CA . ASN B 1 17 ? -2.835 14.054 -21.689 1.00 28.82 17 ASN B CA 1
ATOM 1339 C C . ASN B 1 17 ? -1.601 14.611 -20.998 1.00 27.10 17 ASN B C 1
ATOM 1340 O O . ASN B 1 17 ? -0.487 14.136 -21.213 1.00 28.32 17 ASN B O 1
ATOM 1345 N N . VAL B 1 18 ? -1.795 15.623 -20.166 1.00 26.31 18 VAL B N 1
ATOM 1346 C CA . VAL B 1 18 ? -0.673 16.239 -19.477 1.00 23.67 18 VAL B CA 1
ATOM 1347 C C . VAL B 1 18 ? -0.750 15.978 -17.982 1.00 23.10 18 VAL B C 1
ATOM 1348 O O . VAL B 1 18 ? -1.807 16.128 -17.364 1.00 21.69 18 VAL B O 1
ATOM 1352 N N . VAL B 1 19 ? 0.373 15.565 -17.406 1.00 22.17 19 VAL B N 1
ATOM 1353 C CA . VAL B 1 19 ? 0.418 15.287 -15.977 1.00 23.13 19 VAL B CA 1
ATOM 1354 C C . VAL B 1 19 ? 0.572 16.590 -15.198 1.00 22.39 19 VAL B C 1
ATOM 1355 O O . VAL B 1 19 ? 1.293 17.498 -15.625 1.00 22.74 19 VAL B O 1
ATOM 1359 N N . GLU B 1 20 ? -0.113 16.680 -14.064 1.00 22.36 20 GLU B N 1
ATOM 1360 C CA . GLU B 1 20 ? -0.023 17.863 -13.218 1.00 21.06 20 GLU B CA 1
ATOM 1361 C C . GLU B 1 20 ? 1.450 18.086 -12.898 1.00 21.62 20 GLU B C 1
ATOM 1362 O O . GLU B 1 20 ? 2.218 17.133 -12.756 1.00 21.20 20 GLU B O 1
ATOM 1368 N N . PRO B 1 21 ? 1.872 19.354 -12.794 1.00 21.95 21 PRO B N 1
ATOM 1369 C CA . PRO B 1 21 ? 3.275 19.650 -12.499 1.00 22.32 21 PRO B CA 1
ATOM 1370 C C . PRO B 1 21 ? 3.678 19.305 -11.070 1.00 23.96 21 PRO B C 1
ATOM 1371 O O . PRO B 1 21 ? 3.832 20.193 -10.235 1.00 25.57 21 PRO B O 1
ATOM 1375 N N . LEU B 1 22 ? 3.863 18.015 -10.799 1.00 23.92 22 LEU B N 1
ATOM 1376 C CA . LEU B 1 22 ? 4.239 17.563 -9.464 1.00 24.56 22 LEU B CA 1
ATOM 1377 C C . LEU B 1 22 ? 5.585 16.858 -9.459 1.00 24.00 22 LEU B C 1
ATOM 1378 O O . LEU B 1 22 ? 6.105 16.521 -8.395 1.00 25.19 22 LEU B O 1
ATOM 1383 N N . PHE B 1 23 ? 6.157 16.648 -10.640 1.00 21.31 23 PHE B N 1
ATOM 1384 C CA . PHE B 1 23 ? 7.420 15.928 -10.744 1.00 19.62 23 PHE B CA 1
ATOM 1385 C C . PHE B 1 23 ? 8.633 16.756 -11.119 1.00 20.66 23 PHE B C 1
ATOM 1386 O O . PHE B 1 23 ? 8.518 17.895 -11.562 1.00 21.84 23 PHE B O 1
ATOM 1394 N N . SER B 1 24 ? 9.802 16.155 -10.931 1.00 21.64 24 SER B N 1
ATOM 1395 C CA . SER B 1 24 ? 11.076 16.773 -11.269 1.00 23.42 24 SER B CA 1
ATOM 1396 C C . SER B 1 24 ? 12.037 15.668 -11.702 1.00 23.93 24 SER B C 1
ATOM 1397 O O . SER B 1 24 ? 11.865 14.507 -11.320 1.00 25.47 24 SER B O 1
ATOM 1400 N N . ASN B 1 25 ? 13.025 16.015 -12.519 1.00 24.06 25 ASN B N 1
ATOM 1401 C CA . ASN B 1 25 ? 13.993 15.028 -12.978 1.00 24.38 25 ASN B CA 1
ATOM 1402 C C . ASN B 1 25 ? 14.953 14.664 -11.860 1.00 24.79 25 ASN B C 1
ATOM 1403 O O . ASN B 1 25 ? 15.311 15.505 -11.039 1.00 22.74 25 ASN B O 1
ATOM 1408 N N . PHE B 1 26 ? 15.364 13.401 -11.838 1.00 24.43 26 PHE B N 1
ATOM 1409 C CA . PHE B 1 26 ? 16.311 12.904 -10.847 1.00 23.39 26 PHE B CA 1
ATOM 1410 C C . PHE B 1 26 ? 17.354 12.055 -11.555 1.00 23.76 26 PHE B C 1
ATOM 1411 O O . PHE B 1 26 ? 18.437 11.825 -11.031 1.00 23.80 26 PHE B O 1
ATOM 1419 N N . GLY B 1 27 ? 17.024 11.596 -12.760 1.00 24.91 27 GLY B N 1
ATOM 1420 C CA . GLY B 1 27 ? 17.944 10.753 -13.502 1.00 25.55 27 GLY B CA 1
ATOM 1421 C C . GLY B 1 27 ? 18.975 11.487 -14.334 1.00 26.25 27 GLY B C 1
ATOM 1422 O O . GLY B 1 27 ? 18.962 12.712 -14.422 1.00 27.66 27 GLY B O 1
ATOM 1423 N N . GLY B 1 28 ? 19.872 10.725 -14.950 1.00 26.20 28 GLY B N 1
ATOM 1424 C CA . GLY B 1 28 ? 20.906 11.310 -15.783 1.00 26.78 28 GLY B CA 1
ATOM 1425 C C . GLY B 1 28 ? 20.418 11.795 -17.139 1.00 26.49 28 GLY B C 1
ATOM 1426 O O . GLY B 1 28 ? 21.174 12.428 -17.875 1.00 27.98 28 GLY B O 1
ATOM 1427 N N . ARG B 1 29 ? 19.166 11.501 -17.480 1.00 26.08 29 ARG B N 1
ATOM 1428 C CA . ARG B 1 29 ? 18.598 11.933 -18.760 1.00 26.21 29 ARG B CA 1
ATOM 1429 C C . ARG B 1 29 ? 17.586 13.045 -18.544 1.00 24.90 29 ARG B C 1
ATOM 1430 O O . ARG B 1 29 ? 16.671 12.907 -17.736 1.00 26.76 29 ARG B O 1
ATOM 1438 N N . ALA B 1 30 ? 17.734 14.136 -19.284 1.00 23.68 30 ALA B N 1
ATOM 1439 C CA . ALA B 1 30 ? 16.820 15.258 -19.151 1.00 23.24 30 ALA B CA 1
ATOM 1440 C C . ALA B 1 30 ? 15.438 14.918 -19.700 1.00 22.38 30 ALA B C 1
ATOM 1441 O O . ALA B 1 30 ? 14.424 15.329 -19.138 1.00 22.39 30 ALA B O 1
ATOM 1443 N N . SER B 1 31 ? 15.392 14.167 -20.797 1.00 22.06 31 SER B N 1
ATOM 1444 C CA . SER B 1 31 ? 14.112 13.781 -21.392 1.00 20.74 31 SER B CA 1
ATOM 1445 C C . SER B 1 31 ? 14.130 12.328 -21.856 1.00 19.61 31 SER B C 1
ATOM 1446 O O . SER B 1 31 ? 15.182 11.769 -22.156 1.00 18.50 31 SER B O 1
ATOM 1449 N N . PHE B 1 32 ? 12.957 11.718 -21.911 1.00 19.06 32 PHE B N 1
ATOM 1450 C CA . PHE B 1 32 ? 12.860 10.330 -22.329 1.00 20.11 32 PHE B CA 1
ATOM 1451 C C . PHE B 1 32 ? 11.412 10.015 -22.657 1.00 20.15 32 PHE B C 1
ATOM 1452 O O . PHE B 1 32 ? 10.526 10.845 -22.443 1.00 21.11 32 PHE B O 1
ATOM 1460 N N . GLY B 1 33 ? 11.182 8.815 -23.177 1.00 18.98 33 GLY B N 1
ATOM 1461 C CA . GLY B 1 33 ? 9.836 8.404 -23.519 1.00 18.60 33 GLY B CA 1
ATOM 1462 C C . GLY B 1 33 ? 9.849 7.002 -24.094 1.00 16.89 33 GLY B C 1
ATOM 1463 O O . GLY B 1 33 ? 10.911 6.448 -24.353 1.00 14.99 33 GLY B O 1
ATOM 1464 N N . GLY B 1 34 ? 8.667 6.429 -24.289 1.00 16.67 34 GLY B N 1
ATOM 1465 C CA . GLY B 1 34 ? 8.574 5.091 -24.843 1.00 16.05 34 GLY B CA 1
ATOM 1466 C C . GLY B 1 34 ? 7.236 4.494 -24.479 1.00 16.66 34 GLY B C 1
ATOM 1467 O O . GLY B 1 34 ? 6.351 5.211 -24.010 1.00 16.55 34 GLY B O 1
ATOM 1468 N N . GLN B 1 35 ? 7.087 3.188 -24.698 1.00 15.81 35 GLN B N 1
ATOM 1469 C CA . GLN B 1 35 ? 5.852 2.480 -24.378 1.00 15.58 35 GLN B CA 1
ATOM 1470 C C . GLN B 1 35 ? 5.905 2.162 -22.880 1.00 14.00 35 GLN B C 1
ATOM 1471 O O . GLN B 1 35 ? 6.940 1.717 -22.381 1.00 14.47 35 GLN B O 1
ATOM 1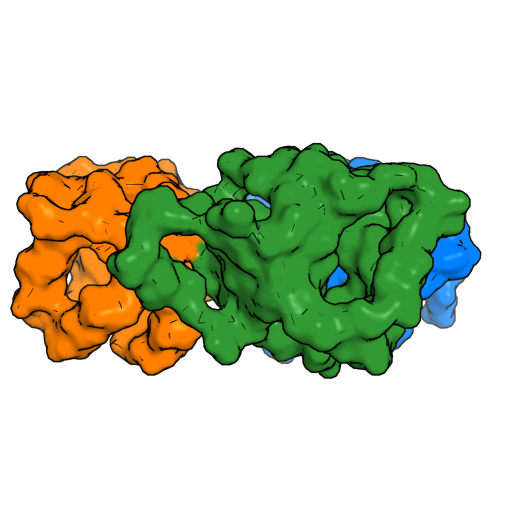477 N N . ILE B 1 36 ? 4.804 2.365 -22.162 1.00 13.90 36 ILE B N 1
ATOM 1478 C CA . ILE B 1 36 ? 4.829 2.126 -20.718 1.00 14.92 36 ILE B CA 1
ATOM 1479 C C . ILE B 1 36 ? 4.309 0.793 -20.197 1.00 15.92 36 ILE B C 1
ATOM 1480 O O . ILE B 1 36 ? 3.530 0.086 -20.845 1.00 15.76 36 ILE B O 1
ATOM 1485 N N . ILE B 1 37 ? 4.759 0.489 -18.988 1.00 15.01 37 ILE B N 1
ATOM 1486 C CA . ILE B 1 37 ? 4.361 -0.690 -18.247 1.00 12.84 37 ILE B CA 1
ATOM 1487 C C . ILE B 1 37 ? 4.004 -0.071 -16.900 1.00 14.48 37 ILE B C 1
ATOM 1488 O O . ILE B 1 37 ? 4.832 0.603 -16.292 1.00 13.46 37 ILE B O 1
ATOM 1493 N N . THR B 1 38 ? 2.772 -0.255 -16.445 1.00 15.17 38 THR B N 1
ATOM 1494 C CA . THR B 1 38 ? 2.388 0.324 -15.171 1.00 17.79 38 THR B CA 1
ATOM 1495 C C . THR B 1 38 ? 2.584 -0.654 -14.009 1.00 19.52 38 THR B C 1
ATOM 1496 O O . THR B 1 38 ? 2.566 -1.877 -14.195 1.00 16.32 38 THR B O 1
ATOM 1500 N N . VAL B 1 39 ? 2.799 -0.098 -12.820 1.00 18.59 39 VAL B N 1
ATOM 1501 C CA . VAL B 1 39 ? 2.966 -0.887 -11.598 1.00 20.71 39 VAL B CA 1
ATOM 1502 C C . VAL B 1 39 ? 2.227 -0.157 -10.489 1.00 20.09 39 VAL B C 1
ATOM 1503 O O . VAL B 1 39 ? 2.241 1.069 -10.431 1.00 20.05 39 VAL B O 1
ATOM 1507 N N . LYS B 1 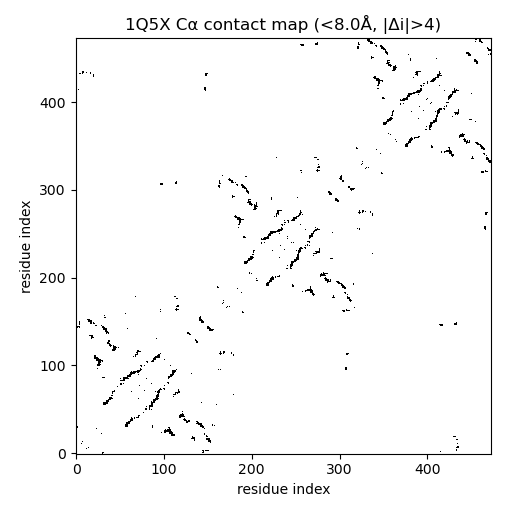40 ? 1.576 -0.912 -9.616 1.00 19.86 40 LYS B N 1
ATOM 1508 C CA . LYS B 1 40 ? 0.851 -0.326 -8.503 1.00 20.49 40 LYS B CA 1
ATOM 1509 C C . LYS B 1 40 ? 1.399 -0.940 -7.219 1.00 21.28 40 LYS B C 1
ATOM 1510 O O . LYS B 1 40 ? 1.267 -2.145 -6.987 1.00 21.20 40 LYS B O 1
ATOM 1516 N N . CYS B 1 41 ? 2.035 -0.109 -6.402 1.00 21.03 41 CYS B N 1
ATOM 1517 C CA . CYS B 1 41 ? 2.606 -0.559 -5.139 1.00 20.18 41 CYS B CA 1
ATOM 1518 C C . CYS B 1 41 ? 2.627 0.593 -4.141 1.00 21.70 41 CYS B C 1
ATOM 1519 O O . CYS B 1 41 ? 2.264 1.728 -4.470 1.00 18.65 41 CYS B O 1
ATOM 1522 N N . PHE B 1 42 ? 3.043 0.292 -2.915 1.00 21.44 42 PHE B N 1
ATOM 1523 C CA . PHE B 1 42 ? 3.121 1.312 -1.885 1.00 21.65 42 PHE B CA 1
ATOM 1524 C C . PHE B 1 42 ? 4.251 1.015 -0.920 1.00 22.42 42 PHE B C 1
ATOM 1525 O O . PHE B 1 42 ? 4.214 0.028 -0.183 1.00 21.03 42 PHE B O 1
ATOM 1533 N N . GLU B 1 43 ? 5.267 1.867 -0.953 1.00 21.77 43 GLU B N 1
ATOM 1534 C CA . GLU B 1 43 ? 6.416 1.736 -0.072 1.00 23.71 43 GLU B CA 1
ATOM 1535 C C . GLU B 1 43 ? 7.006 0.326 -0.076 1.00 24.30 43 GLU B C 1
ATOM 1536 O O . GLU B 1 43 ? 7.467 -0.176 0.948 1.00 24.95 43 GLU B O 1
ATOM 1542 N N . ASP B 1 44 ? 6.987 -0.301 -1.246 1.00 22.24 44 ASP B N 1
ATOM 1543 C CA . ASP B 1 44 ? 7.529 -1.642 -1.428 1.00 21.45 44 ASP B CA 1
ATOM 1544 C C . ASP B 1 44 ? 7.930 -1.703 -2.888 1.00 20.68 44 ASP B C 1
ATOM 1545 O O . ASP B 1 44 ? 7.113 -1.440 -3.765 1.00 21.71 44 ASP B O 1
ATOM 1550 N N . ASN B 1 45 ? 9.182 -2.039 -3.158 1.00 19.47 45 ASN B N 1
ATOM 1551 C CA . ASN B 1 45 ? 9.631 -2.095 -4.535 1.00 20.12 45 ASN B CA 1
ATOM 1552 C C . ASN B 1 45 ? 10.022 -3.496 -4.994 1.00 19.76 45 ASN B C 1
ATOM 1553 O O . ASN B 1 45 ? 10.829 -3.651 -5.909 1.00 19.83 45 ASN B O 1
ATOM 1558 N N . GLY B 1 46 ? 9.449 -4.518 -4.364 1.00 21.39 46 GLY B N 1
ATOM 1559 C CA . GLY B 1 46 ? 9.765 -5.878 -4.766 1.00 22.16 46 GLY B CA 1
ATOM 1560 C C . GLY B 1 46 ? 9.378 -6.091 -6.222 1.00 22.82 46 GLY B C 1
ATOM 1561 O O . GLY B 1 46 ? 10.166 -6.607 -7.015 1.00 22.68 46 GLY B O 1
ATOM 1562 N N . LEU B 1 47 ? 8.158 -5.689 -6.571 1.00 23.20 47 LEU B N 1
ATOM 1563 C CA . LEU B 1 47 ? 7.665 -5.812 -7.941 1.00 23.46 47 LEU B CA 1
ATOM 1564 C C . LEU B 1 47 ? 8.534 -5.042 -8.916 1.00 23.51 47 LEU B C 1
ATOM 1565 O O . LEU B 1 47 ? 8.843 -5.531 -10.001 1.00 25.95 47 LEU B O 1
ATOM 1570 N N . LEU B 1 48 ? 8.917 -3.827 -8.537 1.00 22.16 48 LEU B N 1
ATOM 1571 C CA . LEU B 1 48 ? 9.747 -3.002 -9.400 1.00 21.09 48 LEU B CA 1
ATOM 1572 C C . LEU B 1 48 ? 10.991 -3.785 -9.789 1.00 20.82 48 LEU B C 1
ATOM 1573 O O . LEU B 1 48 ? 11.479 -3.681 -10.919 1.00 21.85 48 LEU B O 1
ATOM 1578 N N . TYR B 1 49 ? 11.513 -4.567 -8.850 1.00 20.23 49 TYR B N 1
ATOM 1579 C CA . TYR B 1 49 ? 12.697 -5.359 -9.139 1.00 19.71 49 TYR B CA 1
ATOM 1580 C C . TYR B 1 49 ? 12.358 -6.438 -10.159 1.00 20.43 49 TYR B C 1
ATOM 1581 O O . TYR B 1 49 ? 13.077 -6.614 -11.143 1.00 19.50 49 TYR B O 1
ATOM 1590 N N . ASP B 1 50 ? 11.249 -7.142 -9.939 1.00 21.03 50 ASP B N 1
ATOM 1591 C CA . ASP B 1 50 ? 10.851 -8.209 -10.855 1.00 23.01 50 ASP B CA 1
ATOM 1592 C C . ASP B 1 50 ? 10.604 -7.674 -12.260 1.00 22.66 50 ASP B C 1
ATOM 1593 O O . ASP B 1 50 ? 10.968 -8.315 -13.243 1.00 24.31 50 ASP B O 1
ATOM 1598 N N . LEU B 1 51 ? 9.995 -6.496 -12.355 1.00 22.99 51 LEU B N 1
ATOM 1599 C CA . LEU B 1 51 ? 9.713 -5.898 -13.657 1.00 21.96 51 LEU B CA 1
ATOM 1600 C C . LEU B 1 51 ? 10.955 -5.347 -14.348 1.00 23.56 51 LEU B C 1
ATOM 1601 O O . LEU B 1 51 ? 11.136 -5.542 -15.549 1.00 24.24 51 LEU B O 1
ATOM 1606 N N . LEU B 1 52 ? 11.817 -4.670 -13.596 1.00 25.25 52 LEU B N 1
ATOM 1607 C CA . LEU B 1 52 ? 13.028 -4.101 -14.176 1.00 27.79 52 LEU B CA 1
ATOM 1608 C C . LEU B 1 52 ? 14.058 -5.167 -14.510 1.00 30.22 52 LEU B C 1
ATOM 1609 O O . LEU B 1 52 ? 15.080 -4.878 -15.127 1.00 30.23 52 LEU B O 1
ATOM 1614 N N . GLU B 1 53 ? 13.785 -6.399 -14.094 1.00 33.52 53 GLU B N 1
ATOM 1615 C CA . GLU B 1 53 ? 14.679 -7.518 -14.367 1.00 35.39 53 GLU B CA 1
ATOM 1616 C C . GLU B 1 53 ? 14.566 -7.931 -15.830 1.00 36.67 53 GLU B C 1
ATOM 1617 O O . GLU B 1 53 ? 15.420 -8.645 -16.347 1.00 38.37 53 GLU B O 1
ATOM 1623 N N . GLN B 1 54 ? 13.505 -7.475 -16.490 1.00 36.85 54 GLN B N 1
ATOM 1624 C CA . GLN B 1 54 ? 13.275 -7.773 -17.900 1.00 37.10 54 GLN B CA 1
ATOM 1625 C C . GLN B 1 54 ? 13.850 -6.635 -18.730 1.00 35.89 54 GLN B C 1
ATOM 1626 O O . GLN B 1 54 ? 14.023 -5.525 -18.230 1.00 35.09 54 GLN B O 1
ATOM 1632 N N . ASN B 1 55 ? 14.143 -6.906 -19.996 1.00 34.26 55 ASN B N 1
ATOM 1633 C CA . ASN B 1 55 ? 14.682 -5.876 -20.869 1.00 33.79 55 ASN B CA 1
ATOM 1634 C C . ASN B 1 55 ? 13.619 -4.804 -21.063 1.00 33.75 55 ASN B C 1
ATOM 1635 O O . ASN B 1 55 ? 12.431 -5.106 -21.189 1.00 34.87 55 ASN B O 1
ATOM 1640 N N . GLY B 1 56 ? 14.044 -3.549 -21.087 1.00 32.17 56 GLY B N 1
ATOM 1641 C CA . GLY B 1 56 ? 13.084 -2.480 -21.235 1.00 31.02 56 GLY B CA 1
ATOM 1642 C C . GLY B 1 56 ? 13.418 -1.465 -22.299 1.00 30.73 56 GLY B C 1
ATOM 1643 O O . GLY B 1 56 ? 12.921 -0.343 -22.245 1.00 30.98 56 GLY B O 1
ATOM 1644 N N . ARG B 1 57 ? 14.249 -1.832 -23.267 1.00 30.05 57 ARG B N 1
ATOM 1645 C CA . ARG B 1 57 ? 14.579 -0.875 -24.313 1.00 29.69 57 ARG B CA 1
ATOM 1646 C C . ARG B 1 57 ? 13.278 -0.327 -24.888 1.00 26.88 57 ARG B C 1
ATOM 1647 O O . ARG B 1 57 ? 12.343 -1.086 -25.168 1.00 24.74 57 ARG B O 1
ATOM 1655 N N . GLY B 1 58 ? 13.219 0.993 -25.033 1.00 23.28 58 GLY B N 1
ATOM 1656 C CA . GLY B 1 58 ? 12.040 1.636 -25.574 1.00 20.84 58 GLY B CA 1
ATOM 1657 C C . GLY B 1 58 ? 10.871 1.631 -24.618 1.00 19.91 58 GLY B C 1
ATOM 1658 O O . GLY B 1 58 ? 9.764 2.045 -24.968 1.00 19.38 58 GLY B O 1
ATOM 1659 N N . ARG B 1 59 ? 11.102 1.166 -23.398 1.00 18.13 59 ARG B N 1
ATOM 1660 C CA . ARG B 1 59 ? 10.022 1.128 -22.427 1.00 17.45 59 ARG B CA 1
ATOM 1661 C C . ARG B 1 59 ? 10.270 2.023 -21.211 1.00 16.29 59 ARG B C 1
ATOM 1662 O O . ARG B 1 59 ? 11.410 2.291 -20.832 1.00 16.17 59 ARG B O 1
ATOM 1670 N N . VAL B 1 60 ? 9.180 2.493 -20.625 1.00 14.73 60 VAL B N 1
ATOM 1671 C CA . VAL B 1 60 ? 9.232 3.358 -19.455 1.00 14.27 60 VAL B CA 1
ATOM 1672 C C . VAL B 1 60 ? 8.382 2.710 -18.375 1.00 13.12 60 VAL B C 1
ATOM 1673 O O . VAL B 1 60 ? 7.265 2.275 -18.643 1.00 13.10 60 VAL B O 1
ATOM 1677 N N . LEU B 1 61 ? 8.901 2.638 -17.156 1.00 14.21 61 LEU B N 1
ATOM 1678 C CA . LEU B 1 61 ? 8.122 2.055 -16.080 1.00 13.87 61 LEU B CA 1
ATOM 1679 C C . LEU B 1 61 ? 7.367 3.175 -15.391 1.00 14.57 61 LEU B C 1
ATOM 1680 O O . LEU B 1 61 ? 7.964 4.158 -14.957 1.00 15.29 61 LEU B O 1
ATOM 1685 N N . VAL B 1 62 ? 6.052 3.034 -15.309 1.00 13.88 62 VAL B N 1
ATOM 1686 C CA . VAL B 1 62 ? 5.226 4.030 -14.652 1.00 14.59 62 VAL B CA 1
ATOM 1687 C C . VAL B 1 62 ? 4.777 3.405 -13.344 1.00 15.35 62 VAL B C 1
ATOM 1688 O O . VAL B 1 62 ? 3.991 2.462 -13.346 1.00 15.24 62 VAL B O 1
ATOM 1692 N N . VAL B 1 63 ? 5.274 3.943 -12.234 1.00 15.54 63 VAL B N 1
ATOM 1693 C CA . VAL B 1 63 ? 4.963 3.419 -10.908 1.00 14.34 63 VAL B CA 1
ATOM 1694 C C . VAL B 1 63 ? 4.001 4.256 -10.092 1.00 15.90 63 VAL B C 1
ATOM 1695 O O . VAL B 1 63 ? 4.289 5.409 -9.758 1.00 17.79 63 VAL B O 1
ATOM 1699 N N . ASP B 1 64 ? 2.855 3.677 -9.770 1.00 14.93 64 ASP B N 1
ATOM 1700 C CA . ASP B 1 64 ? 1.887 4.353 -8.936 1.00 17.04 64 ASP B CA 1
ATOM 1701 C C . ASP B 1 64 ? 2.294 3.970 -7.513 1.00 18.37 64 ASP B C 1
ATOM 1702 O O . ASP B 1 64 ? 1.853 2.947 -6.995 1.00 20.85 64 ASP B O 1
ATOM 1707 N N . GLY B 1 65 ? 3.155 4.772 -6.894 1.00 18.58 65 GLY B N 1
ATOM 1708 C CA . GLY B 1 65 ? 3.583 4.472 -5.538 1.00 15.83 65 GLY B CA 1
ATOM 1709 C C . GLY B 1 65 ? 2.677 5.107 -4.497 1.00 15.91 65 GLY B C 1
ATOM 1710 O O . GLY B 1 65 ? 3.060 5.257 -3.334 1.00 17.09 65 GLY B O 1
ATOM 1711 N N . GLY B 1 66 ? 1.475 5.489 -4.917 1.00 13.30 66 GLY B N 1
ATOM 1712 C CA . GLY B 1 66 ? 0.529 6.107 -4.007 1.00 14.25 66 GLY B CA 1
ATOM 1713 C C . GLY B 1 66 ? 0.945 7.500 -3.552 1.00 15.71 66 GLY B C 1
ATOM 1714 O O . GLY B 1 66 ? 0.294 8.097 -2.705 1.00 14.78 66 GLY B O 1
ATOM 1715 N N . GLY B 1 67 ? 2.035 8.016 -4.109 1.00 16.45 67 GLY B N 1
ATOM 1716 C CA . GLY B 1 67 ? 2.493 9.343 -3.735 1.00 18.24 67 GLY B CA 1
ATOM 1717 C C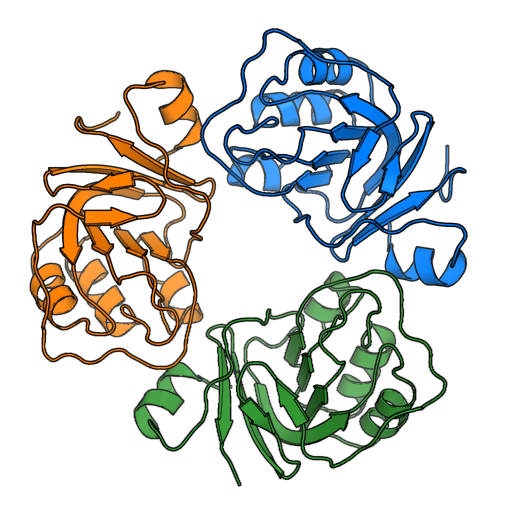 . GLY B 1 67 ? 3.237 9.422 -2.409 1.00 18.39 67 GLY B C 1
ATOM 1718 O O . GLY B 1 67 ? 3.476 10.508 -1.888 1.00 16.00 67 GLY B O 1
ATOM 1719 N N . SER B 1 68 ? 3.616 8.276 -1.862 1.00 18.27 68 SER B N 1
ATOM 1720 C CA . SER B 1 68 ? 4.329 8.255 -0.595 1.00 19.68 68 SER B CA 1
ATOM 1721 C C . SER B 1 68 ? 5.702 8.913 -0.646 1.00 18.45 68 SER B C 1
ATOM 1722 O O . SER B 1 68 ? 6.496 8.632 -1.535 1.00 17.96 68 SER B O 1
ATOM 1725 N N . VAL B 1 69 ? 5.979 9.793 0.313 1.00 19.46 69 VAL B N 1
ATOM 1726 C CA . VAL B 1 69 ? 7.286 10.436 0.390 1.00 20.20 69 VAL B CA 1
ATOM 1727 C C . VAL B 1 69 ? 7.953 10.039 1.718 1.00 21.75 69 VAL B C 1
ATOM 1728 O O . VAL B 1 69 ? 8.813 10.747 2.240 1.00 22.47 69 VAL B O 1
ATOM 1732 N N . ARG B 1 70 ? 7.543 8.886 2.244 1.00 21.21 70 ARG B N 1
ATOM 1733 C CA . ARG B 1 70 ? 8.067 8.349 3.499 1.00 20.63 70 ARG B CA 1
ATOM 1734 C C . ARG B 1 70 ? 9.088 7.255 3.227 1.00 21.62 70 ARG B C 1
ATOM 1735 O O . ARG B 1 70 ? 9.944 6.968 4.065 1.00 20.77 70 ARG B O 1
ATOM 1743 N N . ARG B 1 71 ? 8.979 6.638 2.052 1.00 20.26 71 ARG B N 1
ATOM 1744 C CA . ARG B 1 71 ? 9.881 5.566 1.638 1.00 19.51 71 ARG B CA 1
ATOM 1745 C C . ARG B 1 71 ? 10.228 5.741 0.161 1.00 18.01 71 ARG B C 1
ATOM 1746 O O . ARG B 1 71 ? 9.354 6.043 -0.655 1.00 16.91 71 ARG B O 1
ATOM 1754 N N . ALA B 1 72 ? 11.496 5.543 -0.178 1.00 14.41 72 ALA B N 1
ATOM 1755 C CA . ALA B 1 72 ? 11.941 5.675 -1.556 1.00 14.90 72 ALA B CA 1
ATOM 1756 C C . ALA B 1 72 ? 11.780 4.346 -2.294 1.00 16.26 72 ALA B C 1
ATOM 1757 O O . ALA B 1 72 ? 12.342 3.325 -1.879 1.00 16.80 72 ALA B O 1
ATOM 1759 N N . LEU B 1 73 ? 11.013 4.361 -3.383 1.00 15.67 73 LEU B N 1
ATOM 1760 C CA . LEU B 1 73 ? 10.796 3.151 -4.177 1.00 15.99 73 LEU B CA 1
ATOM 1761 C C . LEU B 1 73 ? 12.001 2.838 -5.046 1.00 15.22 73 LEU B C 1
ATOM 1762 O O . LEU B 1 73 ? 12.259 1.678 -5.365 1.00 17.21 73 LEU B O 1
ATOM 1767 N N . VAL B 1 74 ? 12.746 3.870 -5.428 1.00 14.32 74 VAL B N 1
ATOM 1768 C CA . VAL B 1 74 ? 13.918 3.667 -6.264 1.00 14.16 74 VAL B CA 1
ATOM 1769 C C . VAL B 1 74 ? 15.187 4.253 -5.660 1.00 16.68 74 VAL B C 1
ATOM 1770 O O . VAL B 1 74 ? 15.199 5.384 -5.172 1.00 17.37 74 VAL B O 1
ATOM 1774 N N . ASP B 1 75 ? 16.257 3.469 -5.704 1.00 18.09 75 ASP B N 1
ATOM 1775 C CA . ASP B 1 75 ? 17.546 3.895 -5.193 1.00 19.51 75 ASP B CA 1
ATOM 1776 C C . ASP B 1 75 ? 18.602 3.596 -6.243 1.00 20.11 75 ASP B C 1
ATOM 1777 O O . ASP B 1 75 ? 18.273 3.169 -7.352 1.00 21.02 75 ASP B O 1
ATOM 1782 N N . ALA B 1 76 ? 19.866 3.821 -5.906 1.00 20.41 76 ALA B N 1
ATOM 1783 C CA . ALA B 1 76 ? 20.952 3.591 -6.850 1.00 21.25 76 ALA B CA 1
ATOM 1784 C C . ALA B 1 76 ? 21.000 2.168 -7.424 1.00 22.84 76 ALA B C 1
ATOM 1785 O O . ALA B 1 76 ? 21.208 1.989 -8.625 1.00 23.44 76 ALA B O 1
ATOM 1787 N N . GLU B 1 77 ? 20.809 1.162 -6.576 1.00 21.57 77 GLU B N 1
ATOM 1788 C CA . GLU B 1 77 ? 20.854 -0.223 -7.034 1.00 22.63 77 GLU B CA 1
ATOM 1789 C C . GLU B 1 77 ? 19.781 -0.515 -8.082 1.00 21.10 77 GLU B C 1
ATOM 1790 O O . GLU B 1 77 ? 20.089 -0.925 -9.197 1.00 21.59 77 GLU B O 1
ATOM 1796 N N . LEU B 1 78 ? 18.523 -0.312 -7.710 1.00 20.69 78 LEU B N 1
ATOM 1797 C CA . LEU B 1 78 ? 17.413 -0.556 -8.619 1.00 21.16 78 LEU B CA 1
ATOM 1798 C C . LEU B 1 78 ? 17.564 0.265 -9.900 1.00 22.68 78 LEU B C 1
ATOM 1799 O O . LEU B 1 78 ? 17.320 -0.235 -11.000 1.00 22.91 78 LEU B O 1
ATOM 1804 N N . ALA B 1 79 ? 17.982 1.519 -9.760 1.00 21.75 79 ALA B N 1
ATOM 1805 C CA . ALA B 1 79 ? 18.166 2.376 -10.921 1.00 22.38 79 ALA B CA 1
ATOM 1806 C C . ALA B 1 79 ? 19.234 1.771 -11.828 1.00 23.72 79 ALA B C 1
ATOM 1807 O O . ALA B 1 79 ? 19.117 1.823 -13.051 1.00 21.17 79 ALA B O 1
ATOM 1809 N N . ARG B 1 80 ? 20.275 1.198 -11.227 1.00 22.60 80 ARG B N 1
ATOM 1810 C CA . ARG B 1 80 ? 21.345 0.580 -12.002 1.00 24.52 80 ARG B CA 1
ATOM 1811 C C . ARG B 1 80 ? 20.839 -0.670 -12.729 1.00 24.35 80 ARG B C 1
ATOM 1812 O O . ARG B 1 80 ? 21.342 -1.017 -13.794 1.00 21.55 80 ARG B O 1
ATOM 1820 N N . LEU B 1 81 ? 19.848 -1.343 -12.147 1.00 24.34 81 LEU B N 1
ATOM 1821 C CA . LEU B 1 81 ? 19.277 -2.540 -12.761 1.00 24.53 81 LEU B CA 1
ATOM 1822 C C . LEU B 1 81 ? 18.482 -2.120 -13.994 1.00 25.34 81 LEU B C 1
ATOM 1823 O O . LEU B 1 81 ? 18.530 -2.783 -15.035 1.00 25.29 81 LEU B O 1
ATOM 1828 N N . ALA B 1 82 ? 17.747 -1.019 -13.867 1.00 24.73 82 ALA B N 1
ATOM 1829 C CA . ALA B 1 82 ? 16.962 -0.500 -14.978 1.00 25.07 82 ALA B CA 1
ATOM 1830 C C . ALA B 1 82 ? 17.910 -0.120 -16.112 1.00 25.70 82 ALA B C 1
ATOM 1831 O O . ALA B 1 82 ? 17.643 -0.428 -17.274 1.00 27.18 82 ALA B O 1
ATOM 1833 N N . VAL B 1 83 ? 19.020 0.538 -15.776 1.00 26.02 83 VAL B N 1
ATOM 1834 C CA . VAL B 1 83 ? 20.009 0.930 -16.784 1.00 27.64 83 VAL B CA 1
ATOM 1835 C C . VAL B 1 83 ? 20.598 -0.343 -17.387 1.00 29.32 83 VAL B C 1
ATOM 1836 O O . VAL B 1 83 ? 20.869 -0.418 -18.586 1.00 30.45 83 VAL B O 1
ATOM 1840 N N . GLN B 1 84 ? 20.796 -1.337 -16.530 1.00 30.71 84 GLN B N 1
ATOM 1841 C CA . GLN B 1 84 ? 21.331 -2.633 -16.929 1.00 31.74 84 GLN B CA 1
ATOM 1842 C C . GLN B 1 84 ? 20.472 -3.212 -18.044 1.00 30.97 84 GLN B C 1
ATOM 1843 O O . GLN B 1 84 ? 20.992 -3.699 -19.045 1.00 31.54 84 GLN B O 1
ATOM 1849 N N . ASN B 1 85 ? 19.154 -3.148 -17.871 1.00 31.15 85 ASN B N 1
ATOM 1850 C CA . ASN B 1 85 ? 18.235 -3.695 -18.862 1.00 31.30 85 ASN B CA 1
ATOM 1851 C C . ASN B 1 85 ? 17.666 -2.715 -19.889 1.00 30.67 85 ASN B C 1
ATOM 1852 O O . ASN B 1 85 ? 16.589 -2.937 -20.448 1.00 30.24 85 ASN B O 1
ATOM 1857 N N . GLU B 1 86 ? 18.399 -1.629 -20.122 1.00 30.23 86 GLU B N 1
ATOM 1858 C CA . GLU B 1 86 ? 18.045 -0.626 -21.127 1.00 28.74 86 GLU B CA 1
ATOM 1859 C C . GLU B 1 86 ? 16.720 0.126 -21.042 1.00 27.71 86 GLU B C 1
ATOM 1860 O O . GLU B 1 86 ? 16.198 0.566 -22.070 1.00 27.84 86 GLU B O 1
ATOM 1866 N N . TRP B 1 87 ? 16.168 0.288 -19.848 1.00 25.03 87 TRP B N 1
ATOM 1867 C CA . TRP B 1 87 ? 14.916 1.020 -19.734 1.00 23.51 87 TRP B CA 1
ATOM 1868 C C . TRP B 1 87 ? 15.137 2.489 -20.074 1.00 22.90 87 TRP B C 1
ATOM 1869 O O . TRP B 1 87 ? 16.181 3.053 -19.758 1.00 22.58 87 TRP B O 1
ATOM 1880 N N . GLU B 1 88 ? 14.162 3.102 -20.734 1.00 22.91 88 GLU B N 1
ATOM 1881 C CA . GLU B 1 88 ? 14.279 4.509 -21.099 1.00 22.55 88 GLU B CA 1
ATOM 1882 C C . GLU B 1 88 ? 14.200 5.381 -19.844 1.00 22.32 88 GLU B C 1
ATOM 1883 O O . GLU B 1 88 ? 15.006 6.292 -19.653 1.00 22.52 88 GLU B O 1
ATOM 1889 N N . GLY B 1 89 ? 13.226 5.096 -18.988 1.00 21.39 89 GLY B N 1
ATOM 1890 C CA . GLY B 1 89 ? 13.082 5.882 -17.779 1.00 21.52 89 GLY B CA 1
ATOM 1891 C C . GLY B 1 89 ? 12.070 5.332 -16.797 1.00 20.57 89 GLY B C 1
ATOM 1892 O O . GLY B 1 89 ? 11.421 4.316 -17.049 1.00 20.61 89 GLY B O 1
ATOM 1893 N N . LEU B 1 90 ? 11.941 6.020 -15.669 1.00 18.16 90 LEU B N 1
ATOM 1894 C CA . LEU B 1 90 ? 11.021 5.622 -14.623 1.00 16.98 90 LEU B CA 1
ATOM 1895 C C . LEU B 1 90 ? 10.245 6.853 -14.186 1.00 15.95 90 LEU B C 1
ATOM 1896 O O . LEU B 1 90 ? 10.796 7.946 -14.088 1.00 16.44 90 LEU B O 1
ATOM 1901 N N . VAL B 1 91 ? 8.960 6.673 -13.931 1.00 15.08 91 VAL B N 1
ATOM 1902 C CA . VAL B 1 91 ? 8.116 7.766 -13.490 1.00 14.62 91 VAL B CA 1
ATOM 1903 C C . VAL B 1 91 ? 7.497 7.293 -12.192 1.00 15.39 91 VAL B C 1
ATOM 1904 O O . VAL B 1 91 ? 6.587 6.470 -12.187 1.00 15.73 91 VAL B O 1
ATOM 1908 N N . ILE B 1 92 ? 7.996 7.828 -11.086 1.00 17.33 92 ILE B N 1
ATOM 1909 C CA . ILE B 1 92 ? 7.529 7.412 -9.774 1.00 15.56 92 ILE B CA 1
ATOM 1910 C C . ILE B 1 92 ? 6.618 8.373 -9.043 1.00 14.04 92 ILE B C 1
ATOM 1911 O O . ILE B 1 92 ? 7.029 9.463 -8.660 1.00 14.40 92 ILE B O 1
ATOM 1916 N N . TYR B 1 93 ? 5.369 7.961 -8.866 1.00 12.94 93 TYR B N 1
ATOM 1917 C CA . TYR B 1 93 ? 4.412 8.750 -8.116 1.00 13.08 93 TYR B CA 1
ATOM 1918 C C . TYR B 1 93 ? 4.738 8.333 -6.681 1.00 15.01 93 TYR B C 1
ATOM 1919 O O . TYR B 1 93 ? 3.971 7.631 -6.017 1.00 12.78 93 TYR B O 1
ATOM 1928 N N . GLY B 1 94 ? 5.925 8.744 -6.250 1.00 16.12 94 GLY B N 1
ATOM 1929 C CA . GLY B 1 94 ? 6.424 8.448 -4.923 1.00 17.27 94 GLY B CA 1
ATOM 1930 C C . GLY B 1 94 ? 7.779 9.116 -4.806 1.00 16.66 94 GLY B C 1
ATOM 1931 O O . GLY B 1 94 ? 8.014 10.166 -5.406 1.00 17.60 94 GLY B O 1
ATOM 1932 N N . ALA B 1 95 ? 8.691 8.506 -4.069 1.00 15.20 95 ALA B N 1
ATOM 1933 C CA . ALA B 1 95 ? 9.995 9.108 -3.885 1.00 14.91 95 ALA B CA 1
ATOM 1934 C C . ALA B 1 95 ? 11.160 8.232 -4.311 1.00 15.25 95 ALA B C 1
ATOM 1935 O O . ALA B 1 95 ? 11.029 7.014 -4.445 1.00 15.82 95 ALA B O 1
ATOM 1937 N N . VAL B 1 96 ? 12.303 8.877 -4.517 1.00 14.70 96 VAL B N 1
ATOM 1938 C CA . VAL B 1 96 ? 13.534 8.203 -4.898 1.00 14.70 96 VAL B CA 1
ATOM 1939 C C . VAL B 1 96 ? 14.540 8.399 -3.760 1.00 15.92 96 VAL B C 1
ATOM 1940 O O . VAL B 1 96 ? 14.225 9.034 -2.755 1.00 17.18 96 VAL B O 1
ATOM 1944 N N . ARG B 1 97 ? 15.755 7.896 -3.941 1.00 16.63 97 ARG B N 1
ATOM 1945 C CA . ARG B 1 97 ? 16.770 7.960 -2.897 1.00 19.10 97 ARG B CA 1
ATOM 1946 C C . ARG B 1 97 ? 18.143 8.084 -3.547 1.00 18.68 97 ARG B C 1
ATOM 1947 O O . ARG B 1 97 ? 18.292 7.815 -4.735 1.00 19.47 97 ARG B O 1
ATOM 1955 N N . GLN B 1 98 ? 19.144 8.471 -2.764 1.00 18.02 98 GLN B N 1
ATOM 1956 C CA . GLN B 1 98 ? 20.508 8.625 -3.270 1.00 20.04 98 GLN B CA 1
ATOM 1957 C C . GLN B 1 98 ? 20.499 9.476 -4.548 1.00 21.78 98 GLN B C 1
ATOM 1958 O O . GLN B 1 98 ? 21.129 9.124 -5.553 1.00 21.47 98 GLN B O 1
ATOM 1964 N N . VAL B 1 99 ? 19.785 10.598 -4.495 1.00 21.68 99 VAL B N 1
ATOM 1965 C CA . VAL B 1 99 ? 19.660 11.488 -5.642 1.00 22.30 99 VAL B CA 1
ATOM 1966 C C . VAL B 1 99 ? 20.980 11.788 -6.344 1.00 22.47 99 VAL B C 1
ATOM 1967 O O . VAL B 1 99 ? 21.071 11.704 -7.568 1.00 22.47 99 VAL B O 1
ATOM 1971 N N . ASP B 1 100 ? 22.009 12.123 -5.578 1.00 22.36 100 ASP B N 1
ATOM 1972 C CA . ASP B 1 100 ? 23.306 12.425 -6.164 1.00 24.39 100 ASP B CA 1
ATOM 1973 C C . ASP B 1 100 ? 23.791 11.349 -7.128 1.00 26.97 100 ASP B C 1
ATOM 1974 O O . ASP B 1 100 ? 24.307 11.661 -8.200 1.00 27.01 100 ASP B O 1
ATOM 1979 N N . ASP B 1 101 ? 23.628 10.084 -6.750 1.00 27.96 101 ASP B N 1
ATOM 1980 C CA . ASP B 1 101 ? 24.060 8.983 -7.600 1.00 29.65 101 ASP B CA 1
ATOM 1981 C C . ASP B 1 101 ? 23.115 8.798 -8.781 1.00 29.82 101 ASP B C 1
ATOM 1982 O O . ASP B 1 101 ? 23.549 8.442 -9.877 1.00 31.40 101 ASP B O 1
ATOM 1987 N N . LEU B 1 102 ? 21.826 9.047 -8.559 1.00 29.54 102 LEU B N 1
ATOM 1988 C CA . LEU B 1 102 ? 20.832 8.895 -9.617 1.00 30.42 102 LEU B CA 1
ATOM 1989 C C . LEU B 1 102 ? 21.090 9.829 -10.799 1.00 31.63 102 LEU B C 1
ATOM 1990 O O . LEU B 1 102 ? 20.897 9.448 -11.953 1.00 33.16 102 LEU B O 1
ATOM 1995 N N . GLU B 1 103 ? 21.533 11.046 -10.512 1.00 32.60 103 GLU B N 1
ATOM 1996 C CA . GLU B 1 103 ? 21.810 12.025 -11.556 1.00 34.30 103 GLU B CA 1
ATOM 1997 C C . GLU B 1 103 ? 22.947 11.571 -12.462 1.00 33.97 103 GLU B C 1
ATOM 1998 O O . GLU B 1 103 ? 23.177 12.150 -13.520 1.00 34.45 103 GLU B O 1
ATOM 2004 N N . GLU B 1 104 ? 23.649 10.524 -12.052 1.00 33.74 104 GLU B N 1
ATOM 2005 C CA . GLU B 1 104 ? 24.773 10.031 -12.832 1.00 34.64 104 GLU B CA 1
ATOM 2006 C C . GLU B 1 104 ? 24.455 8.803 -13.682 1.00 33.33 104 GLU B C 1
ATOM 2007 O O . GLU B 1 104 ? 25.302 8.337 -14.438 1.00 32.89 104 GLU B O 1
ATOM 2013 N N . LEU B 1 105 ? 23.242 8.279 -13.560 1.00 32.19 105 LEU B N 1
ATOM 2014 C CA . LEU B 1 105 ? 22.852 7.093 -14.316 1.00 31.21 105 LEU B CA 1
ATOM 2015 C C . LEU B 1 105 ? 22.166 7.471 -15.618 1.00 31.20 105 LEU B C 1
ATOM 2016 O O . LEU B 1 105 ? 21.262 8.305 -15.630 1.00 30.75 105 LEU B O 1
ATOM 2021 N N . ASP B 1 106 ? 22.598 6.854 -16.714 1.00 32.39 106 ASP B N 1
ATOM 2022 C CA . ASP B 1 106 ? 22.016 7.142 -18.019 1.00 32.20 106 ASP B CA 1
ATOM 2023 C C . ASP B 1 106 ? 20.618 6.567 -18.152 1.00 32.12 106 ASP B C 1
ATOM 2024 O O . ASP B 1 106 ? 20.400 5.558 -18.828 1.00 33.93 106 ASP B O 1
ATOM 2029 N N . ILE B 1 107 ? 19.671 7.221 -17.497 1.00 29.98 107 ILE B N 1
ATOM 2030 C CA . ILE B 1 107 ? 18.285 6.808 -17.536 1.00 27.06 107 ILE B CA 1
ATOM 2031 C C . ILE B 1 107 ? 17.462 7.979 -17.035 1.00 26.93 107 ILE B C 1
ATOM 2032 O O . ILE B 1 107 ? 17.941 8.782 -16.232 1.00 25.19 107 ILE B O 1
ATOM 2037 N N . GLY B 1 108 ? 16.235 8.092 -17.533 1.00 25.44 108 GLY B N 1
ATOM 2038 C CA . GLY B 1 108 ? 15.371 9.171 -17.102 1.00 22.36 108 GLY B CA 1
ATOM 2039 C C . GLY B 1 108 ? 14.628 8.771 -15.843 1.00 22.80 108 GLY B C 1
ATOM 2040 O O . GLY B 1 108 ? 14.189 7.625 -15.709 1.00 20.50 108 GLY B O 1
ATOM 2041 N N . ILE B 1 109 ? 14.500 9.701 -14.903 1.00 20.09 109 ILE B N 1
ATOM 2042 C CA . ILE B 1 109 ? 13.789 9.409 -13.669 1.00 19.56 109 ILE B CA 1
ATOM 2043 C C . ILE B 1 109 ? 12.997 10.619 -13.197 1.00 18.77 109 ILE B C 1
ATOM 2044 O O . ILE B 1 109 ? 13.564 11.673 -12.922 1.00 17.89 109 ILE B O 1
ATOM 2049 N N . GLN B 1 110 ? 11.681 10.458 -13.118 1.00 18.31 110 GLN B N 1
ATOM 2050 C CA . GLN B 1 110 ? 10.793 11.516 -12.651 1.00 19.35 110 GLN B CA 1
ATOM 2051 C C . GLN B 1 110 ? 10.131 11.013 -11.368 1.00 19.55 110 GLN B C 1
ATOM 2052 O O . GLN B 1 110 ? 9.592 9.901 -11.332 1.00 20.00 110 GLN B O 1
ATOM 2058 N N . ALA B 1 111 ? 10.172 11.822 -10.317 1.00 17.58 111 ALA B N 1
ATOM 2059 C CA . ALA B 1 111 ? 9.559 11.437 -9.055 1.00 19.45 111 ALA B CA 1
ATOM 2060 C C . ALA B 1 111 ? 9.114 12.687 -8.305 1.00 20.57 111 ALA B C 1
ATOM 2061 O O . ALA B 1 111 ? 9.530 13.799 -8.633 1.00 20.61 111 ALA B O 1
ATOM 2063 N N . MET B 1 112 ? 8.272 12.507 -7.296 1.00 20.48 112 MET B N 1
ATOM 2064 C CA . MET B 1 112 ? 7.771 13.642 -6.542 1.00 22.74 112 MET B CA 1
ATOM 2065 C C . MET B 1 112 ? 8.732 14.209 -5.515 1.00 23.38 112 MET B C 1
ATOM 2066 O O . MET B 1 112 ? 8.774 15.418 -5.308 1.00 20.79 112 MET B O 1
ATOM 2071 N N . ALA B 1 113 ? 9.501 13.347 -4.865 1.00 23.14 113 ALA B N 1
ATOM 2072 C CA . ALA B 1 113 ? 10.417 13.830 -3.843 1.00 23.92 113 ALA B CA 1
ATOM 2073 C C . ALA B 1 113 ? 11.463 12.802 -3.462 1.00 24.48 113 ALA B C 1
ATOM 2074 O O . ALA B 1 113 ? 11.461 11.672 -3.966 1.00 23.13 113 ALA B O 1
ATOM 2076 N N . ALA B 1 114 ? 12.356 13.208 -2.565 1.00 21.52 114 ALA B N 1
ATOM 2077 C CA . ALA B 1 114 ? 13.416 12.337 -2.087 1.00 21.32 114 ALA B CA 1
ATOM 2078 C C . ALA B 1 114 ? 13.231 12.068 -0.591 1.00 22.41 114 ALA B C 1
ATOM 2079 O O . ALA B 1 114 ? 12.683 12.897 0.141 1.00 21.63 114 ALA B O 1
ATOM 2081 N N . ILE B 1 115 ? 13.674 10.894 -0.153 1.00 22.04 115 ILE B N 1
ATOM 2082 C CA . ILE B 1 115 ? 13.592 10.495 1.250 1.00 22.86 115 ILE B CA 1
ATOM 2083 C C . ILE B 1 115 ? 14.670 9.414 1.419 1.00 23.58 115 ILE B C 1
ATOM 2084 O O . ILE B 1 115 ? 14.773 8.497 0.602 1.00 24.41 115 ILE B O 1
ATOM 2089 N N . PRO B 1 116 ? 15.505 9.524 2.467 1.00 23.59 116 PRO B N 1
ATOM 2090 C CA . PRO B 1 116 ? 16.584 8.561 2.723 1.00 22.43 116 PRO B CA 1
ATOM 2091 C C . PRO B 1 116 ? 16.216 7.135 3.135 1.00 21.17 116 PRO B C 1
ATOM 2092 O O . PRO B 1 116 ? 17.048 6.234 3.037 1.00 21.90 116 PRO B O 1
ATOM 2096 N N . VAL B 1 117 ? 14.988 6.925 3.595 1.00 19.61 117 VAL B N 1
ATOM 2097 C CA . VAL B 1 117 ? 14.560 5.595 4.016 1.00 20.34 117 VAL B CA 1
ATOM 2098 C C . VAL B 1 117 ? 14.080 4.769 2.823 1.00 20.68 117 VAL B C 1
ATOM 2099 O O . VAL B 1 117 ? 13.249 5.233 2.038 1.00 19.29 117 VAL B O 1
ATOM 2103 N N . GLY B 1 118 ? 14.603 3.551 2.697 1.00 19.53 118 GLY B N 1
ATOM 2104 C CA . GLY B 1 118 ? 14.214 2.680 1.598 1.00 21.49 118 GLY B CA 1
ATOM 2105 C C . GLY B 1 118 ? 12.904 1.944 1.830 1.00 22.73 118 GLY B C 1
ATOM 2106 O O . GLY B 1 118 ? 12.488 1.731 2.971 1.00 23.53 118 GLY B O 1
ATOM 2107 N N . ALA B 1 119 ? 12.239 1.555 0.745 1.00 24.03 119 ALA B N 1
ATOM 2108 C CA . ALA B 1 119 ? 10.977 0.831 0.857 1.00 23.71 119 ALA B CA 1
ATOM 2109 C C . ALA B 1 119 ? 11.282 -0.645 1.053 1.00 22.78 119 ALA B C 1
ATOM 2110 O O . ALA B 1 119 ? 12.404 -1.086 0.817 1.00 21.87 119 ALA B O 1
ATOM 2112 N N . ALA B 1 120 ? 10.279 -1.398 1.488 1.00 24.96 120 ALA B N 1
ATOM 2113 C CA . ALA B 1 120 ? 10.424 -2.834 1.716 1.00 27.41 120 ALA B CA 1
ATOM 2114 C C . ALA B 1 120 ? 10.521 -3.568 0.378 1.00 28.90 120 ALA B C 1
ATOM 2115 O O . ALA B 1 120 ? 10.284 -2.981 -0.677 1.00 29.71 120 ALA B O 1
ATOM 2117 N N . GLY B 1 121 ? 10.861 -4.851 0.419 1.00 30.20 121 GLY B N 1
ATOM 2118 C CA . GLY B 1 121 ? 10.986 -5.600 -0.819 1.00 31.24 121 GLY B CA 1
ATOM 2119 C C . GLY B 1 121 ? 10.201 -6.896 -0.866 1.00 31.28 121 GLY B C 1
ATOM 2120 O O . GLY B 1 121 ? 10.621 -7.847 -1.517 1.00 31.10 121 GLY B O 1
ATOM 2121 N N . GLU B 1 122 ? 9.059 -6.935 -0.190 1.00 32.54 122 GLU B N 1
ATOM 2122 C CA . GLU B 1 122 ? 8.245 -8.140 -0.175 1.00 35.47 122 GLU B CA 1
ATOM 2123 C C . GLU B 1 122 ? 7.545 -8.361 -1.513 1.00 35.50 122 GLU B C 1
ATOM 2124 O O . GLU B 1 122 ? 6.839 -9.350 -1.697 1.00 36.14 122 GLU B O 1
ATOM 2130 N N . GLY B 1 123 ? 7.736 -7.430 -2.442 1.00 33.28 123 GLY B N 1
ATOM 2131 C CA . GLY B 1 123 ? 7.141 -7.569 -3.757 1.00 31.78 123 GLY B CA 1
ATOM 2132 C C . GLY B 1 123 ? 5.630 -7.511 -3.850 1.00 31.63 123 GLY B C 1
ATOM 2133 O O . GLY B 1 123 ? 5.046 -8.056 -4.793 1.00 31.44 123 GLY B O 1
ATOM 2134 N N . ILE B 1 124 ? 4.985 -6.862 -2.887 1.00 29.91 124 ILE B N 1
ATOM 2135 C CA . ILE B 1 124 ? 3.534 -6.738 -2.919 1.00 29.10 124 ILE B CA 1
ATOM 2136 C C . ILE B 1 124 ? 3.158 -5.679 -3.955 1.00 29.38 124 ILE B C 1
ATOM 2137 O O . ILE B 1 124 ? 3.935 -4.755 -4.215 1.00 27.26 124 ILE B O 1
ATOM 2142 N N . GLY B 1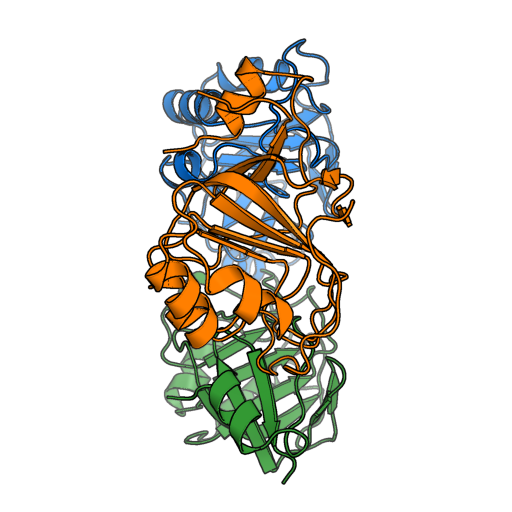 125 ? 1.976 -5.827 -4.550 1.00 29.76 125 GLY B N 1
ATOM 2143 C CA . GLY B 1 125 ? 1.514 -4.880 -5.553 1.00 31.43 125 GLY B CA 1
ATOM 2144 C C . GLY B 1 125 ? 0.952 -5.550 -6.797 1.00 33.32 125 GLY B C 1
ATOM 2145 O O . GLY B 1 125 ? 0.835 -6.774 -6.850 1.00 33.86 125 GLY B O 1
ATOM 2146 N N . GLU B 1 126 ? 0.594 -4.753 -7.801 1.00 33.73 126 GLU B N 1
ATOM 2147 C CA . GLU B 1 126 ? 0.051 -5.297 -9.046 1.00 33.98 126 GLU B CA 1
ATOM 2148 C C . GLU B 1 126 ? 0.702 -4.620 -10.242 1.00 32.01 126 GLU B C 1
ATOM 2149 O O . GLU B 1 126 ? 1.010 -3.430 -10.202 1.00 31.62 126 GLU B O 1
ATOM 2155 N N . SER B 1 127 ? 0.914 -5.379 -11.308 1.00 28.52 127 SER B N 1
ATOM 2156 C CA . SER B 1 127 ? 1.511 -4.821 -12.507 1.00 25.76 127 SER B CA 1
ATOM 2157 C C . SER B 1 127 ? 0.466 -4.799 -13.614 1.00 22.55 127 SER B C 1
ATOM 2158 O O . SER B 1 127 ? -0.579 -5.434 -13.502 1.00 21.55 127 SER B O 1
ATOM 2161 N N . ASP B 1 128 ? 0.743 -4.038 -14.667 1.00 20.37 128 ASP B N 1
ATOM 2162 C CA . ASP B 1 128 ? -0.157 -3.940 -15.810 1.00 17.97 128 ASP B CA 1
ATOM 2163 C C . ASP B 1 128 ? -1.613 -3.701 -15.450 1.00 18.06 128 ASP B C 1
ATOM 2164 O O . ASP B 1 128 ? -2.512 -4.347 -15.988 1.00 20.00 128 ASP B O 1
ATOM 2169 N N . VAL B 1 129 ? -1.852 -2.775 -14.537 1.00 16.67 129 VAL B N 1
ATOM 2170 C CA . VAL B 1 129 ? -3.213 -2.455 -14.166 1.00 16.15 129 VAL B CA 1
ATOM 2171 C C . VAL B 1 129 ? -3.455 -0.971 -14.429 1.00 17.49 129 VAL B C 1
ATOM 2172 O O . VAL B 1 129 ? -2.517 -0.207 -14.675 1.00 15.31 129 VAL B O 1
ATOM 2176 N N . ARG B 1 130 ? -4.718 -0.576 -14.399 1.00 17.98 130 ARG B N 1
ATOM 2177 C CA . ARG B 1 130 ? -5.085 0.811 -14.610 1.00 20.94 130 ARG B CA 1
ATOM 2178 C C . ARG B 1 130 ? -4.652 1.614 -13.385 1.00 20.88 130 ARG B C 1
ATOM 2179 O O . ARG B 1 130 ? -5.079 1.307 -12.274 1.00 20.78 130 ARG B O 1
ATOM 2187 N N . VAL B 1 131 ? -3.789 2.610 -13.585 1.00 19.57 131 VAL B N 1
ATOM 2188 C CA . VAL B 1 131 ? -3.341 3.470 -12.489 1.00 20.18 131 VAL B CA 1
ATOM 2189 C C . VAL B 1 131 ? -3.655 4.922 -12.828 1.00 20.74 131 VAL B C 1
ATOM 2190 O O . VAL B 1 131 ? -3.735 5.293 -14.003 1.00 19.13 131 VAL B O 1
ATOM 2194 N N . ASN B 1 132 ? -3.823 5.742 -11.794 1.00 19.83 132 ASN B N 1
ATOM 2195 C CA . ASN B 1 132 ? -4.158 7.146 -11.985 1.00 20.18 132 ASN B CA 1
ATOM 2196 C C . ASN B 1 132 ? -3.505 8.039 -10.936 1.00 20.91 132 ASN B C 1
ATOM 2197 O O . ASN B 1 132 ? -3.589 7.764 -9.737 1.00 21.31 132 ASN B O 1
ATOM 2202 N N . PHE B 1 133 ? -2.852 9.098 -11.399 1.00 19.68 133 PHE B N 1
ATOM 2203 C CA . PHE B 1 133 ? -2.210 10.069 -10.516 1.00 19.81 133 PHE B CA 1
ATOM 2204 C C . PHE B 1 133 ? -1.841 11.311 -11.320 1.00 19.90 133 PHE B C 1
ATOM 2205 O O . PHE B 1 133 ? -1.642 11.237 -12.535 1.00 19.21 133 PHE B O 1
ATOM 2213 N N . GLY B 1 134 ? -1.775 12.456 -10.648 1.00 19.31 134 GLY B N 1
ATOM 2214 C CA . GLY B 1 134 ? -1.457 13.692 -11.340 1.00 20.70 134 GLY B CA 1
ATOM 2215 C C . GLY B 1 134 ? -2.586 14.056 -12.292 1.00 20.40 134 GLY B C 1
ATOM 2216 O O . GLY B 1 134 ? -2.381 14.749 -13.279 1.00 22.39 134 GLY B O 1
ATOM 2217 N N . GLY B 1 135 ? -3.787 13.579 -11.984 1.00 21.12 135 GLY B N 1
ATOM 2218 C CA . GLY B 1 135 ? -4.935 13.849 -12.825 1.00 22.36 135 GLY B CA 1
ATOM 2219 C C . GLY B 1 135 ? -4.863 13.128 -14.163 1.00 23.68 135 GLY B C 1
ATOM 2220 O O . GLY B 1 135 ? -5.484 13.559 -15.132 1.00 22.53 135 GLY B O 1
ATOM 2221 N N . VAL B 1 136 ? -4.112 12.029 -14.220 1.00 24.02 136 VAL B N 1
ATOM 2222 C CA . VAL B 1 136 ? -3.963 11.260 -15.460 1.00 23.64 136 VAL B CA 1
ATOM 2223 C C . VAL B 1 136 ? -4.077 9.753 -15.238 1.00 24.80 136 VAL B C 1
ATOM 2224 O O . VAL B 1 136 ? -3.511 9.205 -14.289 1.00 22.95 136 VAL B O 1
ATOM 2228 N N . THR B 1 137 ? -4.813 9.085 -16.122 1.00 24.96 137 THR B N 1
ATOM 2229 C CA . THR B 1 137 ? -4.993 7.640 -16.037 1.00 22.94 137 THR B CA 1
ATOM 2230 C C . THR B 1 137 ? -3.988 6.970 -16.957 1.00 22.15 137 THR B C 1
ATOM 2231 O O . THR B 1 137 ? -3.843 7.375 -18.113 1.00 21.41 137 THR B O 1
ATOM 2235 N N . PHE B 1 138 ? -3.289 5.958 -16.445 1.00 20.19 138 PHE B N 1
ATOM 2236 C CA . PHE B 1 138 ? -2.288 5.244 -17.228 1.00 18.41 138 PHE B CA 1
ATOM 2237 C C . PHE B 1 138 ? -2.624 3.761 -17.409 1.00 17.89 138 PHE B C 1
ATOM 2238 O O . PHE B 1 138 ? -3.270 3.144 -16.560 1.00 17.05 138 PHE B O 1
ATOM 2246 N N . PHE B 1 139 ? -2.172 3.203 -18.528 1.00 16.54 139 PHE B N 1
ATOM 2247 C CA . PHE B 1 139 ? -2.366 1.784 -18.845 1.00 15.19 139 PHE B CA 1
ATOM 2248 C C . PHE B 1 139 ? -1.111 1.308 -19.555 1.00 13.78 139 PHE B C 1
ATOM 2249 O O . PHE B 1 139 ? -0.507 2.060 -20.326 1.00 12.82 139 PHE B O 1
ATOM 2257 N N . SER B 1 140 ? -0.712 0.065 -19.307 1.00 12.42 140 SER B N 1
ATOM 2258 C CA . SER B 1 140 ? 0.448 -0.480 -20.001 1.00 13.53 140 SER B CA 1
ATOM 2259 C C . SER B 1 140 ? 0.117 -0.362 -21.504 1.00 13.07 140 SER B C 1
ATOM 2260 O O . SER B 1 140 ? -1.025 -0.557 -21.901 1.00 12.95 140 SER B O 1
ATOM 2263 N N . GLY B 1 141 ? 1.096 -0.026 -22.332 1.00 14.24 141 GLY B N 1
ATOM 2264 C CA . GLY B 1 141 ? 0.809 0.093 -23.751 1.00 16.50 141 GLY B CA 1
ATOM 2265 C C . GLY B 1 141 ? 0.711 1.539 -24.206 1.00 17.38 141 GLY B C 1
ATOM 2266 O O . GLY B 1 141 ? 0.983 1.840 -25.370 1.00 16.33 141 GLY B O 1
ATOM 2267 N N . ASP B 1 142 ? 0.313 2.441 -23.309 1.00 16.26 142 ASP B N 1
ATOM 2268 C CA . ASP B 1 142 ? 0.239 3.854 -23.682 1.00 15.67 142 ASP B CA 1
ATOM 2269 C C . ASP B 1 142 ? 1.663 4.333 -23.892 1.00 14.95 142 ASP B C 1
ATOM 2270 O O . ASP B 1 142 ? 2.611 3.595 -23.648 1.00 17.06 142 ASP B O 1
ATOM 2275 N N . HIS B 1 143 ? 1.827 5.560 -24.361 1.00 15.16 143 HIS B N 1
ATOM 2276 C CA . HIS B 1 143 ? 3.166 6.079 -24.563 1.00 15.88 143 HIS B CA 1
ATOM 2277 C C . HIS B 1 143 ? 3.327 7.364 -23.762 1.00 16.77 143 HIS B C 1
ATOM 2278 O O . HIS B 1 143 ? 2.433 8.213 -23.735 1.00 17.35 143 HIS B O 1
ATOM 2285 N N . LEU B 1 144 ? 4.465 7.485 -23.095 1.00 16.38 144 LEU B N 1
ATOM 2286 C CA . LEU B 1 144 ? 4.738 8.654 -22.274 1.00 17.00 144 LEU B CA 1
ATOM 2287 C C . LEU B 1 144 ? 6.006 9.355 -22.721 1.00 16.77 144 LEU B C 1
ATOM 2288 O O . LEU B 1 144 ? 6.933 8.729 -23.227 1.00 17.72 144 LEU B O 1
ATOM 2293 N N . TYR B 1 145 ? 6.027 10.671 -22.550 1.00 18.12 145 TYR B N 1
ATOM 2294 C CA . TYR B 1 145 ? 7.190 11.467 -22.908 1.00 18.00 145 TYR B CA 1
ATOM 2295 C C . TYR B 1 145 ? 7.411 12.492 -21.793 1.00 16.26 145 TYR B C 1
ATOM 2296 O O . TYR B 1 145 ? 6.459 13.059 -21.246 1.00 14.73 145 TYR B O 1
ATOM 2305 N N . ALA B 1 146 ? 8.665 12.728 -21.447 1.00 15.71 146 ALA B N 1
ATOM 2306 C CA . ALA B 1 146 ? 8.942 13.656 -20.365 1.00 15.78 146 ALA B CA 1
ATOM 2307 C C . ALA B 1 146 ? 10.251 14.378 -20.529 1.00 14.00 146 ALA B C 1
ATOM 2308 O O . ALA B 1 146 ? 11.192 13.855 -21.114 1.00 14.44 146 ALA B O 1
ATOM 2310 N N . ASP B 1 147 ? 10.304 15.595 -20.005 1.00 14.55 147 ASP B N 1
ATOM 2311 C CA . ASP B 1 147 ? 11.519 16.385 -20.056 1.00 14.83 147 ASP B CA 1
ATOM 2312 C C . ASP B 1 147 ? 11.474 17.331 -18.869 1.00 15.41 147 ASP B C 1
ATOM 2313 O O . ASP B 1 147 ? 10.583 17.214 -18.032 1.00 15.90 147 ASP B O 1
ATOM 2318 N N . ASN B 1 148 ? 12.416 18.265 -18.794 1.00 16.90 148 ASN B N 1
ATOM 2319 C CA . ASN B 1 148 ? 12.441 19.208 -17.677 1.00 17.94 148 ASN B CA 1
ATOM 2320 C C . ASN B 1 148 ? 11.226 20.110 -17.593 1.00 18.67 148 ASN B C 1
ATOM 2321 O O . ASN B 1 148 ? 11.011 20.763 -16.573 1.00 19.92 148 ASN B O 1
ATOM 2326 N N . THR B 1 149 ? 10.429 20.152 -18.655 1.00 16.58 149 THR B N 1
ATOM 2327 C CA . THR B 1 149 ? 9.237 20.986 -18.656 1.00 15.02 149 THR B CA 1
ATOM 2328 C C . THR B 1 149 ? 8.034 20.246 -18.081 1.00 15.68 149 THR B C 1
ATOM 2329 O O . THR B 1 149 ? 7.214 20.838 -17.371 1.00 16.89 149 THR B O 1
ATOM 2333 N N . GLY B 1 150 ? 7.921 18.952 -18.382 1.00 13.92 150 GLY B N 1
ATOM 2334 C CA . GLY B 1 150 ? 6.791 18.193 -17.877 1.00 13.16 150 GLY B CA 1
ATOM 2335 C C . GLY B 1 150 ? 6.673 16.774 -18.408 1.00 12.21 150 GLY B C 1
ATOM 2336 O O . GLY B 1 150 ? 7.602 16.242 -19.021 1.00 13.09 150 GLY B O 1
ATOM 2337 N N . ILE B 1 151 ? 5.515 16.167 -18.178 1.00 13.33 151 ILE B N 1
ATOM 2338 C CA . ILE B 1 151 ? 5.268 14.791 -18.603 1.00 14.44 151 ILE B CA 1
ATOM 2339 C C . ILE B 1 151 ? 3.923 14.650 -19.300 1.00 13.46 151 ILE B C 1
ATOM 2340 O O . ILE B 1 151 ? 2.905 15.133 -18.804 1.00 13.93 151 ILE B O 1
ATOM 2345 N N . ILE B 1 152 ? 3.909 13.975 -20.446 1.00 13.93 152 ILE B N 1
ATOM 2346 C CA . ILE B 1 152 ? 2.656 13.786 -21.169 1.00 14.54 152 ILE B CA 1
ATOM 2347 C C . ILE B 1 152 ? 2.433 12.313 -21.530 1.00 15.40 152 ILE B C 1
ATOM 2348 O O . ILE B 1 152 ? 3.387 11.562 -21.717 1.00 15.49 152 ILE B O 1
ATOM 2353 N N . LEU B 1 153 ? 1.165 11.921 -21.621 1.00 16.89 153 LEU B N 1
ATOM 2354 C CA . LEU B 1 153 ? 0.775 10.541 -21.924 1.00 21.34 153 LEU B CA 1
ATOM 2355 C C . LEU B 1 153 ? -0.188 10.517 -23.118 1.00 23.12 153 LEU B C 1
ATOM 2356 O O . LEU B 1 153 ? -1.031 11.402 -23.249 1.00 23.03 153 LEU B O 1
ATOM 2361 N N . SER B 1 154 ? -0.049 9.517 -23.987 1.00 24.16 154 SER B N 1
ATOM 2362 C CA . SER B 1 154 ? -0.924 9.371 -25.161 1.00 27.08 154 SER B CA 1
ATOM 2363 C C . SER B 1 154 ? -0.990 7.903 -25.573 1.00 27.36 154 SER B C 1
ATOM 2364 O O . SER B 1 154 ? -0.053 7.142 -25.323 1.00 27.99 154 SER B O 1
ATOM 2367 N N . GLU B 1 155 ? -2.087 7.500 -26.204 1.00 28.47 155 GLU B N 1
ATOM 2368 C CA . GLU B 1 155 ? -2.215 6.108 -26.624 1.00 31.11 155 GLU B CA 1
ATOM 2369 C C . GLU B 1 155 ? -1.191 5.740 -27.688 1.00 31.53 155 GLU B C 1
ATOM 2370 O O . GLU B 1 155 ? -0.401 4.812 -27.499 1.00 32.11 155 GLU B O 1
ATOM 2376 N N . ASP B 1 156 ? -1.191 6.472 -28.799 1.00 32.07 156 ASP B N 1
ATOM 2377 C CA . ASP B 1 156 ? -0.261 6.192 -29.892 1.00 33.14 156 ASP B CA 1
ATOM 2378 C C . ASP B 1 156 ? 1.133 6.755 -29.663 1.00 32.72 156 ASP B C 1
ATOM 2379 O O . ASP B 1 156 ? 1.315 7.709 -28.910 1.00 33.26 156 ASP B O 1
ATOM 2384 N N . PRO B 1 157 ? 2.145 6.161 -30.312 1.00 32.77 157 PRO B N 1
ATOM 2385 C CA . PRO B 1 157 ? 3.513 6.655 -30.151 1.00 33.41 157 PRO B CA 1
ATOM 2386 C C . PRO B 1 157 ? 3.576 8.035 -30.809 1.00 35.00 157 PRO B C 1
ATOM 2387 O O . PRO B 1 157 ? 2.743 8.359 -31.657 1.00 35.30 157 PRO B O 1
ATOM 2391 N N . LEU B 1 158 ? 4.552 8.847 -30.423 1.00 35.96 158 LEU B N 1
ATOM 2392 C CA . LEU B 1 158 ? 4.699 10.169 -31.016 1.00 37.55 158 LEU B CA 1
ATOM 2393 C C . LEU B 1 158 ? 6.087 10.299 -31.629 1.00 39.26 158 LEU B C 1
ATOM 2394 O O . LEU B 1 158 ? 7.071 9.825 -31.066 1.00 40.63 158 LEU B O 1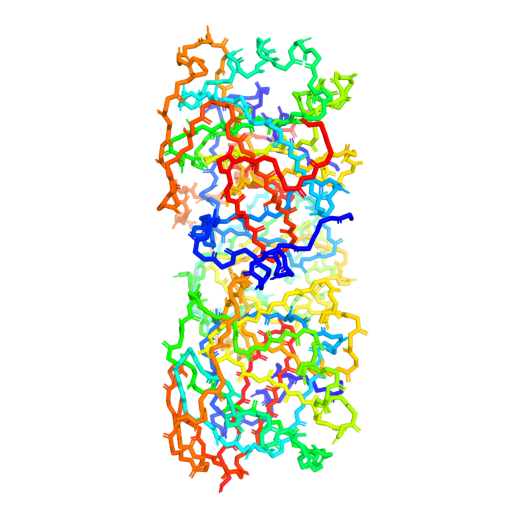
ATOM 2399 N N . ASP B 1 159 ? 6.148 10.934 -32.794 1.00 42.43 159 ASP B N 1
ATOM 2400 C CA . ASP B 1 159 ? 7.392 11.152 -33.527 1.00 44.51 159 ASP B CA 1
ATOM 2401 C C . ASP B 1 159 ? 7.032 11.364 -34.989 1.00 45.50 159 ASP B C 1
ATOM 2402 O O . ASP B 1 159 ? 7.626 10.675 -35.846 1.00 46.48 159 ASP B O 1
ATOM 2404 N N . LYS C 1 2 ? 30.486 14.005 2.489 1.00 35.31 2 LYS C N 1
ATOM 2405 C CA . LYS C 1 2 ? 31.116 13.240 3.595 1.00 34.31 2 LYS C CA 1
ATOM 2406 C C . LYS C 1 2 ? 30.088 12.345 4.293 1.00 33.41 2 LYS C C 1
ATOM 2407 O O . LYS C 1 2 ? 30.455 11.435 5.037 1.00 31.66 2 LYS C O 1
ATOM 2413 N N . TYR C 1 3 ? 28.804 12.603 4.057 1.00 30.78 3 TYR C N 1
ATOM 2414 C CA . TYR C 1 3 ? 27.750 11.790 4.661 1.00 29.60 3 TYR C CA 1
ATOM 2415 C C . TYR C 1 3 ? 26.737 11.336 3.619 1.00 27.42 3 TYR C C 1
ATOM 2416 O O . TYR C 1 3 ? 26.486 12.037 2.638 1.00 25.98 3 TYR C O 1
ATOM 2425 N N . ASP C 1 4 ? 26.161 10.157 3.846 1.00 24.54 4 ASP C N 1
ATOM 2426 C CA . ASP C 1 4 ? 25.184 9.564 2.934 1.00 21.08 4 ASP C CA 1
ATOM 2427 C C . ASP C 1 4 ? 23.969 9.103 3.731 1.00 20.01 4 ASP C C 1
ATOM 2428 O O . ASP C 1 4 ? 23.946 7.978 4.230 1.00 19.42 4 ASP C O 1
ATOM 2433 N N . THR C 1 5 ? 22.957 9.959 3.828 1.00 17.34 5 THR C N 1
ATOM 2434 C CA . THR C 1 5 ? 21.756 9.645 4.592 1.00 17.89 5 THR C CA 1
ATOM 2435 C C . THR C 1 5 ? 21.023 8.361 4.193 1.00 18.66 5 THR C C 1
ATOM 2436 O O . THR C 1 5 ? 20.451 7.685 5.045 1.00 18.35 5 THR C O 1
ATOM 2440 N N . SER C 1 6 ? 21.015 8.033 2.906 1.00 18.62 6 SER C N 1
ATOM 2441 C CA . SER C 1 6 ? 20.333 6.823 2.462 1.00 18.81 6 SER C CA 1
ATOM 2442 C C . SER C 1 6 ? 21.063 5.609 3.030 1.00 17.04 6 SER C C 1
ATOM 2443 O O . SER C 1 6 ? 20.437 4.717 3.602 1.00 16.25 6 SER C O 1
ATOM 2446 N N . GLU C 1 7 ? 22.386 5.596 2.879 1.00 17.20 7 GLU C N 1
ATOM 2447 C CA . GLU C 1 7 ? 23.215 4.511 3.393 1.00 20.67 7 GLU C CA 1
ATOM 2448 C C . GLU C 1 7 ? 23.045 4.367 4.905 1.00 22.24 7 GLU C C 1
ATOM 2449 O O . GLU C 1 7 ? 22.911 3.258 5.418 1.00 23.75 7 GLU C O 1
ATOM 2455 N N . LEU C 1 8 ? 23.053 5.487 5.620 1.00 21.85 8 LEU C N 1
ATOM 2456 C CA . LEU C 1 8 ? 22.902 5.432 7.070 1.00 21.64 8 LEU C CA 1
ATOM 2457 C C . LEU C 1 8 ? 21.554 4.844 7.459 1.00 22.63 8 LEU C C 1
ATOM 2458 O O . LEU C 1 8 ? 21.457 4.092 8.433 1.00 21.64 8 LEU C O 1
ATOM 2463 N N . CYS C 1 9 ? 20.511 5.182 6.707 1.00 20.98 9 CYS C N 1
ATOM 2464 C CA . CYS C 1 9 ? 19.194 4.648 7.009 1.00 21.11 9 CYS C CA 1
ATOM 2465 C C . CYS C 1 9 ? 19.178 3.130 6.850 1.00 21.60 9 CYS C C 1
ATOM 2466 O O . CYS C 1 9 ? 18.492 2.429 7.594 1.00 21.41 9 CYS C O 1
ATOM 2469 N N . ASP C 1 10 ? 19.931 2.620 5.881 1.00 20.03 10 ASP C N 1
ATOM 2470 C CA . ASP C 1 10 ? 19.972 1.177 5.675 1.00 20.39 10 ASP C CA 1
ATOM 2471 C C . ASP C 1 10 ? 20.632 0.500 6.870 1.00 21.27 10 ASP C C 1
ATOM 2472 O O . ASP C 1 10 ? 20.192 -0.558 7.318 1.00 20.19 10 ASP C O 1
ATOM 2477 N N . ILE C 1 11 ? 21.685 1.134 7.378 1.00 21.64 11 ILE C N 1
ATOM 2478 C CA . ILE C 1 11 ? 22.434 0.626 8.517 1.00 21.23 11 ILE C CA 1
ATOM 2479 C C . ILE C 1 11 ? 21.640 0.714 9.814 1.00 20.51 11 ILE C C 1
ATOM 2480 O O . ILE C 1 11 ? 21.444 -0.292 10.496 1.00 19.74 11 ILE C O 1
ATOM 2485 N N . TYR C 1 12 ? 21.166 1.914 10.138 1.00 19.35 12 TYR C N 1
ATOM 2486 C CA . TYR C 1 12 ? 20.438 2.141 11.384 1.00 19.26 12 TYR C CA 1
ATOM 2487 C C . TYR C 1 12 ? 18.933 1.938 11.406 1.00 20.84 12 TYR C C 1
ATOM 2488 O O . TYR C 1 12 ? 18.358 1.695 12.468 1.00 18.35 12 TYR C O 1
ATOM 2497 N N . GLN C 1 13 ? 18.285 2.048 10.253 1.00 24.70 13 GLN C N 1
ATOM 2498 C CA . GLN C 1 13 ? 16.843 1.835 10.183 1.00 28.46 13 GLN C CA 1
ATOM 2499 C C . GLN C 1 13 ? 16.062 2.707 11.173 1.00 29.56 13 GLN C C 1
ATOM 2500 O O . GLN C 1 13 ? 16.139 3.935 11.143 1.00 28.28 13 GLN C O 1
ATOM 2506 N N . GLU C 1 14 ? 15.313 2.041 12.048 1.00 30.32 14 GLU C N 1
ATOM 2507 C CA . GLU C 1 14 ? 14.489 2.695 13.052 1.00 32.11 14 GLU C CA 1
ATOM 2508 C C . GLU C 1 14 ? 15.301 3.463 14.082 1.00 31.52 14 GLU C C 1
ATOM 2509 O O . GLU C 1 14 ? 14.739 4.243 14.844 1.00 32.01 14 GLU C O 1
ATOM 2515 N N . ASP C 1 15 ? 16.611 3.239 14.120 1.00 31.42 15 ASP C N 1
ATOM 2516 C CA . ASP C 1 15 ? 17.463 3.912 15.100 1.00 32.33 15 ASP C CA 1
ATOM 2517 C C . ASP C 1 15 ? 17.709 5.388 14.825 1.00 31.92 15 ASP C C 1
ATOM 2518 O O . ASP C 1 15 ? 18.292 6.086 15.651 1.00 31.24 15 ASP C O 1
ATOM 2523 N N . VAL C 1 16 ? 17.275 5.863 13.665 1.00 30.42 16 VAL C N 1
ATOM 2524 C CA . VAL C 1 16 ? 17.444 7.269 13.335 1.00 30.22 16 VAL C CA 1
ATOM 2525 C C . VAL C 1 16 ? 16.102 7.812 12.885 1.00 30.26 16 VAL C C 1
ATOM 2526 O O . VAL C 1 16 ? 15.299 7.085 12.304 1.00 31.81 16 VAL C O 1
ATOM 2530 N N . ASN C 1 17 ? 15.841 9.079 13.177 1.00 29.21 17 ASN C N 1
ATOM 2531 C CA . ASN C 1 17 ? 14.592 9.688 12.750 1.00 27.46 17 ASN C CA 1
ATOM 2532 C C . ASN C 1 17 ? 14.865 10.422 11.451 1.00 25.08 17 ASN C C 1
ATOM 2533 O O . ASN C 1 17 ? 15.998 10.824 11.184 1.00 24.71 17 ASN C O 1
ATOM 2538 N N . VAL C 1 18 ? 13.828 10.576 10.639 1.00 24.17 18 VAL C N 1
ATOM 2539 C CA . VAL C 1 18 ? 13.969 11.225 9.348 1.00 21.68 18 VAL C CA 1
ATOM 2540 C C . VAL C 1 18 ? 13.076 12.455 9.233 1.00 21.10 18 VAL C C 1
ATOM 2541 O O . VAL C 1 18 ? 11.856 12.379 9.370 1.00 21.17 18 VAL C O 1
ATOM 2545 N N . VAL C 1 19 ? 13.703 13.595 8.983 1.00 20.73 19 VAL C N 1
ATOM 2546 C CA . VAL C 1 19 ? 12.975 14.847 8.865 1.00 20.20 19 VAL C CA 1
ATOM 2547 C C . VAL C 1 19 ? 12.126 14.865 7.599 1.00 18.42 19 VAL C C 1
ATOM 2548 O O . VAL C 1 19 ? 12.574 14.426 6.535 1.00 20.01 19 VAL C O 1
ATOM 2552 N N . GLU C 1 20 ? 10.898 15.357 7.722 1.00 17.27 20 GLU C N 1
ATOM 2553 C CA . GLU C 1 20 ? 10.003 15.448 6.575 1.00 18.42 20 GLU C CA 1
ATOM 2554 C C . GLU C 1 20 ? 10.762 16.157 5.451 1.00 17.98 20 GLU C C 1
ATOM 2555 O O . GLU C 1 20 ? 11.612 17.013 5.707 1.00 14.66 20 GLU C O 1
ATOM 2561 N N . PRO C 1 21 ? 10.484 15.785 4.191 1.00 19.11 21 PRO C N 1
ATOM 2562 C CA . PRO C 1 21 ? 11.139 16.366 3.011 1.00 20.07 21 PRO C CA 1
ATOM 2563 C C . PRO C 1 21 ? 10.679 17.794 2.690 1.00 21.85 21 PRO C C 1
ATOM 2564 O O . PRO C 1 21 ? 10.061 18.039 1.650 1.00 20.62 21 PRO C O 1
ATOM 2568 N N . LEU C 1 22 ? 11.017 18.728 3.579 1.00 21.85 22 LEU C N 1
ATOM 2569 C CA . LEU C 1 22 ? 10.625 20.124 3.439 1.00 21.66 22 LEU C CA 1
ATOM 2570 C C . LEU C 1 22 ? 11.793 21.075 3.210 1.00 22.41 22 LEU C C 1
ATOM 2571 O O . LEU C 1 22 ? 11.589 22.273 3.012 1.00 23.72 22 LEU C O 1
ATOM 2576 N N . PHE C 1 23 ? 13.016 20.563 3.227 1.00 21.20 23 PHE C N 1
ATOM 2577 C CA . PHE C 1 23 ? 14.160 21.445 3.074 1.00 20.76 23 PHE C CA 1
ATOM 2578 C C . PHE C 1 23 ? 14.877 21.420 1.739 1.00 22.62 23 PHE C C 1
ATOM 2579 O O . PHE C 1 23 ? 14.688 20.515 0.927 1.00 25.47 23 PHE C O 1
ATOM 2587 N N . SER C 1 24 ? 15.713 22.429 1.528 1.00 20.00 24 SER C N 1
ATOM 2588 C CA . SER C 1 24 ? 16.502 22.543 0.315 1.00 20.37 24 SER C CA 1
ATOM 2589 C C . SER C 1 24 ? 17.940 22.833 0.724 1.00 21.76 24 SER C C 1
ATOM 2590 O O . SER C 1 24 ? 18.210 23.244 1.858 1.00 21.49 24 SER C O 1
ATOM 2593 N N . ASN C 1 25 ? 18.855 22.629 -0.214 1.00 22.70 25 ASN C N 1
ATOM 2594 C CA . ASN C 1 25 ? 20.273 22.845 0.018 1.00 24.26 25 ASN C CA 1
ATOM 2595 C C . ASN C 1 25 ? 20.644 24.243 -0.473 1.00 24.15 25 ASN C C 1
ATOM 2596 O O . ASN C 1 25 ? 20.401 24.577 -1.630 1.00 22.83 25 ASN C O 1
ATOM 2601 N N . PHE C 1 26 ? 21.214 25.068 0.403 1.00 21.48 26 PHE C N 1
ATOM 2602 C CA . PHE C 1 26 ? 21.593 26.422 0.005 1.00 19.60 26 PHE C CA 1
ATOM 2603 C C . PHE C 1 26 ? 23.064 26.707 0.217 1.00 19.15 26 PHE C C 1
ATOM 2604 O O . PHE C 1 26 ? 23.541 27.785 -0.125 1.00 21.86 26 PHE C O 1
ATOM 2612 N N . GLY C 1 27 ? 23.787 25.752 0.783 1.00 19.05 27 GLY C N 1
ATOM 2613 C CA . GLY C 1 27 ? 25.197 25.969 1.039 1.00 18.32 27 GLY C CA 1
ATOM 2614 C C . GLY C 1 27 ? 26.115 25.279 0.061 1.00 21.14 27 GLY C C 1
ATOM 2615 O O . GLY C 1 27 ? 25.662 24.514 -0.792 1.00 23.04 27 GLY C O 1
ATOM 2616 N N . GLY C 1 28 ? 27.411 25.549 0.186 1.00 20.69 28 GLY C N 1
ATOM 2617 C CA . GLY C 1 28 ? 28.383 24.942 -0.701 1.00 22.15 28 GLY C CA 1
ATOM 2618 C C . GLY C 1 28 ? 28.591 23.452 -0.479 1.00 23.29 28 GLY C C 1
ATOM 2619 O O . GLY C 1 28 ? 29.134 22.773 -1.349 1.00 24.32 28 GLY C O 1
ATOM 2620 N N . ARG C 1 29 ? 28.171 22.932 0.672 1.00 22.12 29 ARG C N 1
ATOM 2621 C CA . ARG C 1 29 ? 28.355 21.507 0.951 1.00 22.12 29 ARG C CA 1
ATOM 2622 C C . ARG C 1 29 ? 27.134 20.655 0.647 1.00 21.35 29 ARG C C 1
ATOM 2623 O O . ARG C 1 29 ? 26.032 20.933 1.124 1.00 23.32 29 ARG C O 1
ATOM 2631 N N . ALA C 1 30 ? 27.341 19.607 -0.141 1.00 19.57 30 ALA C N 1
ATOM 2632 C CA . ALA C 1 30 ? 26.263 18.691 -0.500 1.00 18.33 30 ALA C CA 1
ATOM 2633 C C . ALA C 1 30 ? 25.806 17.937 0.746 1.00 16.08 30 ALA C C 1
ATOM 2634 O O . ALA C 1 30 ? 24.611 17.787 0.994 1.00 16.19 30 ALA C O 1
ATOM 2636 N N . SER C 1 31 ? 26.762 17.465 1.533 1.00 15.66 31 SER C N 1
ATOM 2637 C CA . SER C 1 31 ? 26.428 16.732 2.750 1.00 15.63 31 SER C CA 1
ATOM 2638 C C . SER C 1 31 ? 27.283 17.222 3.906 1.00 15.44 31 SER C C 1
ATOM 2639 O O . SER C 1 31 ? 28.419 17.657 3.720 1.00 14.58 31 SER C O 1
ATOM 2642 N N . PHE C 1 32 ? 26.733 17.125 5.107 1.00 16.77 32 PHE C N 1
ATOM 2643 C CA . PHE C 1 32 ? 27.433 17.570 6.298 1.00 16.88 32 PHE C CA 1
ATOM 2644 C C . PHE C 1 32 ? 26.776 16.886 7.486 1.00 18.11 32 PHE C C 1
ATOM 2645 O O . PHE C 1 32 ? 25.712 16.269 7.345 1.00 17.98 32 PHE C O 1
ATOM 2653 N N . GLY C 1 33 ? 27.407 16.995 8.650 1.00 19.44 33 GLY C N 1
ATOM 2654 C CA . GLY C 1 33 ? 26.854 16.377 9.841 1.00 20.09 33 GLY C CA 1
ATOM 2655 C C . GLY C 1 33 ? 27.689 16.631 11.080 1.00 20.34 33 GLY C C 1
ATOM 2656 O O . GLY C 1 33 ? 28.817 17.112 10.992 1.00 20.14 33 GLY C O 1
ATOM 2657 N N . GLY C 1 34 ? 27.128 16.304 12.238 1.00 21.19 34 GLY C N 1
ATOM 2658 C CA . GLY C 1 34 ? 27.843 16.491 13.486 1.00 20.30 34 GLY C CA 1
ATOM 2659 C C . GLY C 1 34 ? 26.901 16.593 14.664 1.00 20.42 34 GLY C C 1
ATOM 2660 O O . GLY C 1 34 ? 25.689 16.445 14.513 1.00 19.44 34 GLY C O 1
ATOM 2661 N N . GLN C 1 35 ? 27.465 16.839 15.843 1.00 20.47 35 GLN C N 1
ATOM 2662 C CA . GLN C 1 35 ? 26.674 16.979 17.058 1.00 21.66 35 GLN C CA 1
ATOM 2663 C C . GLN C 1 35 ? 25.966 18.325 16.958 1.00 19.51 35 GLN C C 1
ATOM 2664 O O . GLN C 1 35 ? 26.580 19.318 16.577 1.00 20.00 35 GLN C O 1
ATOM 2670 N N . ILE C 1 36 ? 24.687 18.371 17.308 1.00 18.26 36 ILE C N 1
ATOM 2671 C CA . ILE C 1 36 ? 23.941 19.614 17.177 1.00 19.24 36 ILE C CA 1
ATOM 2672 C C . ILE C 1 36 ? 23.739 20.437 18.435 1.00 20.07 36 ILE C C 1
ATOM 2673 O O . ILE C 1 36 ? 23.775 19.928 19.549 1.00 18.14 36 ILE C O 1
ATOM 2678 N N . ILE C 1 37 ? 23.512 21.725 18.212 1.00 18.18 37 ILE C N 1
ATOM 2679 C CA . ILE C 1 37 ? 23.225 22.682 19.258 1.00 18.33 37 ILE C CA 1
ATOM 2680 C C . ILE C 1 37 ? 21.908 23.269 18.789 1.00 18.25 37 ILE C C 1
ATOM 2681 O O . ILE C 1 37 ? 21.827 23.817 17.688 1.00 18.27 37 ILE C O 1
ATOM 2686 N N . THR C 1 38 ? 20.867 23.134 19.594 1.00 18.14 38 THR C N 1
ATOM 2687 C CA . THR C 1 38 ? 19.576 23.662 19.198 1.00 20.61 38 THR C CA 1
ATOM 2688 C C . THR C 1 38 ? 19.435 25.140 19.556 1.00 22.55 38 THR C C 1
ATOM 2689 O O . THR C 1 38 ? 20.053 25.624 20.509 1.00 22.70 38 THR C O 1
ATOM 2693 N N . VAL C 1 39 ? 18.631 25.850 18.770 1.00 23.06 39 VAL C N 1
ATOM 2694 C CA . VAL C 1 39 ? 18.375 27.268 18.988 1.00 22.80 39 VAL C CA 1
ATOM 2695 C C . VAL C 1 39 ? 16.932 27.524 18.615 1.00 22.59 39 VAL C C 1
ATOM 2696 O O . VAL C 1 39 ? 16.464 27.060 17.581 1.00 22.94 39 VAL C O 1
ATOM 2700 N N . LYS C 1 40 ? 16.224 28.262 19.454 1.00 20.40 40 LYS C N 1
ATOM 2701 C CA . LYS C 1 40 ? 14.837 28.574 19.182 1.00 21.28 40 LYS C CA 1
ATOM 2702 C C . LYS C 1 40 ? 14.756 30.097 19.126 1.00 24.12 40 LYS C C 1
ATOM 2703 O O . LYS C 1 40 ? 15.315 30.788 19.984 1.00 24.15 40 LYS C O 1
ATOM 2709 N N . CYS C 1 41 ? 14.090 30.614 18.098 1.00 22.86 41 CYS C N 1
ATOM 2710 C CA . CYS C 1 41 ? 13.946 32.051 17.914 1.00 23.12 41 CYS C CA 1
ATOM 2711 C C . CYS C 1 41 ? 12.916 32.282 16.824 1.00 24.26 41 CYS C C 1
ATOM 2712 O O . CYS C 1 41 ? 12.372 31.329 16.266 1.00 25.30 41 CYS C O 1
ATOM 2715 N N . PHE C 1 42 ? 12.643 33.544 16.520 1.00 23.83 42 PHE C N 1
ATOM 2716 C CA . PHE C 1 42 ? 11.678 33.864 15.484 1.00 24.36 42 PHE C CA 1
ATOM 2717 C C . PHE C 1 42 ? 11.962 35.215 14.839 1.00 25.24 42 PHE C C 1
ATOM 2718 O O . PHE C 1 42 ? 11.927 36.252 15.502 1.00 24.23 42 PHE C O 1
ATOM 2726 N N . GLU C 1 43 ? 12.245 35.181 13.539 1.00 24.17 43 GLU C N 1
ATOM 2727 C CA . GLU C 1 43 ? 12.533 36.375 12.758 1.00 23.43 43 GLU C CA 1
ATOM 2728 C C . GLU C 1 43 ? 13.482 37.324 13.484 1.00 22.53 43 GLU C C 1
ATOM 2729 O O . GLU C 1 43 ? 13.341 38.544 13.423 1.00 23.28 43 GLU C O 1
ATOM 2735 N N . ASP C 1 44 ? 14.449 36.733 14.178 1.00 21.09 44 ASP C N 1
ATOM 2736 C CA . ASP C 1 44 ? 15.481 37.467 14.903 1.00 19.28 44 ASP C CA 1
ATOM 2737 C C . ASP C 1 44 ? 16.671 36.529 15.012 1.00 18.28 44 ASP C C 1
ATOM 2738 O O . ASP C 1 44 ? 16.526 35.395 15.464 1.00 19.76 44 ASP C O 1
ATOM 2743 N N . ASN C 1 45 ? 17.844 36.992 14.603 1.00 15.19 45 ASN C N 1
ATOM 2744 C CA . ASN C 1 45 ? 19.035 36.154 14.636 1.00 16.49 45 ASN C CA 1
ATOM 2745 C C . ASN C 1 45 ? 20.158 36.650 15.541 1.00 14.89 45 ASN C C 1
ATOM 2746 O O . ASN C 1 45 ? 21.288 36.184 15.425 1.00 13.53 45 ASN C O 1
ATOM 2751 N N . GLY C 1 46 ? 19.868 37.597 16.426 1.00 16.99 46 GLY C N 1
ATOM 2752 C CA . GLY C 1 46 ? 20.920 38.100 17.295 1.00 19.27 46 GLY C CA 1
ATOM 2753 C C . GLY C 1 46 ? 21.588 36.963 18.050 1.00 20.36 46 GLY C C 1
ATOM 2754 O O . GLY C 1 46 ? 22.814 36.890 18.157 1.00 19.47 46 GLY C O 1
ATOM 2755 N N . LEU C 1 47 ? 20.759 36.062 18.561 1.00 21.76 47 LEU C N 1
ATOM 2756 C CA . LEU C 1 47 ? 21.230 34.907 19.313 1.00 24.86 47 LEU C CA 1
ATOM 2757 C C . LEU C 1 47 ? 22.142 34.041 18.448 1.00 25.72 47 LEU C C 1
ATOM 2758 O O . LEU C 1 47 ? 23.148 33.515 18.930 1.00 28.17 47 LEU C O 1
ATOM 2763 N N . LEU C 1 48 ? 21.797 33.901 17.167 1.00 25.28 48 LEU C N 1
ATOM 2764 C CA . LEU C 1 48 ? 22.598 33.087 16.257 1.00 25.19 48 LEU C CA 1
ATOM 2765 C C . LEU C 1 48 ? 24.003 33.661 16.123 1.00 25.23 48 LEU C C 1
ATOM 2766 O O . LEU C 1 48 ? 24.974 32.913 15.988 1.00 26.29 48 LEU C O 1
ATOM 2771 N N . TYR C 1 49 ? 24.115 34.987 16.146 1.00 24.40 49 TYR C N 1
ATOM 2772 C CA . TYR C 1 49 ? 25.427 35.621 16.052 1.00 25.82 49 TYR C CA 1
ATOM 2773 C C . TYR C 1 49 ? 26.271 35.161 17.232 1.00 26.27 49 TYR C C 1
ATOM 2774 O O . TYR C 1 49 ? 27.443 34.807 17.077 1.00 26.72 49 TYR C O 1
ATOM 2783 N N . ASP C 1 50 ? 25.663 35.179 18.413 1.00 25.63 50 ASP C N 1
ATOM 2784 C CA . ASP C 1 50 ? 26.351 34.774 19.632 1.00 27.79 50 ASP C CA 1
ATOM 2785 C C . ASP C 1 50 ? 26.879 33.352 19.507 1.00 26.50 50 ASP C C 1
ATOM 2786 O O . ASP C 1 50 ? 28.057 33.088 19.752 1.00 25.72 50 ASP C O 1
ATOM 2791 N N . LEU C 1 51 ? 25.994 32.445 19.108 1.00 26.40 51 LEU C N 1
ATOM 2792 C CA . LEU C 1 51 ? 26.337 31.037 18.965 1.00 24.64 51 LEU C CA 1
ATOM 2793 C C . LEU C 1 51 ? 27.381 30.771 17.891 1.00 25.63 51 LEU C C 1
ATOM 2794 O O . LEU C 1 51 ? 28.381 30.097 18.143 1.00 25.72 51 LEU C O 1
ATOM 2799 N N . LEU C 1 52 ? 27.168 31.308 16.695 1.00 25.06 52 LEU C N 1
ATOM 2800 C CA . LEU C 1 52 ? 28.119 31.082 15.619 1.00 23.80 52 LEU C CA 1
ATOM 2801 C C . LEU C 1 52 ? 29.462 31.727 15.892 1.00 24.81 52 LEU C C 1
ATOM 2802 O O . LEU C 1 52 ? 30.457 31.377 15.262 1.00 23.79 52 LEU C O 1
ATOM 2807 N N . GLU C 1 53 ? 29.496 32.668 16.833 1.00 27.45 53 GLU C N 1
ATOM 2808 C CA . GLU C 1 53 ? 30.745 33.345 17.173 1.00 29.33 53 GLU C CA 1
ATOM 2809 C C . GLU C 1 53 ? 31.700 32.363 17.842 1.00 29.25 53 GLU C C 1
ATOM 2810 O O . GLU C 1 53 ? 32.918 32.553 17.814 1.00 28.13 53 GLU C O 1
ATOM 2816 N N . GLN C 1 54 ? 31.137 31.314 18.437 1.00 29.42 54 GLN C N 1
ATOM 2817 C CA . GLN C 1 54 ? 31.932 30.274 19.085 1.00 30.40 54 GLN C CA 1
ATOM 2818 C C . GLN C 1 54 ? 32.384 29.267 18.032 1.00 29.78 54 GLN C C 1
ATOM 2819 O O . GLN C 1 54 ? 31.833 29.221 16.931 1.00 26.89 54 GLN C O 1
ATOM 2825 N N . ASN C 1 55 ? 33.386 28.462 18.362 1.00 29.32 55 ASN C N 1
ATOM 2826 C CA . ASN C 1 55 ? 33.878 27.473 17.416 1.00 29.65 55 ASN C CA 1
ATOM 2827 C C . ASN C 1 55 ? 32.805 26.414 17.200 1.00 29.79 55 ASN C C 1
ATOM 2828 O O . ASN C 1 55 ? 32.073 26.068 18.125 1.00 30.54 55 ASN C O 1
ATOM 2833 N N . GLY C 1 56 ? 32.704 25.913 15.973 1.00 29.65 56 GLY C N 1
ATOM 2834 C CA . GLY C 1 56 ? 31.695 24.911 15.677 1.00 30.53 56 GLY C CA 1
ATOM 2835 C C . GLY C 1 56 ? 32.209 23.673 14.968 1.00 30.27 56 GLY C C 1
ATOM 2836 O O . GLY C 1 56 ? 31.425 22.917 14.394 1.00 31.29 56 GLY C O 1
ATOM 2837 N N . ARG C 1 57 ? 33.520 23.454 15.000 1.00 29.47 57 ARG C N 1
ATOM 2838 C CA . ARG C 1 57 ? 34.083 22.286 14.343 1.00 29.38 57 ARG C CA 1
ATOM 2839 C C . ARG C 1 57 ? 33.333 21.053 14.820 1.00 28.69 57 ARG C C 1
ATOM 2840 O O . ARG C 1 57 ? 33.163 20.844 16.023 1.00 28.43 57 ARG C O 1
ATOM 2848 N N . GLY C 1 58 ? 32.861 20.253 13.871 1.00 26.64 58 GLY C N 1
ATOM 2849 C CA . GLY C 1 58 ? 32.142 19.044 14.217 1.00 24.25 58 GLY C CA 1
ATOM 2850 C C . GLY C 1 58 ? 30.738 19.286 14.722 1.00 23.34 58 GLY C C 1
ATOM 2851 O O . GLY C 1 58 ? 30.075 18.366 15.196 1.00 23.44 58 GLY C O 1
ATOM 2852 N N . ARG C 1 59 ? 30.265 20.520 14.626 1.00 22.67 59 ARG C N 1
ATOM 2853 C CA . ARG C 1 59 ? 28.920 20.812 15.098 1.00 22.20 59 ARG C CA 1
ATOM 2854 C C . ARG C 1 59 ? 28.014 21.375 14.013 1.00 21.48 59 ARG C C 1
ATOM 2855 O O . ARG C 1 59 ? 28.469 21.987 13.054 1.00 19.28 59 ARG C O 1
ATOM 2863 N N . VAL C 1 60 ? 26.719 21.161 14.190 1.00 20.41 60 VAL C N 1
ATOM 2864 C CA . VAL C 1 60 ? 25.721 21.660 13.266 1.00 19.54 60 VAL C CA 1
ATOM 2865 C C . VAL C 1 60 ? 24.743 22.465 14.103 1.00 19.40 60 VAL C C 1
ATOM 2866 O O . VAL C 1 60 ? 24.302 22.001 15.153 1.00 19.23 60 VAL C O 1
ATOM 2870 N N . LEU C 1 61 ? 24.413 23.672 13.652 1.00 18.30 61 LEU C N 1
ATOM 2871 C CA . LEU C 1 61 ? 23.470 24.498 14.384 1.00 16.77 61 LEU C CA 1
ATOM 2872 C C . LEU C 1 61 ? 22.084 24.248 13.802 1.00 17.44 61 LEU C C 1
ATOM 2873 O O . LEU C 1 61 ? 21.852 24.451 12.612 1.00 18.75 61 LEU C O 1
ATOM 2878 N N . VAL C 1 62 ? 21.170 23.796 14.648 1.00 15.26 62 VAL C N 1
ATOM 2879 C CA . VAL C 1 62 ? 19.808 23.509 14.244 1.00 15.33 62 VAL C CA 1
ATOM 2880 C C . VAL C 1 62 ? 18.941 24.615 14.809 1.00 17.29 62 VAL C C 1
ATOM 2881 O O . VAL C 1 62 ? 18.732 24.693 16.024 1.00 19.15 62 VAL C O 1
ATOM 2885 N N . VAL C 1 63 ? 18.447 25.473 13.917 1.00 16.73 63 VAL C N 1
ATOM 2886 C CA . VAL C 1 63 ? 17.637 26.626 14.296 1.00 14.23 63 VAL C CA 1
ATOM 2887 C C . VAL C 1 63 ? 16.147 26.493 14.074 1.00 16.11 63 VAL C C 1
ATOM 2888 O O . VAL C 1 63 ? 15.689 26.409 12.935 1.00 18.52 63 VAL C O 1
ATOM 2892 N N . ASP C 1 64 ? 15.385 26.481 15.159 1.00 14.71 64 ASP C N 1
ATOM 2893 C CA . ASP C 1 64 ? 13.941 26.423 15.044 1.00 16.26 64 ASP C CA 1
ATOM 2894 C C . ASP C 1 64 ? 13.508 27.880 14.873 1.00 18.02 64 ASP C C 1
ATOM 2895 O O . ASP C 1 64 ? 13.355 28.605 15.860 1.00 16.84 64 ASP C O 1
ATOM 2900 N N . GLY C 1 65 ? 13.328 28.303 13.622 1.00 18.20 65 GLY C N 1
ATOM 2901 C CA . GLY C 1 65 ? 12.920 29.670 13.344 1.00 16.10 65 GLY C CA 1
ATOM 2902 C C . GLY C 1 65 ? 11.421 29.805 13.148 1.00 17.32 65 GLY C C 1
ATOM 2903 O O . GLY C 1 65 ? 10.942 30.798 12.583 1.00 17.48 65 GLY C O 1
ATOM 2904 N N . GLY C 1 66 ? 10.676 28.807 13.612 1.00 15.59 66 GLY C N 1
ATOM 2905 C CA . GLY C 1 66 ? 9.231 28.839 13.472 1.00 15.45 66 GLY C CA 1
ATOM 2906 C C . GLY C 1 66 ? 8.747 28.644 12.042 1.00 15.69 66 GLY C C 1
ATOM 2907 O O . GLY C 1 66 ? 7.563 28.809 11.760 1.00 15.51 66 GLY C O 1
ATOM 2908 N N . GLY C 1 67 ? 9.659 28.290 11.141 1.00 15.44 67 GLY C N 1
ATOM 2909 C CA . GLY C 1 67 ? 9.291 28.082 9.753 1.00 17.85 67 GLY C CA 1
ATOM 2910 C C . GLY C 1 67 ? 8.899 29.369 9.046 1.00 19.61 67 GLY C C 1
ATOM 2911 O O . GLY C 1 67 ? 8.154 29.350 8.067 1.00 17.82 67 GLY C O 1
ATOM 2912 N N . SER C 1 68 ? 9.397 30.498 9.540 1.00 19.69 68 SER C N 1
ATOM 2913 C CA . SER C 1 68 ? 9.067 31.776 8.930 1.00 18.93 68 SER C CA 1
ATOM 2914 C C . SER C 1 68 ? 9.788 31.998 7.614 1.00 17.49 68 SER C C 1
ATOM 2915 O O . SER C 1 68 ? 11.007 31.833 7.512 1.00 15.92 68 SER C O 1
ATOM 2918 N N . VAL C 1 69 ? 9.020 32.372 6.603 1.00 17.69 69 VAL C N 1
ATOM 2919 C CA . VAL C 1 69 ? 9.587 32.659 5.296 1.00 18.59 69 VAL C CA 1
ATOM 2920 C C . VAL C 1 69 ? 9.378 34.148 5.025 1.00 20.48 69 VAL C C 1
ATOM 2921 O O . VAL C 1 69 ? 9.304 34.580 3.875 1.00 21.88 69 VAL C O 1
ATOM 2925 N N . ARG C 1 70 ? 9.282 34.928 6.103 1.00 21.30 70 ARG C N 1
ATOM 2926 C CA . ARG C 1 70 ? 9.086 36.375 5.998 1.00 21.41 70 ARG C CA 1
ATOM 2927 C C . ARG C 1 70 ? 10.378 37.115 6.286 1.00 20.75 70 ARG C C 1
ATOM 2928 O O . ARG C 1 70 ? 10.578 38.238 5.821 1.00 21.07 70 ARG C O 1
ATOM 2936 N N . ARG C 1 71 ? 11.247 36.480 7.063 1.00 18.20 71 ARG C N 1
ATOM 2937 C CA . ARG C 1 71 ? 12.529 37.057 7.431 1.00 18.58 71 ARG C CA 1
ATOM 2938 C C . ARG C 1 71 ? 13.605 35.995 7.307 1.00 17.62 71 ARG C C 1
ATOM 2939 O O . ARG C 1 71 ? 13.381 34.832 7.652 1.00 15.96 71 ARG C O 1
ATOM 2947 N N . ALA C 1 72 ? 14.772 36.393 6.819 1.00 16.37 72 ALA C N 1
ATOM 2948 C CA . ALA C 1 72 ? 15.870 35.460 6.664 1.00 17.90 72 ALA C CA 1
ATOM 2949 C C . ALA C 1 72 ? 16.747 35.517 7.911 1.00 18.52 72 ALA C C 1
ATOM 2950 O O . ALA C 1 72 ? 17.245 36.583 8.287 1.00 18.69 72 ALA C O 1
ATOM 2952 N N . LEU C 1 73 ? 16.916 34.367 8.556 1.00 18.13 73 LEU C N 1
ATOM 2953 C CA . LEU C 1 73 ? 17.720 34.275 9.771 1.00 18.32 73 LEU C CA 1
ATOM 2954 C C . LEU C 1 73 ? 19.193 34.239 9.433 1.00 16.84 73 LEU C C 1
ATOM 2955 O O . LEU C 1 73 ? 20.031 34.648 10.232 1.00 17.07 73 LEU C O 1
ATOM 2960 N N . VAL C 1 74 ? 19.507 33.742 8.242 1.00 13.62 74 VAL C N 1
ATOM 2961 C CA . VAL C 1 74 ? 20.892 33.644 7.808 1.00 13.87 74 VAL C CA 1
ATOM 2962 C C . VAL C 1 74 ? 21.109 34.329 6.462 1.00 15.60 74 VAL C C 1
ATOM 2963 O O . VAL C 1 74 ? 20.260 34.257 5.578 1.00 15.89 74 VAL C O 1
ATOM 2967 N N . ASP C 1 75 ? 22.246 35.005 6.325 1.00 17.23 75 ASP C N 1
ATOM 2968 C CA . ASP C 1 75 ? 22.601 35.684 5.087 1.00 17.79 75 ASP C CA 1
ATOM 2969 C C . ASP C 1 75 ? 24.091 35.461 4.862 1.00 19.07 75 ASP C C 1
ATOM 2970 O O . ASP C 1 75 ? 24.730 34.744 5.641 1.00 19.61 75 ASP C O 1
ATOM 2975 N N . ALA C 1 76 ? 24.643 36.046 3.804 1.00 16.37 76 ALA C N 1
ATOM 2976 C CA . ALA C 1 76 ? 26.054 35.853 3.487 1.00 17.80 76 ALA C CA 1
ATOM 2977 C C . ALA C 1 76 ? 26.997 36.176 4.638 1.00 19.27 76 ALA C C 1
ATOM 2978 O O . ALA C 1 76 ? 27.959 35.452 4.887 1.00 18.76 76 ALA C O 1
ATOM 2980 N N . GLU C 1 77 ? 26.715 37.274 5.328 1.00 20.63 77 GLU C N 1
ATOM 2981 C CA . GLU C 1 77 ? 27.531 37.733 6.449 1.00 21.44 77 GLU C CA 1
ATOM 2982 C C . GLU C 1 77 ? 27.622 36.691 7.569 1.00 19.77 77 GLU C C 1
ATOM 2983 O O . GLU C 1 77 ? 28.709 36.217 7.916 1.00 16.46 77 GLU C O 1
ATOM 2989 N N . LEU C 1 78 ? 26.471 36.329 8.118 1.00 17.43 78 LEU C N 1
ATOM 2990 C CA . LEU C 1 78 ? 26.423 35.356 9.196 1.00 19.02 78 LEU C CA 1
ATOM 2991 C C . LEU C 1 78 ? 26.983 33.997 8.763 1.00 20.31 78 LEU C C 1
ATOM 2992 O O . LEU C 1 78 ? 27.656 33.320 9.544 1.00 18.31 78 LEU C O 1
ATOM 2997 N N . ALA C 1 79 ? 26.727 33.608 7.515 1.00 19.00 79 ALA C N 1
ATOM 2998 C CA . ALA C 1 79 ? 27.213 32.326 7.018 1.00 20.27 79 ALA C CA 1
ATOM 2999 C C . ALA C 1 79 ? 28.734 32.297 6.925 1.00 21.21 79 ALA C C 1
ATOM 3000 O O . ALA C 1 79 ? 29.359 31.267 7.182 1.00 21.05 79 ALA C O 1
ATOM 3002 N N . ARG C 1 80 ? 29.333 33.424 6.554 1.00 21.81 80 ARG C N 1
ATOM 3003 C CA . ARG C 1 80 ? 30.785 33.488 6.441 1.00 22.72 80 ARG C CA 1
ATOM 3004 C C . ARG C 1 80 ? 31.410 33.472 7.832 1.00 22.52 80 ARG C C 1
ATOM 3005 O O . ARG C 1 80 ? 32.586 33.126 7.987 1.00 21.12 80 ARG C O 1
ATOM 3013 N N . LEU C 1 81 ? 30.620 33.864 8.832 1.00 22.13 81 LEU C N 1
ATOM 3014 C CA . LEU C 1 81 ? 31.077 33.871 10.223 1.00 22.82 81 LEU C CA 1
ATOM 3015 C C . LEU C 1 81 ? 31.083 32.420 10.702 1.00 22.54 81 LEU C C 1
ATOM 3016 O O . LEU C 1 81 ? 32.069 31.947 11.264 1.00 23.27 81 LEU C O 1
ATOM 3021 N N . ALA C 1 82 ? 29.978 31.718 10.464 1.00 23.55 82 ALA C N 1
ATOM 3022 C CA . ALA C 1 82 ? 29.868 30.313 10.842 1.00 24.20 82 ALA C CA 1
ATOM 3023 C C . ALA C 1 82 ? 30.996 29.539 10.174 1.00 24.69 82 ALA C C 1
ATOM 3024 O O . ALA C 1 82 ? 31.560 28.618 10.760 1.00 26.00 82 ALA C O 1
ATOM 3026 N N . VAL C 1 83 ? 31.325 29.919 8.944 1.00 24.85 83 VAL C N 1
ATOM 3027 C CA . VAL C 1 83 ? 32.399 29.259 8.206 1.00 25.35 83 VAL C CA 1
ATOM 3028 C C . VAL C 1 83 ? 33.722 29.572 8.888 1.00 26.17 83 VAL C C 1
ATOM 3029 O O . VAL C 1 83 ? 34.552 28.687 9.110 1.00 23.58 83 VAL C O 1
ATOM 3033 N N . GLN C 1 84 ? 33.905 30.847 9.212 1.00 27.05 84 GLN C N 1
ATOM 3034 C CA . GLN C 1 84 ? 35.117 31.308 9.878 1.00 28.18 84 GLN C CA 1
ATOM 3035 C C . GLN C 1 84 ? 35.352 30.469 11.132 1.00 27.39 84 GLN C C 1
ATOM 3036 O O . GLN C 1 84 ? 36.473 30.050 11.402 1.00 26.98 84 GLN C O 1
ATOM 3042 N N . ASN C 1 85 ? 34.289 30.222 11.892 1.00 26.28 85 ASN C N 1
ATOM 3043 C CA . ASN C 1 85 ? 34.398 29.429 13.108 1.00 26.06 85 ASN C CA 1
ATOM 3044 C C . ASN C 1 85 ? 34.255 27.920 12.866 1.00 25.83 85 ASN C C 1
ATOM 3045 O O . ASN C 1 85 ? 33.955 27.151 13.784 1.00 23.79 85 ASN C O 1
ATOM 3050 N N . GLU C 1 86 ? 34.463 27.522 11.612 1.00 25.11 86 GLU C N 1
ATOM 3051 C CA . GLU C 1 86 ? 34.440 26.123 11.193 1.00 24.59 86 GLU C CA 1
ATOM 3052 C C . GLU C 1 86 ? 33.167 25.302 11.391 1.00 23.37 86 GLU C C 1
ATOM 3053 O O . GLU C 1 86 ? 33.230 24.074 11.410 1.00 24.19 86 GLU C O 1
ATOM 3059 N N . TRP C 1 87 ? 32.016 25.947 11.530 1.00 20.39 87 TRP C N 1
ATOM 3060 C CA . TRP C 1 87 ? 30.792 25.187 11.714 1.00 19.64 87 TRP C CA 1
ATOM 3061 C C . TRP C 1 87 ? 30.545 24.222 10.566 1.00 19.62 87 TRP C C 1
ATOM 3062 O O . TRP C 1 87 ? 30.731 24.571 9.399 1.00 17.91 87 TRP C O 1
ATOM 3073 N N . GLU C 1 88 ? 30.135 23.003 10.906 1.00 19.84 88 GLU C N 1
ATOM 3074 C CA . GLU C 1 88 ? 29.873 21.976 9.903 1.00 18.93 88 GLU C CA 1
ATOM 3075 C C . GLU C 1 88 ? 28.763 22.423 8.973 1.00 19.35 88 GLU C C 1
ATOM 3076 O O . GLU C 1 88 ? 28.905 22.369 7.756 1.00 21.62 88 GLU C O 1
ATOM 3082 N N . GLY C 1 89 ? 27.653 22.851 9.560 1.00 18.33 89 GLY C N 1
ATOM 3083 C CA . GLY C 1 89 ? 26.533 23.299 8.766 1.00 17.13 89 GLY C CA 1
ATOM 3084 C C . GLY C 1 89 ? 25.419 23.896 9.598 1.00 17.08 89 GLY C C 1
ATOM 3085 O O . GLY C 1 89 ? 25.480 23.940 10.836 1.00 16.64 89 GLY C O 1
ATOM 3086 N N . LEU C 1 90 ? 24.387 24.357 8.902 1.00 15.40 90 LEU C N 1
ATOM 3087 C CA . LEU C 1 90 ? 23.237 24.960 9.543 1.00 12.50 90 LEU C CA 1
ATOM 3088 C C . LEU C 1 90 ? 21.969 24.375 8.958 1.00 12.48 90 LEU C C 1
ATOM 3089 O O . LEU C 1 90 ? 21.870 24.175 7.750 1.00 10.06 90 LEU C O 1
ATOM 3094 N N . VAL C 1 91 ? 21.007 24.095 9.823 1.00 11.87 91 VAL C N 1
ATOM 3095 C CA . VAL C 1 91 ? 19.711 23.592 9.409 1.00 11.80 91 VAL C CA 1
ATOM 3096 C C . VAL C 1 91 ? 18.740 24.624 9.957 1.00 14.39 91 VAL C C 1
ATOM 3097 O O . VAL C 1 91 ? 18.556 24.728 11.177 1.00 14.63 91 VAL C O 1
ATOM 3101 N N . ILE C 1 92 ? 18.133 25.402 9.064 1.00 14.42 92 ILE C N 1
ATOM 3102 C CA . ILE C 1 92 ? 17.205 26.439 9.487 1.00 13.11 92 ILE C CA 1
ATOM 3103 C C . ILE C 1 92 ? 15.761 26.152 9.163 1.00 13.30 92 ILE C C 1
ATOM 3104 O O . ILE C 1 92 ? 15.379 26.061 7.996 1.00 16.12 92 ILE C O 1
ATOM 3109 N N . TYR C 1 93 ? 14.954 26.011 10.203 1.00 11.64 93 TYR C N 1
ATOM 3110 C CA . TYR C 1 93 ? 13.535 25.789 10.021 1.00 13.39 93 TYR C CA 1
ATOM 3111 C C . TYR C 1 93 ? 12.995 27.204 9.854 1.00 15.60 93 TYR C C 1
ATOM 3112 O O . TYR C 1 93 ? 12.336 27.761 10.740 1.00 14.23 93 TYR C O 1
ATOM 3121 N N . GLY C 1 94 ? 13.327 27.787 8.709 1.00 16.83 94 GLY C N 1
ATOM 3122 C CA . GLY C 1 94 ? 12.919 29.143 8.394 1.00 18.43 94 GLY C CA 1
ATOM 3123 C C . GLY C 1 94 ? 13.547 29.512 7.066 1.00 18.96 94 GLY C C 1
ATOM 3124 O O . GLY C 1 94 ? 13.712 28.645 6.203 1.00 20.63 94 GLY C O 1
ATOM 3125 N N . ALA C 1 95 ? 13.935 30.771 6.899 1.00 18.49 95 ALA C N 1
ATOM 3126 C CA . ALA C 1 95 ? 14.513 31.204 5.630 1.00 14.80 95 ALA C CA 1
ATOM 3127 C C . ALA C 1 95 ? 15.957 31.677 5.697 1.00 14.96 95 ALA C C 1
ATOM 3128 O O . ALA C 1 95 ? 16.476 31.996 6.770 1.00 14.46 95 ALA C O 1
ATOM 3130 N N . VAL C 1 96 ? 16.605 31.690 4.534 1.00 12.65 96 VAL C N 1
ATOM 3131 C CA . VAL C 1 96 ? 17.978 32.164 4.388 1.00 12.22 96 VAL C CA 1
ATOM 3132 C C . VAL C 1 96 ? 17.978 33.298 3.342 1.00 14.00 96 VAL C C 1
ATOM 3133 O O . VAL C 1 96 ? 16.950 33.559 2.703 1.00 13.12 96 VAL C O 1
ATOM 3137 N N . ARG C 1 97 ? 19.128 33.935 3.145 1.00 14.59 97 ARG C N 1
ATOM 3138 C CA . ARG C 1 97 ? 19.223 35.078 2.243 1.00 18.18 97 ARG C CA 1
ATOM 3139 C C . ARG C 1 97 ? 20.501 35.073 1.419 1.00 17.29 97 ARG C C 1
ATOM 3140 O O . ARG C 1 97 ? 21.491 34.461 1.809 1.00 18.73 97 ARG C O 1
ATOM 3148 N N . GLN C 1 98 ? 20.486 35.782 0.291 1.00 16.90 98 GLN C N 1
ATOM 3149 C CA . GLN C 1 98 ? 21.653 35.847 -0.579 1.00 16.66 98 GLN C CA 1
ATOM 3150 C C . GLN C 1 98 ? 22.117 34.439 -0.964 1.00 17.34 98 GLN C C 1
ATOM 3151 O O . GLN C 1 98 ? 23.301 34.117 -0.901 1.00 18.97 98 GLN C O 1
ATOM 3157 N N . VAL C 1 99 ? 21.164 33.611 -1.384 1.00 19.57 99 VAL C N 1
ATOM 3158 C CA . VAL C 1 99 ? 21.440 32.226 -1.769 1.00 19.93 99 VAL C CA 1
ATOM 3159 C C . VAL C 1 99 ? 22.609 32.074 -2.738 1.00 19.92 99 VAL C C 1
ATOM 3160 O O . VAL C 1 99 ? 23.347 31.097 -2.677 1.00 19.61 99 VAL C O 1
ATOM 3164 N N . ASP C 1 100 ? 22.792 33.040 -3.624 1.00 20.76 100 ASP C N 1
ATOM 3165 C CA . ASP C 1 100 ? 23.891 32.954 -4.571 1.00 22.95 100 ASP C CA 1
ATOM 3166 C C . ASP C 1 100 ? 25.243 32.969 -3.866 1.00 22.97 100 ASP C C 1
ATOM 3167 O O . ASP C 1 100 ? 26.182 32.311 -4.309 1.00 23.99 100 ASP C O 1
ATOM 3172 N N . ASP C 1 101 ? 25.345 33.712 -2.768 1.00 21.44 101 ASP C N 1
ATOM 3173 C CA . ASP C 1 101 ? 26.596 33.756 -2.015 1.00 20.42 101 ASP C CA 1
ATOM 3174 C C . ASP C 1 101 ? 26.720 32.514 -1.128 1.00 18.75 101 ASP C C 1
ATOM 3175 O O . ASP C 1 101 ? 27.805 31.952 -0.977 1.00 17.92 101 ASP C O 1
ATOM 3180 N N . LEU C 1 102 ? 25.606 32.088 -0.544 1.00 18.09 102 LEU C N 1
ATOM 3181 C CA . LEU C 1 102 ? 25.613 30.914 0.327 1.00 21.60 102 LEU C CA 1
ATOM 3182 C C . LEU C 1 102 ? 26.053 29.642 -0.414 1.00 24.42 102 LEU C C 1
ATOM 3183 O O . LEU C 1 102 ? 26.699 28.763 0.171 1.00 23.57 102 LEU C O 1
ATOM 3188 N N . GLU C 1 103 ? 25.712 29.551 -1.699 1.00 25.50 103 GLU C N 1
ATOM 3189 C CA . GLU C 1 103 ? 26.072 28.384 -2.506 1.00 27.41 103 GLU C CA 1
ATOM 3190 C C . GLU C 1 103 ? 27.582 28.237 -2.627 1.00 26.80 103 GLU C C 1
ATOM 3191 O O . GLU C 1 103 ? 28.091 27.135 -2.809 1.00 26.68 103 GLU C O 1
ATOM 3197 N N . GLU C 1 104 ? 28.295 29.354 -2.540 1.00 26.05 104 GLU C N 1
ATOM 3198 C CA . GLU C 1 104 ? 29.745 29.346 -2.682 1.00 26.83 104 GLU C CA 1
ATOM 3199 C C . GLU C 1 104 ? 30.516 29.125 -1.384 1.00 26.01 104 GLU C C 1
ATOM 3200 O O . GLU C 1 104 ? 31.744 29.037 -1.398 1.00 26.47 104 GLU C O 1
ATOM 3206 N N . LEU C 1 105 ? 29.800 29.033 -0.268 1.00 24.74 105 LEU C N 1
ATOM 3207 C CA . LEU C 1 105 ? 30.435 28.853 1.035 1.00 23.57 105 LEU C CA 1
ATOM 3208 C C . LEU C 1 105 ? 30.623 27.398 1.461 1.00 21.63 105 LEU C C 1
ATOM 3209 O O . LEU C 1 105 ? 29.709 26.587 1.345 1.00 19.07 105 LEU C O 1
ATOM 3214 N N . ASP C 1 106 ? 31.818 27.087 1.962 1.00 22.35 106 ASP C N 1
ATOM 3215 C CA . ASP C 1 106 ? 32.141 25.743 2.422 1.00 22.18 106 ASP C CA 1
ATOM 3216 C C . ASP C 1 106 ? 31.470 25.432 3.758 1.00 22.21 106 ASP C C 1
ATOM 3217 O O . ASP C 1 106 ? 32.116 25.384 4.807 1.00 24.11 106 ASP C O 1
ATOM 3222 N N . ILE C 1 107 ? 30.163 25.226 3.708 1.00 19.11 107 ILE C N 1
ATOM 3223 C CA . ILE C 1 107 ? 29.404 24.912 4.894 1.00 18.36 107 ILE C CA 1
ATOM 3224 C C . ILE C 1 107 ? 28.047 24.377 4.457 1.00 19.70 107 ILE C C 1
ATOM 3225 O O . ILE C 1 107 ? 27.544 24.730 3.392 1.00 20.24 107 ILE C O 1
ATOM 3230 N N . GLY C 1 108 ? 27.462 23.504 5.265 1.00 18.67 108 GLY C N 1
ATOM 3231 C CA . GLY C 1 108 ? 26.173 22.962 4.905 1.00 18.27 108 GLY C CA 1
ATOM 3232 C C . GLY C 1 108 ? 25.066 23.894 5.341 1.00 19.31 108 GLY C C 1
ATOM 3233 O O . GLY C 1 108 ? 25.140 24.493 6.414 1.00 18.38 108 GLY C O 1
ATOM 3234 N N . ILE C 1 109 ? 24.048 24.042 4.500 1.00 17.77 109 ILE C N 1
ATOM 3235 C CA . ILE C 1 109 ? 22.916 24.884 4.844 1.00 16.10 109 ILE C CA 1
ATOM 3236 C C . ILE C 1 109 ? 21.640 24.296 4.280 1.00 17.29 109 ILE C C 1
ATOM 3237 O O . ILE C 1 109 ? 21.484 24.160 3.062 1.00 16.50 109 ILE C O 1
ATOM 3242 N N . GLN C 1 110 ? 20.730 23.938 5.175 1.00 16.25 110 GLN C N 1
ATOM 3243 C CA . GLN C 1 110 ? 19.437 23.399 4.782 1.00 17.88 110 GLN C CA 1
ATOM 3244 C C . GLN C 1 110 ? 18.432 24.383 5.351 1.00 16.47 110 GLN C C 1
ATOM 3245 O O . GLN C 1 110 ? 18.500 24.719 6.533 1.00 15.16 110 GLN C O 1
ATOM 3251 N N . ALA C 1 111 ? 17.509 24.848 4.516 1.00 15.28 111 ALA C N 1
ATOM 3252 C CA . ALA C 1 111 ? 16.501 25.797 4.961 1.00 15.92 111 ALA C CA 1
ATOM 3253 C C . ALA C 1 111 ? 15.188 25.618 4.211 1.00 17.44 111 ALA C C 1
ATOM 3254 O O . ALA C 1 111 ? 15.122 24.886 3.220 1.00 17.89 111 ALA C O 1
ATOM 3256 N N . MET C 1 112 ? 14.151 26.302 4.684 1.00 17.22 112 MET C N 1
ATOM 3257 C CA . MET C 1 112 ? 12.826 26.219 4.090 1.00 18.40 112 MET C CA 1
ATOM 3258 C C . MET C 1 112 ? 12.664 27.007 2.797 1.00 21.19 112 MET C C 1
ATOM 3259 O O . MET C 1 112 ? 11.994 26.546 1.866 1.00 18.71 112 MET C O 1
ATOM 3264 N N . ALA C 1 113 ? 13.259 28.198 2.741 1.00 20.43 113 ALA C N 1
ATOM 3265 C CA . ALA C 1 113 ? 13.137 29.035 1.555 1.00 19.86 113 ALA C CA 1
ATOM 3266 C C . ALA C 1 113 ? 14.021 30.269 1.628 1.00 20.25 113 ALA C C 1
ATOM 3267 O O . ALA C 1 113 ? 14.752 30.469 2.602 1.00 18.98 113 ALA C O 1
ATOM 3269 N N . ALA C 1 114 ? 13.951 31.091 0.584 1.00 17.91 114 ALA C N 1
ATOM 3270 C CA . ALA C 1 114 ? 14.729 32.320 0.514 1.00 17.07 114 ALA C CA 1
ATOM 3271 C C . ALA C 1 114 ? 13.792 33.524 0.612 1.00 17.86 114 ALA C C 1
ATOM 3272 O O . ALA C 1 114 ? 12.654 33.474 0.145 1.00 16.83 114 ALA C O 1
ATOM 3274 N N . ILE C 1 115 ? 14.276 34.599 1.231 1.00 18.07 115 ILE C N 1
ATOM 3275 C CA . ILE C 1 115 ? 13.501 35.826 1.408 1.00 18.61 115 ILE C CA 1
ATOM 3276 C C . ILE C 1 115 ? 14.496 36.970 1.587 1.00 18.13 115 ILE C C 1
ATOM 3277 O O . ILE C 1 115 ? 15.385 36.906 2.444 1.00 17.05 115 ILE C O 1
ATOM 3282 N N . PRO C 1 116 ? 14.363 38.036 0.778 1.00 17.83 116 PRO C N 1
ATOM 3283 C CA . PRO C 1 116 ? 15.291 39.163 0.883 1.00 16.46 116 PRO C CA 1
ATOM 3284 C C . PRO C 1 116 ? 15.300 39.968 2.182 1.00 14.90 116 PRO C C 1
ATOM 3285 O O . PRO C 1 116 ? 16.323 40.534 2.527 1.00 16.64 116 PRO C O 1
ATOM 3289 N N . VAL C 1 117 ? 14.183 40.032 2.897 1.00 15.57 117 VAL C N 1
ATOM 3290 C CA . VAL C 1 117 ? 14.153 40.794 4.145 1.00 16.95 117 VAL C CA 1
ATOM 3291 C C . VAL C 1 117 ? 14.923 40.072 5.261 1.00 19.48 117 VAL C C 1
ATOM 3292 O O . VAL C 1 117 ? 14.645 38.906 5.561 1.00 18.94 117 VAL C O 1
ATOM 3296 N N . GLY C 1 118 ? 15.877 40.772 5.876 1.00 19.50 118 GLY C N 1
ATOM 3297 C CA . GLY C 1 118 ? 16.669 40.181 6.948 1.00 20.18 118 GLY C CA 1
ATOM 3298 C C . GLY C 1 118 ? 16.003 40.146 8.317 1.00 18.97 118 GLY C C 1
ATOM 3299 O O . GLY C 1 118 ? 15.076 40.898 8.594 1.00 19.03 118 GLY C O 1
ATOM 3300 N N . ALA C 1 119 ? 16.470 39.258 9.186 1.00 20.97 119 ALA C N 1
ATOM 3301 C CA . ALA C 1 119 ? 15.907 39.166 10.532 1.00 21.69 119 ALA C CA 1
ATOM 3302 C C . ALA C 1 119 ? 16.492 40.268 11.414 1.00 21.18 119 ALA C C 1
ATOM 3303 O O . ALA C 1 119 ? 17.592 40.754 11.162 1.00 20.00 119 ALA C O 1
ATOM 3305 N N . ALA C 1 120 ? 15.747 40.659 12.442 1.00 22.35 120 ALA C N 1
ATOM 3306 C CA . ALA C 1 120 ? 16.217 41.675 13.374 1.00 24.23 120 ALA C CA 1
ATOM 3307 C C . ALA C 1 120 ? 17.316 41.030 14.227 1.00 25.84 120 ALA C C 1
ATOM 3308 O O . ALA C 1 120 ? 17.516 39.814 14.176 1.00 24.66 120 ALA C O 1
ATOM 3310 N N . GLY C 1 121 ? 18.034 41.833 15.005 1.00 27.17 121 GLY C N 1
ATOM 3311 C CA . GLY C 1 121 ? 19.102 41.274 15.813 1.00 29.35 121 GLY C CA 1
ATOM 3312 C C . GLY C 1 121 ? 19.029 41.541 17.304 1.00 29.57 121 GLY C C 1
ATOM 3313 O O . GLY C 1 121 ? 20.065 41.581 17.962 1.00 30.81 121 GLY C O 1
ATOM 3314 N N . GLU C 1 122 ? 17.827 41.695 17.849 1.00 30.53 122 GLU C N 1
ATOM 3315 C CA . GLU C 1 122 ? 17.689 41.975 19.277 1.00 33.33 122 GLU C CA 1
ATOM 3316 C C . GLU C 1 122 ? 18.270 40.879 20.180 1.00 33.21 122 GLU C C 1
ATOM 3317 O O . GLU C 1 122 ? 18.726 41.162 21.291 1.00 33.59 122 GLU C O 1
ATOM 3323 N N . GLY C 1 123 ? 18.256 39.635 19.710 1.00 30.95 123 GLY C N 1
ATOM 3324 C CA . GLY C 1 123 ? 18.811 38.549 20.502 1.00 29.94 123 GLY C CA 1
ATOM 3325 C C . GLY C 1 123 ? 17.820 37.680 21.260 1.00 28.75 123 GLY C C 1
ATOM 3326 O O . GLY C 1 123 ? 18.226 36.810 22.025 1.00 27.64 123 GLY C O 1
ATOM 3327 N N . ILE C 1 124 ? 16.526 37.908 21.057 1.00 28.96 124 ILE C N 1
ATOM 3328 C CA . ILE C 1 124 ? 15.496 37.120 21.728 1.00 29.96 124 ILE C CA 1
ATOM 3329 C C . ILE C 1 124 ? 15.555 35.662 21.267 1.00 31.60 124 ILE C C 1
ATOM 3330 O O . ILE C 1 124 ? 15.849 35.381 20.100 1.00 30.24 124 ILE C O 1
ATOM 3335 N N . GLY C 1 125 ? 15.275 34.742 22.187 1.00 32.36 125 GLY C N 1
ATOM 3336 C CA . GLY C 1 125 ? 15.298 33.329 21.852 1.00 33.67 125 GLY C CA 1
ATOM 3337 C C . GLY C 1 125 ? 15.952 32.468 22.920 1.00 35.93 125 GLY C C 1
ATOM 3338 O O . GLY C 1 125 ? 16.559 32.985 23.864 1.00 35.10 125 GLY C O 1
ATOM 3339 N N . GLU C 1 126 ? 15.824 31.150 22.774 1.00 36.10 126 GLU C N 1
ATOM 3340 C CA . GLU C 1 126 ? 16.410 30.207 23.721 1.00 35.56 126 GLU C CA 1
ATOM 3341 C C . GLU C 1 126 ? 17.450 29.334 23.041 1.00 33.16 126 GLU C C 1
ATOM 3342 O O . GLU C 1 126 ? 17.379 29.075 21.842 1.00 31.71 126 GLU C O 1
ATOM 3348 N N . SER C 1 127 ? 18.417 28.875 23.822 1.00 31.05 127 SER C N 1
ATOM 3349 C CA . SER C 1 127 ? 19.478 28.025 23.310 1.00 30.01 127 SER C CA 1
ATOM 3350 C C . SER C 1 127 ? 19.411 26.681 24.030 1.00 28.38 127 SER C C 1
ATOM 3351 O O . SER C 1 127 ? 18.829 26.587 25.110 1.00 27.41 127 SER C O 1
ATOM 3354 N N . ASP C 1 128 ? 20.036 25.670 23.451 1.00 23.26 128 ASP C N 1
ATOM 3355 C CA . ASP C 1 128 ? 20.027 24.332 24.048 1.00 23.10 128 ASP C CA 1
ATOM 3356 C C . ASP C 1 128 ? 18.661 23.873 24.516 1.00 22.54 128 ASP C C 1
ATOM 3357 O O . ASP C 1 128 ? 18.527 23.312 25.604 1.00 23.21 128 ASP C O 1
ATOM 3362 N N . VAL C 1 129 ? 17.603 24.058 23.706 1.00 24.88 129 VAL C N 1
ATOM 3363 C CA . VAL C 1 129 ? 16.263 23.661 24.094 1.00 25.41 129 VAL C CA 1
ATOM 3364 C C . VAL C 1 129 ? 15.698 22.639 23.122 1.00 26.73 129 VAL C C 1
ATOM 3365 O O . VAL C 1 129 ? 16.159 22.515 21.983 1.00 25.65 129 VAL C O 1
ATOM 3369 N N . ARG C 1 130 ? 14.705 21.899 23.597 1.00 27.22 130 ARG C N 1
ATOM 3370 C CA . ARG C 1 130 ? 14.025 20.897 22.795 1.00 28.00 130 ARG C CA 1
ATOM 3371 C C . ARG C 1 130 ? 13.265 21.659 21.710 1.00 27.06 130 ARG C C 1
ATOM 3372 O O . ARG C 1 130 ? 12.494 22.561 22.018 1.00 26.72 130 ARG C O 1
ATOM 3380 N N . VAL C 1 131 ? 13.500 21.324 20.447 1.00 26.54 131 VAL C N 1
ATOM 3381 C CA . VAL C 1 131 ? 12.781 21.980 19.361 1.00 25.55 131 VAL C CA 1
ATOM 3382 C C . VAL C 1 131 ? 12.172 20.897 18.495 1.00 26.08 131 VAL C C 1
ATOM 3383 O O . VAL C 1 131 ? 12.701 19.784 18.418 1.00 23.48 131 VAL C O 1
ATOM 3387 N N . ASN C 1 132 ? 11.056 21.218 17.848 1.00 26.09 132 ASN C N 1
ATOM 3388 C CA . ASN C 1 132 ? 10.380 20.242 17.006 1.00 25.64 132 ASN C CA 1
ATOM 3389 C C . ASN C 1 132 ? 9.880 20.828 15.697 1.00 24.58 132 ASN C C 1
ATOM 3390 O O . ASN C 1 132 ? 9.211 21.855 15.691 1.00 22.30 132 ASN C O 1
ATOM 3395 N N . PHE C 1 133 ? 10.212 20.170 14.592 1.00 23.00 133 PHE C N 1
ATOM 3396 C CA . PHE C 1 133 ? 9.749 20.599 13.276 1.00 23.63 133 PHE C CA 1
ATOM 3397 C C . PHE C 1 133 ? 10.008 19.510 12.244 1.00 23.51 133 PHE C C 1
ATOM 3398 O O . PHE C 1 133 ? 10.877 18.659 12.430 1.00 22.69 133 PHE C O 1
ATOM 3406 N N . GLY C 1 134 ? 9.239 19.524 11.162 1.00 25.03 134 GLY C N 1
ATOM 3407 C CA . GLY C 1 134 ? 9.417 18.509 10.147 1.00 25.34 134 GLY C CA 1
ATOM 3408 C C . GLY C 1 134 ? 9.150 17.148 10.759 1.00 25.97 134 GLY C C 1
ATOM 3409 O O . GLY C 1 134 ? 9.752 16.152 10.368 1.00 25.25 134 GLY C O 1
ATOM 3410 N N . GLY C 1 135 ? 8.250 17.121 11.738 1.00 25.95 135 GLY C N 1
ATOM 3411 C CA . GLY C 1 135 ? 7.897 15.881 12.403 1.00 26.14 135 GLY C CA 1
ATOM 3412 C C . GLY C 1 135 ? 9.007 15.247 13.223 1.00 26.51 135 GLY C C 1
ATOM 3413 O O . GLY C 1 135 ? 8.948 14.055 13.516 1.00 25.80 135 GLY C O 1
ATOM 3414 N N . VAL C 1 136 ? 10.016 16.034 13.593 1.00 25.06 136 VAL C N 1
ATOM 3415 C CA . VAL C 1 136 ? 11.132 15.528 14.388 1.00 23.10 136 VAL C CA 1
ATOM 3416 C C . VAL C 1 136 ? 11.470 16.467 15.546 1.00 24.64 136 VAL C C 1
ATOM 3417 O O . VAL C 1 136 ? 11.395 17.686 15.417 1.00 24.38 136 VAL C O 1
ATOM 3421 N N . THR C 1 137 ? 11.828 15.892 16.687 1.00 25.73 137 THR C N 1
ATOM 3422 C CA . THR C 1 137 ? 12.193 16.695 17.846 1.00 24.82 137 THR C CA 1
ATOM 3423 C C . THR C 1 137 ? 13.710 16.643 17.928 1.00 24.37 137 THR C C 1
ATOM 3424 O O . THR C 1 137 ? 14.305 15.574 17.784 1.00 24.43 137 THR C O 1
ATOM 3428 N N . PHE C 1 138 ? 14.334 17.797 18.141 1.00 22.65 138 PHE C N 1
ATOM 3429 C CA . PHE C 1 138 ? 15.789 17.871 18.225 1.00 21.67 138 PHE C CA 1
ATOM 3430 C C . PHE C 1 138 ? 16.260 18.292 19.622 1.00 22.54 138 PHE C C 1
ATOM 3431 O O . PHE C 1 138 ? 15.632 19.127 20.269 1.00 22.15 138 PHE C O 1
ATOM 3439 N N . PHE C 1 139 ? 17.370 17.709 20.069 1.00 23.53 139 PHE C N 1
ATOM 3440 C CA . PHE C 1 139 ? 17.974 18.028 21.367 1.00 24.57 139 PHE C CA 1
ATOM 3441 C C . PHE C 1 139 ? 19.463 18.261 21.143 1.00 22.99 139 PHE C C 1
ATOM 3442 O O . PHE C 1 139 ? 20.098 17.535 20.378 1.00 22.46 139 PHE C O 1
ATOM 3450 N N . SER C 1 140 ? 20.026 19.267 21.805 1.00 22.66 140 SER C N 1
ATOM 3451 C CA . SER C 1 140 ? 21.452 19.536 21.654 1.00 22.54 140 SER C CA 1
ATOM 3452 C C . SER C 1 140 ? 22.193 18.270 22.058 1.00 21.26 140 SER C C 1
ATOM 3453 O O . SER C 1 140 ? 21.826 17.617 23.031 1.00 21.16 140 SER C O 1
ATOM 3456 N N . GLY C 1 141 ? 23.225 17.917 21.306 1.00 20.45 141 GLY C N 1
ATOM 3457 C CA . GLY C 1 141 ? 23.963 16.708 21.614 1.00 20.39 141 GLY C CA 1
ATOM 3458 C C . GLY C 1 141 ? 23.614 15.607 20.627 1.00 20.61 141 GLY C C 1
ATOM 3459 O O . GLY C 1 141 ? 24.410 14.696 20.411 1.00 19.68 141 GLY C O 1
ATOM 3460 N N . ASP C 1 142 ? 22.423 15.683 20.032 1.00 20.92 142 ASP C N 1
ATOM 3461 C CA . ASP C 1 142 ? 22.011 14.687 19.043 1.00 22.34 142 ASP C CA 1
ATOM 3462 C C . ASP C 1 142 ? 22.905 14.833 17.821 1.00 21.90 142 ASP C C 1
ATOM 3463 O O . ASP C 1 142 ? 23.531 15.874 17.617 1.00 20.56 142 ASP C O 1
ATOM 3468 N N . HIS C 1 143 ? 22.973 13.789 17.011 1.00 21.46 143 HIS C N 1
ATOM 3469 C CA . HIS C 1 143 ? 23.798 13.842 15.823 1.00 22.33 143 HIS C CA 1
ATOM 3470 C C . HIS C 1 143 ? 22.933 13.896 14.584 1.00 23.18 143 HIS C C 1
ATOM 3471 O O . HIS C 1 143 ? 22.058 13.050 14.377 1.00 23.03 143 HIS C O 1
ATOM 3478 N N . LEU C 1 144 ? 23.181 14.918 13.773 1.00 22.07 144 LEU C N 1
ATOM 3479 C CA . LEU C 1 144 ? 22.428 15.126 12.550 1.00 21.25 144 LEU C CA 1
ATOM 3480 C C . LEU C 1 144 ? 23.296 14.905 11.325 1.00 20.82 144 LEU C C 1
ATOM 3481 O O . LEU C 1 144 ? 24.494 15.205 11.323 1.00 20.50 144 LEU C O 1
ATOM 3486 N N . TYR C 1 145 ? 22.673 14.372 10.282 1.00 19.77 145 TYR C N 1
ATOM 3487 C CA . TYR C 1 145 ? 23.358 14.102 9.030 1.00 18.85 145 TYR C CA 1
ATOM 3488 C C . TYR C 1 145 ? 22.430 14.540 7.904 1.00 16.59 145 TYR C C 1
ATOM 3489 O O . TYR C 1 145 ? 21.215 14.357 7.977 1.00 15.28 145 TYR C O 1
ATOM 3498 N N . ALA C 1 146 ? 22.997 15.140 6.869 1.00 17.09 146 ALA C N 1
ATOM 3499 C CA . ALA C 1 146 ? 22.171 15.615 5.772 1.00 15.57 146 ALA C CA 1
ATOM 3500 C C . ALA C 1 146 ? 22.896 15.658 4.448 1.00 14.51 146 ALA C C 1
ATOM 3501 O O . ALA C 1 146 ? 24.110 15.841 4.389 1.00 14.26 146 ALA C O 1
ATOM 3503 N N . ASP C 1 147 ? 22.132 15.462 3.380 1.00 15.97 147 ASP C N 1
ATOM 3504 C CA . ASP C 1 147 ? 22.674 15.514 2.031 1.00 15.66 147 ASP C CA 1
ATOM 3505 C C . ASP C 1 147 ? 21.545 15.896 1.091 1.00 14.66 147 ASP C C 1
ATOM 3506 O O . ASP C 1 147 ? 20.478 16.326 1.543 1.00 14.33 147 ASP C O 1
ATOM 3511 N N . ASN C 1 148 ? 21.764 15.747 -0.210 1.00 13.73 148 ASN C N 1
ATOM 3512 C CA . ASN C 1 148 ? 20.724 16.113 -1.161 1.00 14.43 148 ASN C CA 1
ATOM 3513 C C . ASN C 1 148 ? 19.516 15.191 -1.132 1.00 15.07 148 ASN C C 1
ATOM 3514 O O . ASN C 1 148 ? 18.481 15.502 -1.718 1.00 17.95 148 ASN C O 1
ATOM 3519 N N . THR C 1 149 ? 19.627 14.062 -0.439 1.00 13.36 149 THR C N 1
ATOM 3520 C CA . THR C 1 149 ? 18.501 13.139 -0.360 1.00 11.48 149 THR C CA 1
ATOM 3521 C C . THR C 1 149 ? 17.598 13.508 0.812 1.00 13.36 149 THR C C 1
ATOM 3522 O O . THR C 1 149 ? 16.372 13.384 0.733 1.00 12.50 149 THR C O 1
ATOM 3526 N N . GLY C 1 150 ? 18.202 13.963 1.907 1.00 12.98 150 GLY C N 1
ATOM 3527 C CA . GLY C 1 150 ? 17.396 14.334 3.053 1.00 12.63 150 GLY C CA 1
ATOM 3528 C C . GLY C 1 150 ? 18.174 14.606 4.324 1.00 11.57 150 GLY C C 1
ATOM 3529 O O . GLY C 1 150 ? 19.402 14.719 4.317 1.00 10.36 150 GLY C O 1
ATOM 3530 N N . ILE C 1 151 ? 17.438 14.702 5.423 1.00 13.18 151 ILE C N 1
ATOM 3531 C CA . ILE C 1 151 ? 18.030 14.977 6.726 1.00 14.65 151 ILE C CA 1
ATOM 3532 C C . ILE C 1 151 ? 17.586 13.938 7.738 1.00 13.98 151 ILE C C 1
ATOM 3533 O O . ILE C 1 151 ? 16.402 13.637 7.852 1.00 15.57 151 ILE C O 1
ATOM 3538 N N . ILE C 1 152 ? 18.539 13.399 8.487 1.00 15.89 152 ILE C N 1
ATOM 3539 C CA . ILE C 1 152 ? 18.220 12.399 9.501 1.00 15.84 152 ILE C CA 1
ATOM 3540 C C . ILE C 1 152 ? 18.837 12.813 10.839 1.00 17.01 152 ILE C C 1
ATOM 3541 O O . ILE C 1 152 ? 19.846 13.517 10.876 1.00 15.13 152 ILE C O 1
ATOM 3546 N N . LEU C 1 153 ? 18.231 12.359 11.930 1.00 19.16 153 LEU C N 1
ATOM 3547 C CA . LEU C 1 153 ? 18.678 12.718 13.271 1.00 20.60 153 LEU C CA 1
ATOM 3548 C C . LEU C 1 153 ? 18.874 11.485 14.156 1.00 23.49 153 LEU C C 1
ATOM 3549 O O . LEU C 1 153 ? 17.954 10.689 14.348 1.00 23.96 153 LEU C O 1
ATOM 3554 N N . SER C 1 154 ? 20.087 11.324 14.674 1.00 25.39 154 SER C N 1
ATOM 3555 C CA . SER C 1 154 ? 20.409 10.207 15.556 1.00 27.85 154 SER C CA 1
ATOM 3556 C C . SER C 1 154 ? 20.302 10.683 17.003 1.00 30.38 154 SER C C 1
ATOM 3557 O O . SER C 1 154 ? 21.160 11.428 17.483 1.00 27.78 154 SER C O 1
ATOM 3560 N N . GLU C 1 155 ? 19.244 10.257 17.689 1.00 34.34 155 GLU C N 1
ATOM 3561 C CA . GLU C 1 155 ? 19.017 10.658 19.075 1.00 38.95 155 GLU C CA 1
ATOM 3562 C C . GLU C 1 155 ? 20.123 10.160 19.998 1.00 40.32 155 GLU C C 1
ATOM 3563 O O . GLU C 1 155 ? 20.319 8.954 20.154 1.00 39.85 155 GLU C O 1
ATOM 3569 N N . ASP C 1 156 ? 20.842 11.100 20.606 1.00 42.59 156 ASP C N 1
ATOM 3570 C CA . ASP C 1 156 ? 21.928 10.778 21.528 1.00 44.30 156 ASP C CA 1
ATOM 3571 C C . ASP C 1 156 ? 21.433 10.884 22.969 1.00 45.32 156 ASP C C 1
ATOM 3572 O O . ASP C 1 156 ? 21.580 9.891 23.718 1.00 46.94 156 ASP C O 1
#

GO terms:
  GO:0005829 cytosol (C, IDA)
  GO:0008428 ribonuclease inhibitor activity (F, IDA)
  GO:0042802 identical protein binding (F, IDA)
  GO:0032991 protein-containing complex (C, IDA)
  GO:1902369 negative regulation of RNA catabolic process (P, IDA)
  GO:0070207 protein homotrimerization (P, IDA)
  GO:0005515 protein binding (F, IPI)
  GO:0019899 enzyme binding (F, IPI)

Organism: Escherichia coli (strain K12) (NCBI:txid83333)

B-factor: mean 23.37, std 7.66, range [3.61, 53.18]

Solvent-accessible surface area: 19284 Å² total; per-residue (Å²): 215,36,43,0,0,93,24,5,73,103,71,99,155,116,9,85,40,4,81,55,83,35,53,49,24,8,42,59,47,16,2,3,2,64,1,20,0,0,96,11,107,22,9,13,8,24,0,58,67,16,0,114,116,75,0,156,30,83,0,1,0,0,14,1,41,18,12,47,154,78,2,3,0,15,2,104,0,0,126,37,0,50,129,27,81,6,32,0,1,1,0,50,0,0,0,13,27,8,65,52,0,80,139,31,94,0,0,0,6,0,53,25,14,6,0,34,17,18,52,56,147,24,113,36,92,45,70,45,138,4,75,6,8,58,8,48,0,94,55,29,11,7,0,0,0,16,56,9,15,5,0,6,5,134,98,64,38,41,164,116,193,53,40,0,1,92,22,7,70,117,63,108,152,118,11,82,39,4,80,55,83,34,55,39,29,12,41,61,51,22,3,1,13,70,1,21,0,0,93,10,110,23,10,11,8,28,0,52,76,17,0,100,105,91,0,173,34,96,0,2,0,1,14,0,43,16,12,46,151,83,2,3,2,19,10,97,0,0,132,43,0,50,135,29,75,2,33,0,1,1,0,52,0,0,0,11,37,7,57,60,0,105,132,31,90,0,0,0,5,0,47,22,15,7,0,38,20,20,50,59,138,23,111,24,85,38,88,49,141,2,74,7,8,62,6,45,0,98,44,33,17,21,0,7,0,13,61,9,16,5,0,6,6,138,103,91,16,127,202,65,55,0,1,84,30,3,76,106,106,110,167,107,12,62,37,3,80,57,80,34,52,41,24,7,42,60,49,15,3,2,10,84,1,26,0,0,91,13,108,24,9,11,9,18,0,64,84,22,0,102,116,87,0,170,34,99,0,1,0,1,13,0,42,20,11,53,155,79,2,3,2,15,3,107,0,0,122,42,0,46,141,28,70,2,34,0,1,1,0,50,0,0,0,11,28,10,65,46,0,79,144,26,92,0,0,0,7,0,52,23,15,7,0,43,18,19,50,55,144,28,113,25,90,43,97,45,132,2,75,6,8,62,7,41,0,96,43,21,7,59,0,43,0,16,62,7,17,5,0,0,34,79,102

Sequence (473 aa):
KYDTSELCDIYQEDVNVVEPLFSNFGGRASFGGQIITVKCFEDNGLLYDLLEQNGRGRVLVVDGGGSVRRALVDAELARLAVQNEWEGLVIYGAVRQVDDLEELDIGIQAMAAIPVGAAGEGIGESDVRVNFGGVTFFSGDHLYADNTGIILSEDPLDIEKYDTSELCDIYQEDVNVVEPLFSNFGGRASFGGQIITVKCFEDNGLLYDLLEQNGRGRVLVVDGGGSVRRALVDAELARLAVQNEWEGLVIYGAVRQVDDLEELDIGIQAMAAIPVGAAGEGIGESDVRVNFGGVTFFSGDHLYADNTGIILSEDPLDKYDTSELCDIYQEDVNVVEPLFSNFGGRASFGGQIITVKCFEDNGLLYDLLEQNGRGRVLVVDGGGSVRRALVDAELARLAVQNEWEGLVIYGAVRQVDDLEELDIGIQAMAAIPVGAAGEGIGESDVRVNFGGVTFFSGDHLYADNTGIILSED

CATH classification: 3.50.30.40

InterPro domains:
  IPR005493 Ribonuclease E inhibitor RraA/RraA-like protein [PF03737] (5-152)
  IPR005493 Ribonuclease E inhibitor RraA/RraA-like protein [cd16841] (6-154)
  IPR010203 Regulator of ribonuclease activity A [TIGR01935] (5-154)
  IPR014339 Regulator of ribonuclease activity A, gammaproteobacteria [MF_00471] (1-161)
  IPR014339 Regulator of ribonuclease activity A, gammaproteobacteria [TIGR02998] (1-161)
  IPR036704 Ribonuclease E inhibitor RraA/RraA-like superfamily [SSF89562] (2-158)

Foldseek 3Di:
DDDVVVVCVVQPPQKAFFAPQKAWLAQEFKFKAAEKEWEEALAQQQVLVVLQAQAARYEYEYPNVQEAAAANEELVSVVSNVVSHHQEYAESYEHEPSVNRSPGNHTYIYNYYDHHHGHNPNDTDIQCWDDDSNDIDHRGWMWMDGRVGIMIHNDDPDDD/DDDVVVLCVVCPPLKAFFAPQKAKLAQDQKFKAFEKEWEEELAQQQLQVVLQAAAARYEYEYPRVQEAAAANEELVSLVSNLVRHHQEYAESYEHEPSVNRSVRNHIYMYRYYDHHHGHNPNDTDIQDWDDDSNDIDGGQWMKMDGRVGIMIHNDDDD/DDDVVVVCVVQPVQKAFFAPQKDWLAQDQKFKAFEKEWEEELAQLQVLVVLQAAAARYEYEYEHVQEAAAANEELVSLVSSVVSPHQEYEYSYEHEPSVNRNVGNHIYMYRYYDHHHGHNPNDIDIQDWDDDSRDIDGGRWMWMDGRVGIMIRGD